Protein 6TC9 (pdb70)

Organism: NCBI:txid996307

Solvent-accessible surface area: 24911 Å² total; per-residue (Å²): 33,23,0,6,99,1,22,47,20,22,135,39,2,17,110,80,3,56,62,70,40,2,110,42,24,61,49,100,63,72,31,171,100,129,7,72,82,70,3,17,82,54,0,61,47,114,84,2,99,53,21,23,48,63,4,42,26,0,13,6,23,17,158,62,13,10,1,2,2,42,3,13,111,35,3,36,17,111,30,8,63,75,105,24,59,115,51,61,176,51,60,206,49,12,7,2,5,15,34,5,72,64,27,2,4,3,7,3,78,0,48,130,75,96,0,3,5,34,40,42,121,42,114,68,130,110,15,108,55,12,98,185,36,8,28,36,0,56,38,169,63,0,44,22,87,52,4,73,73,97,3,152,100,32,170,87,15,1,0,55,0,6,41,39,59,37,1,2,0,0,4,9,18,39,34,0,2,7,0,2,3,24,7,30,1,15,1,78,48,41,1,55,164,3,116,82,178,47,0,41,43,0,8,89,0,0,46,23,11,1,74,136,18,8,136,117,65,107,55,35,132,56,137,48,10,0,58,48,17,84,91,84,17,0,4,134,49,20,31,121,1,52,96,66,104,22,43,165,92,19,0,13,20,2,67,95,15,4,143,32,23,0,7,96,1,18,34,20,21,131,39,3,16,110,80,1,60,62,65,40,1,112,41,23,60,50,96,63,63,54,0,183,96,123,5,90,110,57,2,18,87,53,0,52,36,108,84,2,92,32,19,9,47,67,5,42,25,0,3,7,75,18,155,70,11,10,1,2,1,40,3,14,110,33,4,36,19,113,37,8,66,76,104,20,53,114,52,61,172,51,50,195,57,13,8,2,6,14,34,5,74,66,28,3,4,4,6,3,75,0,44,132,75,96,0,1,4,34,65,36,144,65,132,135,16,110,56,5,96,193,36,10,28,38,0,57,40,170,61,0,49,21,89,52,3,72,66,99,2,134,96,32,159,86,15,1,0,53,1,3,41,38,64,42,0,1,0,0,3,9,17,39,35,0,3,6,0,2,3,25,8,30,2,15,2,76,43,38,1,48,154,4,130,92,182,39,0,38,50,0,3,95,0,0,44,31,12,0,67,138,18,6,130,117,73,166,58,78,40,74,57,138,49,10,0,60,50,18,83,93,83,15,0,4,141,53,19,31,119,1,53,97,67,105,22,48,164,93,18,0,13,21,2,64,100,14,4,136

B-factor: mean 72.63, std 23.27, range [31.43, 154.19]

Structure (mmCIF, N/CA/C/O backbone):
data_6TC9
#
_entry.id   6TC9
#
_cell.length_a   130.770
_cell.length_b   80.380
_cell.length_c   83.620
_cell.angle_alpha   90.000
_cell.angle_beta   89.950
_cell.angle_gamma   90.000
#
_symmetry.space_group_name_H-M   'C 1 2 1'
#
loop_
_entity.id
_entity.type
_entity.pdbx_description
1 polymer 'DNA containing abasic site analogue'
2 polymer 'Formamidopyrimidine-DNA glycosylase'
3 polymer DNA
4 non-polymer 'ZINC ION'
5 non-polymer 'MAGNESIUM ION'
6 water water
#
loop_
_atom_site.group_PDB
_atom_site.id
_atom_site.type_symbol
_atom_site.label_atom_id
_atom_site.label_alt_id
_atom_site.label_comp_id
_atom_site.label_asym_id
_atom_site.label_entity_id
_atom_site.label_seq_id
_atom_site.pdbx_PDB_ins_code
_atom_site.Cartn_x
_atom_site.Cartn_y
_atom_site.Cartn_z
_atom_site.occupancy
_atom_site.B_iso_or_equiv
_atom_site.auth_seq_id
_atom_site.auth_comp_id
_atom_site.auth_asym_id
_atom_site.auth_atom_id
_atom_site.pdbx_PDB_model_num
ATOM 461 N N . PRO C 2 2 ? 41.947 -18.283 25.075 1.00 47.27 2 PRO A N 1
ATOM 462 C CA . PRO C 2 2 ? 41.585 -16.872 25.180 1.00 46.10 2 PRO A CA 1
ATOM 463 C C . PRO C 2 2 ? 41.746 -16.377 26.617 1.00 52.88 2 PRO A C 1
ATOM 464 O O . PRO C 2 2 ? 41.678 -17.175 27.546 1.00 54.90 2 PRO A O 1
ATOM 468 N N . GLU C 2 3 ? 41.952 -15.084 26.797 1.00 48.48 3 GLU A N 1
ATOM 469 C CA . GLU C 2 3 ? 41.944 -14.501 28.120 1.00 58.10 3 GLU A CA 1
ATOM 470 C C . GLU C 2 3 ? 40.632 -13.765 28.316 1.00 59.76 3 GLU A C 1
ATOM 471 O O . GLU C 2 3 ? 39.747 -13.783 27.444 1.00 56.41 3 GLU A O 1
ATOM 477 N N . LEU C 2 4 ? 40.527 -13.097 29.463 1.00 53.29 4 LEU A N 1
ATOM 478 C CA . LEU C 2 4 ? 39.280 -12.459 29.875 1.00 52.74 4 LEU A CA 1
ATOM 479 C C . LEU C 2 4 ? 38.734 -11.441 28.875 1.00 43.32 4 LEU A C 1
ATOM 480 O O . LEU C 2 4 ? 37.503 -11.382 28.720 1.00 41.19 4 LEU A O 1
ATOM 485 N N . PRO C 2 5 ? 39.529 -10.593 28.227 1.00 44.36 5 PRO A N 1
ATOM 486 C CA . PRO C 2 5 ? 38.921 -9.723 27.203 1.00 42.89 5 PRO A CA 1
ATOM 487 C C . PRO C 2 5 ? 38.222 -10.507 26.119 1.00 43.30 5 PRO A C 1
ATOM 488 O O . PRO C 2 5 ? 37.069 -10.197 25.779 1.00 43.23 5 PRO A O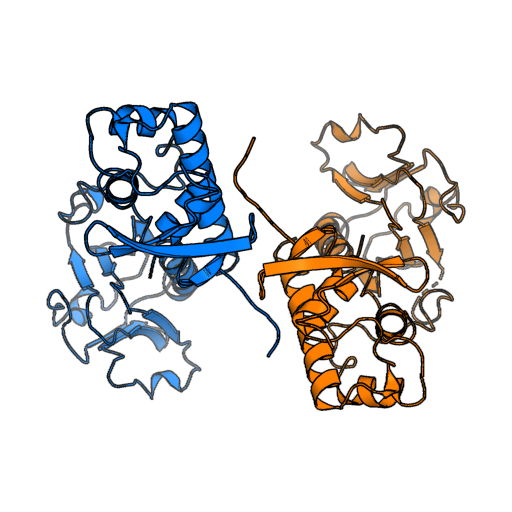 1
ATOM 492 N N . GLU C 2 6 ? 38.857 -11.561 25.600 1.00 48.75 6 GLU A N 1
ATOM 493 C CA . GLU C 2 6 ? 38.242 -12.322 24.513 1.00 48.00 6 GLU A CA 1
ATOM 494 C C . GLU C 2 6 ? 37.000 -13.060 24.992 1.00 49.86 6 GLU A C 1
ATOM 495 O O . GLU C 2 6 ? 36.027 -13.220 24.235 1.00 44.52 6 GLU A O 1
ATOM 501 N N . VAL C 2 7 ? 37.013 -13.531 26.242 1.00 51.41 7 VAL A N 1
ATOM 502 C CA . VAL C 2 7 ? 35.840 -14.223 26.765 1.00 48.92 7 VAL A CA 1
ATOM 503 C C . VAL C 2 7 ? 34.706 -13.230 26.984 1.00 49.15 7 VAL A C 1
ATOM 504 O O . VAL C 2 7 ? 33.541 -13.516 26.689 1.00 52.45 7 VAL A O 1
ATOM 508 N N . GLU C 2 8 ? 35.030 -12.037 27.484 1.00 48.93 8 GLU A N 1
ATOM 509 C CA . GLU C 2 8 ? 34.004 -11.008 27.640 1.00 53.49 8 GLU A CA 1
ATOM 510 C C . GLU C 2 8 ? 33.471 -10.563 26.280 1.00 53.53 8 GLU A C 1
ATOM 511 O O . GLU C 2 8 ? 32.262 -10.359 26.117 1.00 59.62 8 GLU A O 1
ATOM 517 N N . THR C 2 9 ? 34.354 -10.422 25.285 1.00 51.68 9 THR A N 1
ATOM 518 C CA . THR C 2 9 ? 33.883 -10.066 23.948 1.00 51.60 9 THR A CA 1
ATOM 519 C C . THR C 2 9 ? 33.076 -11.198 23.329 1.00 53.13 9 THR A C 1
ATOM 520 O O . THR C 2 9 ? 32.074 -10.953 22.642 1.00 55.71 9 THR A O 1
ATOM 524 N N . THR C 2 10 ? 33.475 -12.450 23.574 1.00 45.35 10 THR A N 1
ATOM 525 C CA . THR C 2 10 ? 32.643 -13.567 23.127 1.00 47.08 10 THR A CA 1
ATOM 526 C C . THR C 2 10 ? 31.268 -13.525 23.774 1.00 51.10 10 THR A C 1
ATOM 527 O O . THR C 2 10 ? 30.257 -13.820 23.124 1.00 51.74 10 THR A O 1
ATOM 531 N N . LEU C 2 11 ? 31.220 -13.210 25.072 1.00 49.72 11 LEU A N 1
ATOM 532 C CA . LEU C 2 11 ? 29.951 -13.157 25.791 1.00 52.56 11 LEU A CA 1
ATOM 533 C C . LEU C 2 11 ? 29.035 -12.110 25.189 1.00 51.29 11 LEU A C 1
ATOM 534 O O . LEU C 2 11 ? 27.847 -12.360 24.943 1.00 57.20 11 LEU A O 1
ATOM 539 N N . ARG C 2 12 ? 29.578 -10.920 24.952 1.00 52.48 12 ARG A N 1
ATOM 540 C CA . ARG C 2 12 ? 28.789 -9.833 24.396 1.00 58.05 12 ARG A CA 1
ATOM 541 C C . ARG C 2 12 ? 28.365 -10.112 22.957 1.00 60.72 12 ARG A C 1
ATOM 542 O O . ARG C 2 12 ? 27.406 -9.503 22.472 1.00 67.28 12 ARG A O 1
ATOM 550 N N . GLY C 2 13 ? 29.034 -11.038 22.277 1.00 59.13 13 GLY A N 1
ATOM 551 C CA . GLY C 2 13 ? 28.652 -11.395 20.929 1.00 57.83 13 GLY A CA 1
ATOM 552 C C . GLY C 2 13 ? 27.537 -12.415 20.870 1.00 58.80 13 GLY A C 1
ATOM 553 O O . GLY C 2 13 ? 26.677 -12.355 19.985 1.00 55.26 13 GLY A O 1
ATOM 554 N N . ILE C 2 14 ? 27.531 -13.373 21.796 1.00 56.69 14 ILE A N 1
ATOM 555 C CA . ILE C 2 14 ? 26.491 -14.395 21.725 1.00 54.12 14 ILE A CA 1
ATOM 556 C C . ILE C 2 14 ? 25.188 -13.929 22.369 1.00 63.77 14 ILE A C 1
ATOM 557 O O . ILE C 2 14 ? 24.106 -14.314 21.914 1.00 68.12 14 ILE A O 1
ATOM 562 N N . ALA C 2 15 ? 25.247 -13.109 23.421 1.00 66.51 15 ALA A N 1
ATOM 563 C CA . ALA C 2 15 ? 24.051 -12.878 24.237 1.00 64.83 15 ALA A CA 1
ATOM 564 C C . ALA C 2 15 ? 22.883 -12.309 23.447 1.00 70.31 15 ALA A C 1
ATOM 565 O O . ALA C 2 15 ? 21.779 -12.882 23.535 1.00 71.84 15 ALA A O 1
ATOM 567 N N . PRO C 2 16 ? 23.023 -11.245 22.647 1.00 70.19 16 PRO A N 1
ATOM 568 C CA . PRO C 2 16 ? 21.858 -10.735 21.910 1.00 72.33 16 PRO A CA 1
ATOM 569 C C . PRO C 2 16 ? 21.318 -11.717 20.892 1.00 77.65 16 PRO A C 1
ATOM 570 O O . PRO C 2 16 ? 20.262 -11.462 20.306 1.00 82.38 16 PRO A O 1
ATOM 574 N N . HIS C 2 17 ? 21.998 -12.839 20.693 1.00 75.26 17 HIS A N 1
ATOM 575 C CA . HIS C 2 17 ? 21.657 -13.790 19.656 1.00 76.84 17 HIS A CA 1
ATOM 576 C C . HIS C 2 17 ? 21.034 -15.064 20.195 1.00 76.79 17 HIS A C 1
ATOM 577 O O . HIS C 2 17 ? 20.494 -15.845 19.405 1.00 75.07 17 HIS A O 1
ATOM 584 N N . ILE C 2 18 ? 21.105 -15.315 21.503 1.00 73.45 18 ILE A N 1
ATOM 585 C CA . ILE C 2 18 ? 20.622 -16.597 22.006 1.00 75.59 18 ILE A CA 1
ATOM 586 C C . ILE C 2 18 ? 19.727 -16.453 23.230 1.00 76.65 18 ILE A C 1
ATOM 587 O O . ILE C 2 18 ? 19.030 -17.402 23.605 1.00 77.29 18 ILE A O 1
ATOM 592 N N . GLU C 2 19 ? 19.689 -15.268 23.836 1.00 78.72 19 GLU A N 1
ATOM 593 C CA . GLU C 2 19 ? 19.029 -15.169 25.135 1.00 82.69 19 GLU A CA 1
ATOM 594 C C . GLU C 2 19 ? 17.528 -15.374 25.007 1.00 89.85 19 GLU A C 1
ATOM 595 O O . GLU C 2 19 ? 16.989 -16.368 25.497 1.00 94.17 19 GLU A O 1
ATOM 601 N N . GLY C 2 20 ? 16.835 -14.481 24.302 1.00 93.66 20 GLY A N 1
ATOM 602 C CA . GLY C 2 20 ? 15.389 -14.626 24.211 1.00 104.55 20 GLY A CA 1
ATOM 603 C C . GLY C 2 20 ? 14.931 -15.936 23.593 1.00 109.96 20 GLY A C 1
ATOM 604 O O . GLY C 2 20 ? 13.779 -16.338 23.790 1.00 114.80 20 GLY A O 1
ATOM 605 N N . LYS C 2 21 ? 15.821 -16.626 22.880 1.00 99.65 21 LYS A N 1
ATOM 606 C CA . LYS C 2 21 ? 15.488 -17.740 22.003 1.00 92.92 21 LYS A CA 1
ATOM 607 C C . LYS C 2 21 ? 15.353 -19.055 22.790 1.00 91.58 21 LYS A C 1
ATOM 608 O O . LYS C 2 21 ? 15.605 -19.122 23.999 1.00 85.23 21 LYS A O 1
ATOM 614 N N . THR C 2 22 ? 14.950 -20.118 22.076 1.00 93.65 22 THR A N 1
ATOM 615 C CA . THR C 2 22 ? 14.663 -21.446 22.624 1.00 91.64 22 THR A CA 1
ATOM 616 C C . THR C 2 22 ? 15.427 -22.526 21.858 1.00 92.93 22 THR A C 1
ATOM 617 O O . THR C 2 22 ? 15.414 -22.536 20.622 1.00 91.47 22 THR A O 1
ATOM 621 N N . VAL C 2 23 ? 16.067 -23.457 22.589 1.00 91.82 23 VAL A N 1
ATOM 622 C CA . VAL C 2 23 ? 16.874 -24.515 21.979 1.00 91.85 23 VAL A CA 1
ATOM 623 C C . VAL C 2 23 ? 15.982 -25.586 21.371 1.00 96.54 23 VAL A C 1
ATOM 624 O O . VAL C 2 23 ? 14.998 -26.014 21.991 1.00 100.00 23 VAL A O 1
ATOM 628 N N . GLU C 2 24 ? 16.345 -26.049 20.151 1.00 96.33 24 GLU A N 1
ATOM 629 C CA . GLU C 2 24 ? 15.637 -27.134 19.459 1.00 102.79 24 GLU A CA 1
ATOM 630 C C . GLU C 2 24 ? 16.485 -28.366 19.170 1.00 101.26 24 GLU A C 1
ATOM 631 O O . GLU C 2 24 ? 15.949 -29.473 19.146 1.00 105.37 24 GLU A O 1
ATOM 637 N N . ALA C 2 25 ? 17.790 -28.227 18.970 1.00 97.64 25 ALA A N 1
ATOM 638 C CA . ALA C 2 25 ? 18.630 -29.401 18.786 1.00 98.48 25 ALA A CA 1
ATOM 639 C C . ALA C 2 25 ? 20.059 -29.040 19.149 1.00 94.28 25 ALA A C 1
ATOM 640 O O . ALA C 2 25 ? 20.418 -27.863 19.234 1.00 90.62 25 ALA A O 1
ATOM 642 N N . VAL C 2 26 ? 20.873 -30.070 19.368 1.00 95.07 26 VAL A N 1
ATOM 643 C CA . VAL C 2 26 ? 22.265 -29.893 19.768 1.00 91.67 26 VAL A CA 1
ATOM 644 C C . VAL C 2 26 ? 23.090 -30.954 19.063 1.00 92.66 26 VAL A C 1
ATOM 645 O O . VAL C 2 26 ? 22.853 -32.150 19.256 1.00 96.36 26 VAL A O 1
ATOM 649 N N . VAL C 2 27 ? 24.068 -30.531 18.272 1.00 89.55 27 VAL A N 1
ATOM 650 C CA . VAL C 2 27 ? 24.869 -31.459 17.487 1.00 94.85 27 VAL A CA 1
ATOM 651 C C . VAL C 2 27 ? 26.213 -31.607 18.164 1.00 88.41 27 VAL A C 1
ATOM 652 O O . VAL C 2 27 ? 26.814 -30.619 18.589 1.00 90.58 27 VAL A O 1
ATOM 656 N N . LEU C 2 28 ? 26.693 -32.843 18.253 1.00 90.96 28 LEU A N 1
ATOM 657 C CA . LEU C 2 28 ? 27.921 -33.170 18.966 1.00 90.57 28 LEU A CA 1
ATOM 658 C C . LEU C 2 28 ? 28.800 -33.953 18.006 1.00 90.63 28 LEU A C 1
ATOM 659 O O . LEU C 2 28 ? 28.629 -35.164 17.867 1.00 94.43 28 LEU A O 1
ATOM 664 N N . ARG C 2 29 ? 29.760 -33.292 17.374 1.00 87.25 29 ARG A N 1
ATOM 665 C CA . ARG C 2 29 ? 30.607 -34.007 16.427 1.00 93.63 29 ARG A CA 1
ATOM 666 C C . ARG C 2 29 ? 31.778 -34.691 17.112 1.00 92.27 29 ARG A C 1
ATOM 667 O O . ARG C 2 29 ? 32.471 -35.501 16.488 1.00 89.94 29 ARG A O 1
ATOM 675 N N . GLN C 2 30 ? 31.954 -34.443 18.397 1.00 93.32 30 GLN A N 1
ATOM 676 C CA . GLN C 2 30 ? 33.010 -35.042 19.195 1.00 97.46 30 GLN A CA 1
ATOM 677 C C . GLN C 2 30 ? 32.566 -34.881 20.651 1.00 98.87 30 GLN A C 1
ATOM 678 O O . GLN C 2 30 ? 31.517 -34.286 20.918 1.00 97.48 30 GLN A O 1
ATOM 684 N N . LEU C 2 31 ? 33.335 -35.443 21.590 1.00 103.00 31 LEU A N 1
ATOM 685 C CA . LEU C 2 31 ? 33.048 -35.227 23.026 1.00 101.66 31 LEU A CA 1
ATOM 686 C C . LEU C 2 31 ? 34.219 -35.534 23.966 1.00 89.03 31 LEU A C 1
ATOM 687 O O . LEU C 2 31 ? 35.242 -34.848 23.958 1.00 85.86 31 LEU A O 1
ATOM 692 N N . LEU C 2 33 ? 37.365 -33.335 24.385 1.00 84.42 33 LEU A N 1
ATOM 693 C CA . LEU C 2 33 ? 37.793 -32.159 25.158 1.00 80.78 33 LEU A CA 1
ATOM 694 C C . LEU C 2 33 ? 38.564 -32.550 26.411 1.00 82.38 33 LEU A C 1
ATOM 695 O O . LEU C 2 33 ? 38.939 -33.707 26.594 1.00 84.91 33 LEU A O 1
ATOM 700 N N . ARG C 2 34 ? 38.826 -31.567 27.270 1.00 80.49 34 ARG A N 1
ATOM 701 C CA . ARG C 2 34 ? 39.517 -31.869 28.514 1.00 84.52 34 ARG A CA 1
ATOM 702 C C . ARG C 2 34 ? 38.695 -32.834 29.350 1.00 87.53 34 ARG A C 1
ATOM 703 O O . ARG C 2 34 ? 39.197 -33.865 29.804 1.00 92.63 34 ARG A O 1
ATOM 711 N N . TRP C 2 35 ? 37.409 -32.534 29.511 1.00 84.88 35 TRP A N 1
ATOM 712 C CA . TRP C 2 35 ? 36.422 -33.431 30.086 1.00 88.46 35 TRP A CA 1
ATOM 713 C C . TRP C 2 35 ? 35.380 -33.766 29.033 1.00 89.71 35 TRP A C 1
ATOM 714 O O . TRP C 2 35 ? 35.105 -32.971 28.127 1.00 81.77 35 TRP A O 1
ATOM 725 N N . GLN C 2 36 ? 34.782 -34.940 29.191 1.00 92.46 36 GLN A N 1
ATOM 726 C CA . GLN C 2 36 ? 33.788 -35.423 28.251 1.00 95.60 36 GLN A CA 1
ATOM 727 C C . GLN C 2 36 ? 32.536 -34.555 28.285 1.00 95.40 36 GLN A C 1
ATOM 728 O O . GLN C 2 36 ? 32.176 -33.974 29.314 1.00 93.05 36 GLN A O 1
ATOM 734 N N . ILE C 2 37 ? 31.884 -34.460 27.131 1.00 94.89 37 ILE A N 1
ATOM 735 C CA . ILE C 2 37 ? 30.619 -33.750 26.992 1.00 95.42 37 ILE A CA 1
ATOM 736 C C . ILE C 2 37 ? 29.517 -34.727 27.358 1.00 100.30 37 ILE A C 1
ATOM 737 O O . ILE C 2 37 ? 29.770 -35.929 27.493 1.00 104.97 37 ILE A O 1
ATOM 742 N N . ASN C 2 38 ? 28.292 -34.232 27.525 1.00 102.34 38 ASN A N 1
ATOM 743 C CA . ASN C 2 38 ? 27.192 -35.097 27.907 1.00 98.71 38 ASN A CA 1
ATOM 744 C C . ASN C 2 38 ? 26.332 -35.429 26.698 1.00 103.71 38 ASN A C 1
ATOM 745 O O . ASN C 2 38 ? 25.766 -34.518 26.070 1.00 98.86 38 ASN A O 1
ATOM 750 N N . PRO C 2 39 ? 26.215 -36.698 26.327 1.00 108.56 39 PRO A N 1
ATOM 751 C CA . PRO C 2 39 ? 25.278 -37.066 25.271 1.00 107.33 39 PRO A CA 1
ATOM 752 C C . PRO C 2 39 ? 23.865 -36.830 25.770 1.00 130.63 39 PRO A C 1
ATOM 753 O O . PRO C 2 39 ? 23.614 -36.766 26.968 1.00 110.09 39 PRO A O 1
ATOM 757 N N . ASP C 2 40 ? 22.931 -36.698 24.838 1.00 128.06 40 ASP A N 1
ATOM 758 C CA . ASP C 2 40 ? 21.562 -36.315 25.179 1.00 134.60 40 ASP A CA 1
ATOM 759 C C . ASP C 2 40 ? 21.515 -34.937 25.833 1.00 125.55 40 ASP A C 1
ATOM 760 O O . ASP C 2 40 ? 20.558 -34.613 26.544 1.00 129.45 40 ASP A O 1
ATOM 762 N N . LEU C 2 41 ? 22.561 -34.130 25.620 1.00 115.22 41 LEU A N 1
ATOM 763 C CA . LEU C 2 41 ? 22.488 -32.722 25.976 1.00 107.98 41 LEU A CA 1
ATOM 764 C C . LEU C 2 41 ? 21.345 -32.053 25.233 1.00 100.35 41 LEU A C 1
ATOM 765 O O . LEU C 2 41 ? 20.737 -31.104 25.744 1.00 99.24 41 LEU A O 1
ATOM 770 N N . GLY C 2 42 ? 21.033 -32.554 24.032 1.00 102.11 42 GLY A N 1
ATOM 771 C CA . GLY C 2 42 ? 19.921 -32.015 23.270 1.00 102.94 42 GLY A CA 1
ATOM 772 C C . GLY C 2 42 ? 18.596 -32.249 23.959 1.00 107.70 42 GLY A C 1
ATOM 773 O O . GLY C 2 42 ? 17.796 -31.323 24.123 1.00 106.28 42 GLY A O 1
ATOM 774 N N . GLU C 2 43 ? 18.358 -33.489 24.395 1.00 112.21 43 GLU A N 1
ATOM 775 C CA . GLU C 2 43 ? 17.183 -33.780 25.211 1.00 114.93 43 GLU A CA 1
ATOM 776 C C . GLU C 2 43 ? 17.126 -32.876 26.433 1.00 114.29 43 GLU A C 1
ATOM 777 O O . GLU C 2 43 ? 16.056 -32.369 26.783 1.00 115.76 43 GLU A O 1
ATOM 779 N N . ILE C 2 44 ? 18.274 -32.633 27.075 1.00 111.26 44 ILE A N 1
ATOM 780 C CA . ILE C 2 44 ? 18.306 -31.754 28.244 1.00 107.40 44 ILE A CA 1
ATOM 781 C C . ILE C 2 44 ? 17.841 -30.351 27.868 1.00 104.64 44 ILE A C 1
ATOM 782 O O . ILE C 2 44 ? 17.007 -29.751 28.553 1.00 105.38 44 ILE A O 1
ATOM 787 N N . LEU C 2 45 ? 18.349 -29.816 26.755 1.00 104.09 45 LEU A N 1
ATOM 788 C CA . LEU C 2 45 ? 18.125 -28.414 26.432 1.00 100.43 45 LEU A CA 1
ATOM 789 C C . LEU C 2 45 ? 16.947 -28.164 25.496 1.00 100.64 45 LEU A C 1
ATOM 790 O O . LEU C 2 45 ? 16.554 -27.006 25.336 1.00 98.84 45 LEU A O 1
ATOM 795 N N . SER C 2 46 ? 16.346 -29.195 24.913 1.00 104.58 46 SER A N 1
ATOM 796 C CA . SER C 2 46 ? 15.301 -28.964 23.921 1.00 106.51 46 SER A CA 1
ATOM 797 C C . SER C 2 46 ? 14.052 -28.369 24.563 1.00 108.57 46 SER A C 1
ATOM 798 O O . SER C 2 46 ? 13.572 -28.863 25.589 1.00 112.94 46 SER A O 1
ATOM 801 N N . GLY C 2 47 ? 13.516 -27.311 23.941 1.00 107.38 47 GLY A N 1
ATOM 802 C CA . GLY C 2 47 ? 12.385 -26.572 24.473 1.00 109.01 47 GLY A CA 1
ATOM 803 C C . GLY C 2 47 ? 12.690 -25.588 25.587 1.00 106.16 47 GLY A C 1
ATOM 804 O O . GLY C 2 47 ? 11.815 -24.779 25.930 1.00 107.02 47 GLY A O 1
ATOM 805 N N . ARG C 2 48 ? 13.894 -25.620 26.154 1.00 106.05 48 ARG A N 1
ATOM 806 C CA . ARG C 2 48 ? 14.250 -24.753 27.270 1.00 100.40 48 ARG A CA 1
ATOM 807 C C . ARG C 2 48 ? 14.724 -23.394 26.766 1.00 96.11 48 ARG A C 1
ATOM 808 O O . ARG C 2 48 ? 15.681 -23.305 25.988 1.00 93.19 48 ARG A O 1
ATOM 816 N N . GLN C 2 49 ? 14.056 -22.336 27.211 1.00 95.95 49 GLN A N 1
ATOM 817 C CA . GLN C 2 49 ? 14.463 -20.980 26.867 1.00 96.18 49 GLN A CA 1
ATOM 818 C C . GLN C 2 49 ? 15.757 -20.605 27.582 1.00 89.96 49 GLN A C 1
ATOM 819 O O . GLN C 2 49 ? 15.986 -20.998 28.729 1.00 90.34 49 GLN A O 1
ATOM 825 N N . VAL C 2 50 ? 16.605 -19.829 26.908 1.00 89.13 50 VAL A N 1
ATOM 826 C CA . VAL C 2 50 ? 17.723 -19.182 27.582 1.00 86.78 50 VAL A CA 1
ATOM 827 C C . VAL C 2 50 ? 17.160 -17.960 28.290 1.00 86.86 50 VAL A C 1
ATOM 828 O O . VAL C 2 50 ? 16.370 -17.204 27.713 1.00 88.71 50 VAL A O 1
ATOM 832 N N . LEU C 2 51 ? 17.504 -17.773 29.557 1.00 86.14 51 LEU A N 1
ATOM 833 C CA . LEU C 2 51 ? 17.055 -16.539 30.173 1.00 85.74 51 LEU A CA 1
ATOM 834 C C . LEU C 2 51 ? 18.190 -15.587 30.462 1.00 82.20 51 LEU A C 1
ATOM 835 O O . LEU C 2 51 ? 17.939 -14.402 30.677 1.00 84.80 51 LEU A O 1
ATOM 840 N N . SER C 2 52 ? 19.427 -16.056 30.399 1.00 78.30 52 SER A N 1
ATOM 841 C CA . SER C 2 52 ? 20.573 -15.199 30.645 1.00 73.29 52 SER A CA 1
ATOM 842 C C . SER C 2 52 ? 21.837 -15.914 30.193 1.00 70.47 52 SER A C 1
ATOM 843 O O . SER C 2 52 ? 21.924 -17.147 30.243 1.00 68.58 52 SER A O 1
ATOM 846 N N . CYS C 2 53 ? 22.805 -15.113 29.743 1.00 67.12 53 CYS A N 1
ATOM 847 C CA . CYS C 2 53 ? 24.206 -15.489 29.629 1.00 66.96 53 CYS A CA 1
ATOM 848 C C . CYS C 2 53 ? 25.036 -14.588 30.525 1.00 62.58 53 CYS A C 1
ATOM 849 O O . CYS C 2 53 ? 24.629 -13.472 30.866 1.00 63.57 53 CYS A O 1
ATOM 852 N N . GLY C 2 54 ? 26.229 -15.069 30.861 1.00 63.38 54 GLY A N 1
ATOM 853 C CA . GLY C 2 54 ? 27.053 -14.416 31.861 1.00 59.32 54 GLY A CA 1
ATOM 854 C C . GLY C 2 54 ? 28.469 -14.929 31.729 1.00 58.98 54 GLY A C 1
ATOM 855 O O . GLY C 2 54 ? 28.745 -15.847 30.956 1.00 59.94 54 GLY A O 1
ATOM 856 N N . ARG C 2 55 ? 29.365 -14.346 32.515 1.00 59.79 55 ARG A N 1
ATOM 857 C CA . ARG C 2 55 ? 30.753 -14.781 32.547 1.00 53.85 55 ARG A CA 1
ATOM 858 C C . ARG C 2 55 ? 31.240 -14.760 33.986 1.00 57.05 55 ARG A C 1
ATOM 859 O O . ARG C 2 55 ? 30.912 -13.839 34.734 1.00 61.41 55 ARG A O 1
ATOM 867 N N . ARG C 2 56 ? 32.032 -15.764 34.360 1.00 53.76 56 ARG A N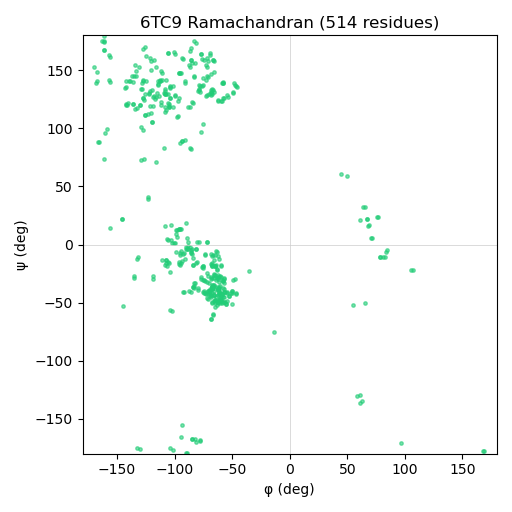 1
ATOM 868 C CA . ARG C 2 56 ? 32.788 -15.744 35.608 1.00 57.68 56 ARG A CA 1
ATOM 869 C C . ARG C 2 56 ? 34.195 -16.246 35.337 1.00 49.40 56 ARG A C 1
ATOM 870 O O . ARG C 2 56 ? 34.370 -17.375 34.865 1.00 55.94 56 ARG A O 1
ATOM 878 N N . ALA C 2 57 ? 35.187 -15.416 35.624 1.00 47.25 57 ALA A N 1
ATOM 879 C CA . ALA C 2 57 ? 36.579 -15.711 35.289 1.00 58.20 57 ALA A CA 1
ATOM 880 C C . ALA C 2 57 ? 36.614 -15.908 33.779 1.00 59.10 57 ALA A C 1
ATOM 881 O O . ALA C 2 57 ? 36.015 -15.099 33.038 1.00 58.62 57 ALA A O 1
ATOM 883 N N . LYS C 2 58 ? 37.213 -16.980 33.266 1.00 57.45 58 LYS A N 1
ATOM 884 C CA . LYS C 2 58 ? 37.244 -17.238 31.840 1.00 55.46 58 LYS A CA 1
ATOM 885 C C . LYS C 2 58 ? 36.168 -18.228 31.416 1.00 60.32 58 LYS A C 1
ATOM 886 O O . LYS C 2 58 ? 36.180 -18.684 30.272 1.00 59.27 58 LYS A O 1
ATOM 892 N N . TYR C 2 59 ? 35.209 -18.529 32.298 1.00 55.09 59 TYR A N 1
ATOM 893 C CA . TYR C 2 59 ? 34.079 -19.373 31.957 1.00 53.13 59 TYR A CA 1
ATOM 894 C C . TYR C 2 59 ? 32.914 -18.535 31.447 1.00 64.26 59 TYR A C 1
ATOM 895 O O . TYR C 2 59 ? 32.630 -17.459 31.980 1.00 60.92 59 TYR A O 1
ATOM 904 N N . LEU C 2 60 ? 32.252 -19.038 30.400 1.00 62.58 60 LEU A N 1
ATOM 905 C CA . LEU C 2 60 ? 30.959 -18.552 29.938 1.00 60.19 60 LEU A CA 1
ATOM 906 C C . LEU C 2 60 ? 29.854 -19.391 30.573 1.00 64.45 60 LEU A C 1
ATOM 907 O O . LEU C 2 60 ? 30.035 -20.581 30.841 1.00 60.09 60 LEU A O 1
ATOM 912 N N . LEU C 2 61 ? 28.708 -18.758 30.822 1.00 64.14 61 LEU A N 1
ATOM 913 C CA . LEU C 2 61 ? 27.592 -19.400 31.518 1.00 67.72 61 LEU A CA 1
ATOM 914 C C . LEU C 2 61 ? 26.315 -19.186 30.722 1.00 68.45 61 LEU A C 1
ATOM 915 O O . LEU C 2 61 ? 25.913 -18.042 30.490 1.00 70.45 61 LEU A O 1
ATOM 920 N N . ILE C 2 62 ? 25.684 -20.272 30.296 1.00 71.73 62 ILE A N 1
ATOM 921 C CA . ILE C 2 62 ? 24.418 -20.197 29.577 1.00 74.05 62 ILE A CA 1
ATOM 922 C C . ILE C 2 62 ? 23.345 -20.779 30.482 1.00 71.89 62 ILE A C 1
ATOM 923 O O . ILE C 2 62 ? 23.410 -21.960 30.844 1.00 78.70 62 ILE A O 1
ATOM 928 N N . ARG C 2 63 ? 22.340 -19.969 30.813 1.00 72.59 63 ARG A N 1
ATOM 929 C CA . ARG C 2 63 ? 21.404 -20.277 31.889 1.00 82.10 63 ARG A CA 1
ATOM 930 C C . ARG C 2 63 ? 19.997 -20.583 31.376 1.00 85.66 63 ARG A C 1
ATOM 931 O O . ARG C 2 63 ? 19.501 -19.951 30.437 1.00 78.68 63 ARG A O 1
ATOM 933 N N . PHE C 2 64 ? 19.355 -21.554 32.018 1.00 90.90 64 PHE A N 1
ATOM 934 C CA . PHE C 2 64 ? 17.963 -21.909 31.782 1.00 93.98 64 PHE A CA 1
ATOM 935 C C . PHE C 2 64 ? 17.277 -21.969 33.142 1.00 101.62 64 PHE A C 1
ATOM 936 O O . PHE C 2 64 ? 17.890 -21.686 34.169 1.00 99.06 64 PHE A O 1
ATOM 944 N N . GLN C 2 65 ? 16.008 -22.354 33.175 1.00 108.74 65 GLN A N 1
ATOM 945 C CA . GLN C 2 65 ? 15.339 -22.524 34.459 1.00 117.79 65 GLN A CA 1
ATOM 946 C C . GLN C 2 65 ? 15.587 -23.903 35.052 1.00 118.76 65 GLN A C 1
ATOM 947 O O . GLN C 2 65 ? 15.133 -24.180 36.165 1.00 122.75 65 GLN A O 1
ATOM 953 N N . THR C 2 66 ? 16.287 -24.770 34.324 1.00 114.93 66 THR A N 1
ATOM 954 C CA . THR C 2 66 ? 16.567 -26.132 34.746 1.00 114.98 66 THR A CA 1
ATOM 955 C C . THR C 2 66 ? 18.010 -26.381 35.173 1.00 97.47 66 THR A C 1
ATOM 956 O O . THR C 2 66 ? 18.273 -27.414 35.789 1.00 99.61 66 THR A O 1
ATOM 960 N N . GLY C 2 67 ? 18.949 -25.519 34.794 1.00 93.05 67 GLY A N 1
ATOM 961 C CA . GLY C 2 67 ? 20.352 -25.736 35.097 1.00 90.46 67 GLY A CA 1
ATOM 962 C C . GLY C 2 67 ? 21.217 -24.782 34.301 1.00 86.83 67 GLY A C 1
ATOM 963 O O . GLY C 2 67 ? 20.723 -23.933 33.555 1.00 88.63 67 GLY A O 1
ATOM 964 N N . VAL C 2 68 ? 22.531 -24.932 34.474 1.00 84.50 68 VAL A N 1
ATOM 965 C CA . VAL C 2 68 ? 23.515 -24.026 33.879 1.00 82.75 68 VAL A CA 1
ATOM 966 C C . VAL C 2 68 ? 24.481 -24.792 32.984 1.00 82.16 68 VAL A C 1
ATOM 967 O O . VAL C 2 68 ? 25.015 -25.838 33.376 1.00 80.27 68 VAL A O 1
ATOM 971 N N . LEU C 2 69 ? 24.699 -24.274 31.780 1.00 81.06 69 LEU A N 1
ATOM 972 C CA . LEU C 2 69 ? 25.733 -24.759 30.874 1.00 76.37 69 LEU A CA 1
ATOM 973 C C . LEU C 2 69 ? 26.971 -23.879 31.006 1.00 71.48 69 LEU A C 1
ATOM 974 O O . LEU C 2 69 ? 26.896 -22.659 30.804 1.00 69.03 69 LEU A O 1
ATOM 979 N N . LEU C 2 70 ? 28.106 -24.497 31.324 1.00 71.05 70 LEU A N 1
ATOM 980 C CA . LEU C 2 70 ? 29.377 -23.800 31.460 1.00 67.63 70 LEU A CA 1
ATOM 981 C C . LEU C 2 70 ? 30.258 -24.168 30.285 1.00 73.53 70 LEU A C 1
ATOM 982 O O . LEU C 2 70 ? 30.382 -25.352 29.946 1.00 75.60 70 LEU A O 1
ATOM 987 N N . ILE C 2 71 ? 30.849 -23.159 29.652 1.00 70.45 71 ILE A N 1
ATOM 988 C CA . ILE C 2 71 ? 31.724 -23.362 28.509 1.00 62.35 71 ILE A CA 1
ATOM 989 C C . ILE C 2 71 ? 33.037 -22.661 28.781 1.00 59.36 71 ILE A C 1
ATOM 990 O O . ILE C 2 71 ? 33.055 -21.451 29.023 1.00 57.06 71 ILE A O 1
ATOM 995 N N . HIS C 2 72 ? 34.131 -23.406 28.699 1.00 59.57 72 HIS A N 1
ATOM 996 C CA . HIS C 2 72 ? 35.484 -22.865 28.802 1.00 60.38 72 HIS A CA 1
ATOM 997 C C . HIS C 2 72 ? 36.202 -23.036 27.467 1.00 58.90 72 HIS A C 1
ATOM 998 O O . HIS C 2 72 ? 36.095 -24.086 26.830 1.00 60.82 72 HIS A O 1
ATOM 1005 N N . LEU C 2 73 ? 36.926 -22.011 27.037 1.00 54.29 73 LEU A N 1
ATOM 1006 C CA . LEU C 2 73 ? 37.561 -22.037 25.723 1.00 59.37 73 LEU A CA 1
ATOM 1007 C C . LEU C 2 73 ? 38.971 -22.600 25.772 1.00 61.92 73 LEU A C 1
ATOM 1008 O O . LEU C 2 73 ? 39.540 -22.910 24.714 1.00 59.82 73 LEU A O 1
ATOM 1013 N N . GLY C 2 74 ? 39.530 -22.749 26.966 1.00 60.06 74 GLY A N 1
ATOM 1014 C CA . GLY C 2 74 ? 40.876 -23.272 27.090 1.00 53.11 74 GLY A CA 1
ATOM 1015 C C . GLY C 2 74 ? 41.870 -22.366 26.419 1.00 57.39 74 GLY A C 1
ATOM 1016 O O . GLY C 2 74 ? 41.830 -21.137 26.565 1.00 59.78 74 GLY A O 1
ATOM 1017 N N . MET C 2 75 ? 42.776 -22.976 25.654 1.00 57.74 75 MET A N 1
ATOM 1018 C CA . MET C 2 75 ? 43.817 -22.230 24.959 1.00 55.98 75 MET A CA 1
ATOM 1019 C C . MET C 2 75 ? 43.483 -21.883 23.505 1.00 58.22 75 MET A C 1
ATOM 1020 O O . MET C 2 75 ? 44.119 -20.984 22.946 1.00 60.83 75 MET A O 1
ATOM 1025 N N . SER C 2 76 ? 42.504 -22.546 22.877 1.00 56.34 76 SER A N 1
ATOM 1026 C CA . SER C 2 76 ? 42.244 -22.273 21.465 1.00 58.62 76 SER A CA 1
ATOM 1027 C C . SER C 2 76 ? 40.773 -22.377 21.075 1.00 58.48 76 SER A C 1
ATOM 1028 O O . SER C 2 76 ? 40.482 -22.536 19.881 1.00 53.18 76 SER A O 1
ATOM 1031 N N . GLY C 2 77 ? 39.841 -22.252 22.026 1.00 53.84 77 GLY A N 1
ATOM 1032 C CA . GLY C 2 77 ? 38.435 -22.430 21.728 1.00 57.55 77 GLY A CA 1
ATOM 1033 C C . GLY C 2 77 ? 37.752 -21.153 21.258 1.00 58.69 77 GLY A C 1
ATOM 1034 O O . GLY C 2 77 ? 38.165 -20.053 21.623 1.00 57.44 77 GLY A O 1
ATOM 1035 N N . SER C 2 78 ? 36.671 -21.330 20.494 1.00 51.29 78 SER A N 1
ATOM 1036 C CA . SER C 2 78 ? 35.948 -20.223 19.889 1.00 60.76 78 SER A CA 1
ATOM 1037 C C . SER C 2 78 ? 34.464 -20.488 20.056 1.00 56.14 78 SER A C 1
ATOM 1038 O O . SER C 2 78 ? 34.041 -21.631 19.928 1.00 54.50 78 SER A O 1
ATOM 1041 N N . LEU C 2 79 ? 33.652 -19.460 20.256 1.00 51.10 79 LEU A N 1
ATOM 1042 C CA . LEU C 2 79 ? 32.203 -19.631 20.139 1.00 53.15 79 LEU A CA 1
ATOM 1043 C C . LEU C 2 79 ? 31.671 -18.572 19.190 1.00 6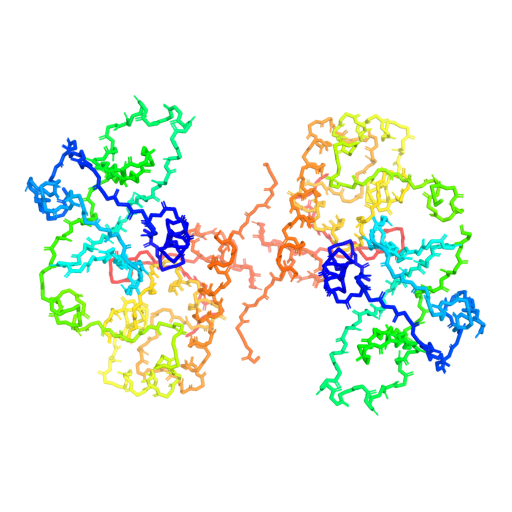2.14 79 LEU A C 1
ATOM 1044 O O . LEU C 2 79 ? 31.887 -17.376 19.414 1.00 63.23 79 LEU A O 1
ATOM 1049 N N . ARG C 2 80 ? 30.940 -19.001 18.160 1.00 68.12 80 ARG A N 1
ATOM 1050 C CA . ARG C 2 80 ? 30.450 -18.116 17.113 1.00 66.58 80 ARG A CA 1
ATOM 1051 C C . ARG C 2 80 ? 28.981 -18.375 16.817 1.00 60.90 80 ARG A C 1
ATOM 1052 O O . ARG C 2 80 ? 28.505 -19.508 16.893 1.00 66.08 80 ARG A O 1
ATOM 1060 N N . ILE C 2 81 ? 28.293 -17.317 16.411 1.00 59.05 81 ILE A N 1
ATOM 1061 C CA . ILE C 2 81 ? 26.890 -17.366 16.030 1.00 57.50 81 ILE A CA 1
ATOM 1062 C C . ILE C 2 81 ? 26.808 -17.377 14.513 1.00 63.73 81 ILE A C 1
ATOM 1063 O O . ILE C 2 81 ? 27.526 -16.634 13.830 1.00 55.57 81 ILE A O 1
ATOM 1068 N N . PHE C 2 82 ? 25.944 -18.228 13.985 1.00 67.82 82 PHE A N 1
ATOM 1069 C CA . PHE C 2 82 ? 25.553 -18.169 12.589 1.00 61.46 82 PHE A CA 1
ATOM 1070 C C . PHE C 2 82 ? 24.058 -17.927 12.543 1.00 63.92 82 PHE A C 1
ATOM 1071 O O . PHE C 2 82 ? 23.275 -18.730 13.062 1.00 66.63 82 PHE A O 1
ATOM 1079 N N . THR C 2 83 ? 23.676 -16.810 11.939 1.00 63.12 83 THR A N 1
ATOM 1080 C CA . THR C 2 83 ? 22.290 -16.490 11.689 1.00 71.58 83 THR A CA 1
ATOM 1081 C C . THR C 2 83 ? 21.699 -17.477 10.663 1.00 78.08 83 THR A C 1
ATOM 1082 O O . THR C 2 83 ? 22.438 -18.134 9.919 1.00 68.00 83 THR A O 1
ATOM 1086 N N . PRO C 2 84 ? 20.364 -17.627 10.636 1.00 76.40 84 PRO A N 1
ATOM 1087 C CA . PRO C 2 84 ? 19.761 -18.660 9.781 1.00 77.64 84 PRO A CA 1
ATOM 1088 C C . PRO C 2 84 ? 20.109 -18.544 8.318 1.00 78.99 84 PRO A C 1
ATOM 1089 O O . PRO C 2 84 ? 20.088 -19.562 7.619 1.00 79.46 84 PRO A O 1
ATOM 1093 N N . SER C 2 85 ? 20.372 -17.334 7.828 1.00 78.78 85 SER A N 1
ATOM 1094 C CA . SER C 2 85 ? 20.717 -17.085 6.436 1.00 78.78 85 SER A CA 1
ATOM 1095 C C . SER C 2 85 ? 22.176 -17.380 6.111 1.00 68.52 85 SER A C 1
ATOM 1096 O O . SER C 2 85 ? 22.607 -17.106 4.992 1.00 67.64 85 SER A O 1
ATOM 1099 N N . ASP C 2 86 ? 22.967 -17.864 7.058 1.00 67.29 86 ASP A N 1
ATOM 1100 C CA . ASP C 2 86 ? 24.412 -17.981 6.876 1.00 64.66 86 ASP A CA 1
ATOM 1101 C C . ASP C 2 86 ? 24.746 -19.410 6.459 1.00 66.85 86 ASP A C 1
ATOM 1102 O O . ASP C 2 86 ? 24.663 -20.339 7.268 1.00 69.79 86 ASP A O 1
ATOM 1107 N N . GLY C 2 87 ? 25.168 -19.576 5.204 1.00 66.29 87 GLY A N 1
ATOM 1108 C CA . GLY C 2 87 ? 25.469 -20.892 4.668 1.00 68.14 87 GLY A CA 1
ATOM 1109 C C . GLY C 2 87 ? 26.663 -21.574 5.291 1.00 66.99 87 GLY A C 1
ATOM 1110 O O . GLY C 2 87 ? 26.891 -22.756 5.012 1.00 68.86 87 GLY A O 1
ATOM 1111 N N . ARG C 2 88 ? 27.434 -20.868 6.127 1.00 66.08 88 ARG A N 1
ATOM 1112 C CA . ARG C 2 88 ? 28.518 -21.551 6.824 1.00 68.70 88 ARG A CA 1
ATOM 1113 C C . ARG C 2 88 ? 27.992 -22.553 7.837 1.00 65.78 88 ARG A C 1
ATOM 1114 O O . ARG C 2 88 ? 28.733 -23.458 8.221 1.00 66.24 88 ARG A O 1
ATOM 1122 N N . ILE C 2 89 ? 26.707 -22.456 8.188 1.00 67.65 89 ILE A N 1
ATOM 1123 C CA . ILE C 2 89 ? 26.032 -23.489 8.971 1.00 70.63 89 ILE A CA 1
ATOM 1124 C C . ILE C 2 89 ? 26.263 -24.864 8.367 1.00 75.24 89 ILE A C 1
ATOM 1125 O O . ILE C 2 89 ? 26.482 -25.846 9.085 1.00 74.68 89 ILE A O 1
ATOM 1130 N N . GLY C 2 90 ? 26.235 -24.958 7.022 1.00 73.74 90 GLY A N 1
ATOM 1131 C CA . GLY C 2 90 ? 26.392 -26.222 6.344 1.00 76.35 90 GLY A CA 1
ATOM 1132 C C . GLY C 2 90 ? 27.812 -26.700 6.170 1.00 75.04 90 GLY A C 1
ATOM 1133 O O . GLY C 2 90 ? 28.024 -27.802 5.653 1.00 77.35 90 GLY A O 1
ATOM 1134 N N . ARG C 2 91 ? 28.800 -25.912 6.577 1.00 71.62 91 ARG A N 1
ATOM 1135 C CA . ARG C 2 91 ? 30.207 -26.221 6.332 1.00 70.25 91 ARG A CA 1
ATOM 1136 C C . ARG C 2 91 ? 31.025 -26.139 7.618 1.00 68.57 91 ARG A C 1
ATOM 1137 O O . ARG C 2 91 ? 31.816 -25.208 7.802 1.00 65.47 91 ARG A O 1
ATOM 1145 N N . PRO C 2 92 ? 30.866 -27.102 8.527 1.00 71.90 92 PRO A N 1
ATOM 1146 C CA . PRO C 2 92 ? 31.742 -27.151 9.700 1.00 69.39 92 PRO A CA 1
ATOM 1147 C C . PRO C 2 92 ? 33.051 -27.847 9.359 1.00 69.41 92 PRO A C 1
ATOM 1148 O O . PRO C 2 92 ? 33.092 -28.787 8.561 1.00 72.31 92 PRO A O 1
ATOM 1152 N N . ASP C 2 93 ? 34.131 -27.370 9.975 1.00 66.93 93 ASP A N 1
ATOM 1153 C CA . ASP C 2 93 ? 35.440 -27.987 9.819 1.00 78.72 93 ASP A CA 1
ATOM 1154 C C . ASP C 2 93 ? 35.649 -29.080 10.877 1.00 76.01 93 ASP A C 1
ATOM 1155 O O . ASP C 2 93 ? 34.802 -29.321 11.741 1.00 75.88 93 ASP A O 1
ATOM 1160 N N . ARG C 2 94 ? 36.824 -29.717 10.838 1.00 73.48 94 ARG A N 1
ATOM 1161 C CA . ARG C 2 94 ? 37.129 -30.848 11.711 1.00 72.17 94 ARG A CA 1
ATOM 1162 C C . ARG C 2 94 ? 37.242 -30.458 13.187 1.00 74.32 94 ARG A C 1
ATOM 1163 O O . ARG C 2 94 ? 37.192 -31.341 14.051 1.00 74.96 94 ARG A O 1
ATOM 1171 N N . HIS C 2 95 ? 37.432 -29.176 13.490 1.00 67.51 95 HIS A N 1
ATOM 1172 C CA . HIS C 2 95 ? 37.539 -28.695 14.856 1.00 70.96 95 HIS A CA 1
ATOM 1173 C C . HIS C 2 95 ? 36.248 -28.073 15.359 1.00 68.92 95 HIS A C 1
ATOM 1174 O O . HIS C 2 95 ? 36.216 -27.582 16.487 1.00 65.17 95 HIS A O 1
ATOM 1181 N N . ASP C 2 96 ? 35.193 -28.060 14.542 1.00 69.87 96 ASP A N 1
ATOM 1182 C CA . ASP C 2 96 ? 33.910 -27.488 14.945 1.00 71.04 96 ASP A CA 1
ATOM 1183 C C . ASP C 2 96 ? 33.142 -28.596 15.650 1.00 75.96 96 ASP A C 1
ATOM 1184 O O . ASP C 2 96 ? 32.296 -29.277 15.070 1.00 73.11 96 ASP A O 1
ATOM 1189 N N . HIS C 2 97 ? 33.450 -28.766 16.946 1.00 72.03 97 HIS A N 1
ATOM 1190 C CA . HIS C 2 97 ? 33.059 -29.985 17.645 1.00 73.96 97 HIS A CA 1
ATOM 1191 C C . HIS C 2 97 ? 31.590 -30.005 18.035 1.00 75.89 97 HIS A C 1
ATOM 1192 O O . HIS C 2 97 ? 31.004 -31.084 18.153 1.00 79.49 97 HIS A O 1
ATOM 1199 N N . VAL C 2 98 ? 30.976 -28.854 18.260 1.00 73.85 98 VAL A N 1
ATOM 1200 C CA . VAL C 2 98 ? 29.632 -28.818 18.814 1.00 77.12 98 VAL A CA 1
ATOM 1201 C C . VAL C 2 98 ? 28.849 -27.694 18.170 1.00 74.17 98 VAL A C 1
ATOM 1202 O O . VAL C 2 98 ? 29.325 -26.562 18.096 1.00 70.82 98 VAL A O 1
ATOM 1206 N N . ASP C 2 99 ? 27.618 -27.987 17.793 1.00 76.82 99 ASP A N 1
ATOM 1207 C CA . ASP C 2 99 ? 26.637 -26.987 17.414 1.00 76.13 99 ASP A CA 1
ATOM 1208 C C . ASP C 2 99 ? 25.527 -26.978 18.458 1.00 78.12 99 ASP A C 1
ATOM 1209 O O . ASP C 2 99 ? 25.124 -28.030 18.955 1.00 81.36 99 ASP A O 1
ATOM 1214 N N . ILE C 2 100 ? 25.025 -25.798 18.780 1.00 76.41 100 ILE A N 1
ATOM 1215 C CA . ILE C 2 100 ? 23.841 -25.655 19.614 1.00 78.41 100 ILE A CA 1
ATOM 1216 C C . ILE C 2 100 ? 22.815 -24.915 18.773 1.00 78.81 100 ILE A C 1
ATOM 1217 O O . ILE C 2 100 ? 22.952 -23.711 18.529 1.00 80.54 100 ILE A O 1
ATOM 1222 N N . VAL C 2 101 ? 21.808 -25.641 18.291 1.00 82.46 101 VAL A N 1
ATOM 1223 C CA . VAL C 2 101 ? 20.881 -25.150 17.283 1.00 83.38 101 VAL A CA 1
ATOM 1224 C C . VAL C 2 101 ? 19.591 -24.681 17.933 1.00 85.30 101 VAL A C 1
ATOM 1225 O O . VAL C 2 101 ? 18.951 -25.433 18.675 1.00 88.44 101 VAL A O 1
ATOM 1229 N N . PHE C 2 102 ? 19.179 -23.466 17.603 1.00 83.76 102 PHE A N 1
ATOM 1230 C CA . PHE C 2 102 ? 18.008 -22.849 18.199 1.00 85.35 102 PHE A CA 1
ATOM 1231 C C . PHE C 2 102 ? 16.742 -23.098 17.389 1.00 88.98 102 PHE A C 1
ATOM 1232 O O . PHE C 2 102 ? 16.777 -23.391 16.192 1.00 90.16 102 PHE A O 1
ATOM 1240 N N . SER C 2 103 ? 15.607 -22.936 18.076 1.00 95.68 103 SER A N 1
ATOM 1241 C CA . SER C 2 103 ? 14.276 -23.089 17.491 1.00 98.73 103 SER A CA 1
ATOM 1242 C C . SER C 2 103 ? 14.108 -22.322 16.181 1.00 95.58 103 SER A C 1
ATOM 1243 O O . SER C 2 103 ? 13.314 -22.727 15.329 1.00 97.51 103 SER A O 1
ATOM 1246 N N . ASP C 2 104 ? 14.811 -21.198 16.018 1.00 91.83 104 ASP A N 1
ATOM 1247 C CA . ASP C 2 104 ? 14.668 -20.321 14.863 1.00 90.21 104 ASP A CA 1
ATOM 1248 C C . ASP C 2 104 ? 15.648 -20.621 13.740 1.00 87.45 104 ASP A C 1
ATOM 1249 O O . ASP C 2 104 ? 15.537 -20.007 12.683 1.00 87.92 104 ASP A O 1
ATOM 1254 N N . GLY C 2 105 ? 16.621 -21.502 13.953 1.00 86.43 105 GLY A N 1
ATOM 1255 C CA . GLY C 2 105 ? 17.657 -21.788 12.987 1.00 84.47 105 GLY A CA 1
ATOM 1256 C C . GLY C 2 105 ? 19.020 -21.228 13.336 1.00 80.12 105 GLY A C 1
ATOM 1257 O O . GLY C 2 105 ? 20.031 -21.729 12.815 1.00 78.76 105 GLY A O 1
ATOM 1258 N N . THR C 2 106 ? 19.083 -20.198 14.191 1.00 84.55 106 THR A N 1
ATOM 1259 C CA . THR C 2 106 ? 20.365 -19.714 14.706 1.00 74.25 106 THR A CA 1
ATOM 1260 C C . THR C 2 106 ? 21.210 -20.874 15.211 1.00 74.34 106 THR A C 1
ATOM 1261 O O . THR C 2 106 ? 20.702 -21.810 15.826 1.00 77.12 106 THR A O 1
ATOM 1265 N N . VAL C 2 107 ? 22.499 -20.822 14.920 1.00 71.53 107 VAL A N 1
ATOM 1266 C CA . VAL C 2 107 ? 23.456 -21.831 15.347 1.00 71.39 107 VAL A CA 1
ATOM 1267 C C . VAL C 2 107 ? 24.547 -21.150 16.170 1.00 74.60 107 VAL A C 1
ATOM 1268 O O . VAL C 2 107 ? 25.090 -20.116 15.760 1.00 65.15 107 VAL A O 1
ATOM 1272 N N . MET C 2 108 ? 24.836 -21.709 17.352 1.00 68.42 108 MET A N 1
ATOM 1273 C CA . MET C 2 108 ? 26.036 -21.364 18.107 1.00 65.59 108 MET A CA 1
ATOM 1274 C C . MET C 2 108 ? 27.043 -22.498 17.974 1.00 65.96 108 MET A C 1
ATOM 1275 O O . MET C 2 108 ? 26.750 -23.638 18.339 1.00 71.80 108 MET A O 1
ATOM 1280 N N . ARG C 2 109 ? 28.222 -22.189 17.452 1.00 66.01 109 ARG A N 1
ATOM 1281 C CA . ARG C 2 109 ? 29.204 -23.200 17.083 1.00 67.97 109 ARG A CA 1
ATOM 1282 C C . ARG C 2 109 ? 30.426 -23.075 17.974 1.00 69.21 109 ARG A C 1
ATOM 1283 O O . ARG C 2 109 ? 31.020 -21.995 18.071 1.00 63.50 109 ARG A O 1
ATOM 1291 N N . TYR C 2 110 ? 30.820 -24.188 18.588 1.00 66.55 110 TYR A N 1
ATOM 1292 C CA . TYR C 2 110 ? 31.998 -24.221 19.444 1.00 64.92 110 TYR A CA 1
ATOM 1293 C C . TYR C 2 110 ? 33.140 -24.890 18.695 1.00 61.99 110 TYR A C 1
ATOM 1294 O O . TYR C 2 110 ? 33.003 -26.030 18.257 1.00 64.62 110 TYR A O 1
ATOM 1303 N N . ARG C 2 111 ? 34.278 -24.216 18.607 1.00 59.25 111 ARG A N 1
ATOM 1304 C CA . ARG C 2 111 ? 35.417 -24.721 17.854 1.00 59.08 111 ARG A CA 1
ATOM 1305 C C . ARG C 2 111 ? 36.654 -24.722 18.736 1.00 57.91 111 ARG A C 1
ATOM 1306 O O . ARG C 2 111 ? 36.864 -23.783 19.505 1.00 57.19 111 ARG A O 1
ATOM 1314 N N . ASP C 2 112 ? 37.489 -25.759 18.614 1.00 59.41 112 ASP A N 1
ATOM 1315 C CA . ASP C 2 112 ? 38.593 -25.902 19.561 1.00 65.94 112 ASP A CA 1
ATOM 1316 C C . ASP C 2 112 ? 39.626 -26.920 19.088 1.00 68.54 112 ASP A C 1
ATOM 1317 O O . ASP C 2 112 ? 39.576 -28.084 19.504 1.00 75.22 112 ASP A O 1
ATOM 1322 N N . PRO C 2 113 ? 40.624 -26.504 18.304 1.00 62.39 113 PRO A N 1
ATOM 1323 C CA . PRO C 2 113 ? 41.569 -27.489 17.739 1.00 64.51 113 PRO A CA 1
ATOM 1324 C C . PRO C 2 113 ? 42.262 -28.388 18.756 1.00 70.20 113 PRO A C 1
ATOM 1325 O O . PRO C 2 113 ? 42.222 -29.610 18.595 1.00 73.14 113 PRO A O 1
ATOM 1329 N N . ARG C 2 114 ? 42.875 -27.850 19.808 1.00 77.45 114 ARG A N 1
ATOM 1330 C CA . ARG C 2 114 ? 43.551 -28.751 20.739 1.00 77.77 114 ARG A CA 1
ATOM 1331 C C . ARG C 2 114 ? 42.636 -29.318 21.818 1.00 77.71 114 ARG A C 1
ATOM 1332 O O . ARG C 2 114 ? 43.077 -30.191 22.570 1.00 78.09 114 ARG A O 1
ATOM 1340 N N . LYS C 2 115 ? 41.379 -28.895 21.878 1.00 73.37 115 LYS A N 1
ATOM 1341 C CA . LYS C 2 115 ? 40.405 -29.394 22.844 1.00 72.17 115 LYS A CA 1
ATOM 1342 C C . LYS C 2 115 ? 40.946 -29.368 24.273 1.00 71.27 115 LYS A C 1
ATOM 1343 O O . LYS C 2 115 ? 40.988 -30.383 24.980 1.00 69.05 115 LYS A O 1
ATOM 1349 N N . PHE C 2 116 ? 41.312 -28.159 24.703 1.00 66.23 116 PHE A N 1
ATOM 1350 C CA . PHE C 2 116 ? 41.573 -27.877 26.109 1.00 70.26 116 PHE A CA 1
ATOM 1351 C C . PHE C 2 116 ? 40.389 -27.227 26.800 1.00 71.19 116 PHE A C 1
ATOM 1352 O O . PHE C 2 116 ? 40.441 -26.997 28.015 1.00 76.85 116 PHE A O 1
ATOM 1360 N N . GLY C 2 117 ? 39.348 -26.889 26.051 1.00 68.27 117 GLY A N 1
ATOM 1361 C CA . GLY C 2 117 ? 38.176 -26.270 26.616 1.00 62.45 117 GLY A CA 1
ATOM 1362 C C . GLY C 2 117 ? 37.299 -27.290 27.304 1.00 64.60 117 GLY A C 1
ATOM 1363 O O . GLY C 2 117 ? 37.675 -28.439 27.528 1.00 67.13 117 GLY A O 1
ATOM 1364 N N . ALA C 2 118 ? 36.093 -26.856 27.637 1.00 64.77 118 ALA A N 1
ATOM 1365 C CA . ALA C 2 118 ? 35.181 -27.736 28.337 1.00 71.40 118 ALA A CA 1
ATOM 1366 C C . ALA C 2 118 ? 33.766 -27.267 28.074 1.00 68.33 118 ALA A C 1
ATOM 1367 O O . ALA C 2 118 ? 33.502 -26.063 28.032 1.00 65.83 118 ALA A O 1
ATOM 1369 N N . ILE C 2 119 ? 32.871 -28.220 27.881 1.00 71.63 119 ILE A N 1
ATOM 1370 C CA . ILE C 2 119 ? 31.445 -27.963 27.910 1.00 76.06 119 ILE A CA 1
ATOM 1371 C C . ILE C 2 119 ? 30.878 -28.884 28.982 1.00 79.84 119 ILE A C 1
ATOM 1372 O O . ILE C 2 119 ? 30.894 -30.113 28.831 1.00 82.16 119 ILE A O 1
ATOM 1377 N N . LEU C 2 120 ? 30.394 -28.287 30.070 1.00 75.85 120 LEU A N 1
ATOM 1378 C CA . LEU C 2 120 ? 29.879 -29.012 31.218 1.00 78.86 120 LEU A CA 1
ATOM 1379 C C . LEU C 2 120 ? 28.469 -28.537 31.509 1.00 79.94 120 LEU A C 1
ATOM 1380 O O . LEU C 2 120 ? 28.173 -27.342 31.401 1.00 79.17 120 LEU A O 1
ATOM 1385 N N . TRP C 2 121 ? 27.612 -29.487 31.866 1.00 83.89 121 TRP A N 1
ATOM 1386 C CA . TRP C 2 121 ? 26.233 -29.231 32.253 1.00 85.75 121 TRP A CA 1
ATOM 1387 C C . TRP C 2 121 ? 26.098 -29.460 33.763 1.00 87.29 121 TRP A C 1
ATOM 1388 O O . TRP C 2 121 ? 26.496 -30.513 34.274 1.00 89.61 121 TRP A O 1
ATOM 1399 N N . TYR C 2 122 ? 25.520 -28.487 34.471 1.00 86.21 122 TYR A N 1
ATOM 1400 C CA . TYR C 2 122 ? 25.530 -28.476 35.933 1.00 86.93 122 TYR A CA 1
ATOM 1401 C C . TYR C 2 122 ? 24.151 -28.108 36.458 1.00 115.53 122 TYR A C 1
ATOM 1402 O O . TYR C 2 122 ? 23.474 -27.226 35.922 1.00 87.77 122 TYR A O 1
ATOM 1411 N N . GLU C 2 123 ? 23.747 -28.789 37.526 1.00 112.55 123 GLU A N 1
ATOM 1412 C CA . GLU C 2 123 ? 22.369 -28.747 37.982 1.00 117.13 123 GLU A CA 1
ATOM 1413 C C . GLU C 2 123 ? 22.124 -27.888 39.220 1.00 114.16 123 GLU A C 1
ATOM 1414 O O . GLU C 2 123 ? 21.005 -27.381 39.382 1.00 116.32 123 GLU A O 1
ATOM 1420 N N . GLY C 2 124 ? 23.137 -27.644 40.042 1.00 110.15 124 GLY A N 1
ATOM 1421 C CA . GLY C 2 124 ? 22.963 -26.980 41.321 1.00 107.81 124 GLY A CA 1
ATOM 1422 C C . GLY C 2 124 ? 23.177 -25.480 41.302 1.00 101.45 124 GLY A C 1
ATOM 1423 O O . GLY C 2 124 ? 23.047 -24.818 40.267 1.00 95.89 124 GLY A O 1
ATOM 1424 N N . ILE C 2 125 ? 23.527 -24.937 42.475 1.00 99.98 125 ILE A N 1
ATOM 1425 C CA . ILE C 2 125 ? 23.735 -23.499 42.641 1.00 97.10 125 ILE A CA 1
ATOM 1426 C C . ILE C 2 125 ? 25.041 -23.101 41.966 1.00 98.08 125 ILE A C 1
ATOM 1427 O O . ILE C 2 125 ? 26.088 -23.720 42.200 1.00 96.43 125 ILE A O 1
ATOM 1432 N N . GLU C 2 126 ? 24.967 -22.081 41.103 1.00 104.91 126 GLU A N 1
ATOM 1433 C CA . GLU C 2 126 ? 26.120 -21.615 40.337 1.00 99.08 126 GLU A CA 1
ATOM 1434 C C . GLU C 2 126 ? 27.324 -21.374 41.243 1.00 97.45 126 GLU A C 1
ATOM 1435 O O . GLU C 2 126 ? 28.427 -21.867 40.982 1.00 96.56 126 GLU A O 1
ATOM 1441 N N . GLU C 2 127 ? 27.115 -20.616 42.322 1.00 97.33 127 GLU A N 1
ATOM 1442 C CA . GLU C 2 127 ? 28.187 -20.207 43.226 1.00 92.17 127 GLU A CA 1
ATOM 1443 C C . GLU C 2 127 ? 28.895 -21.375 43.915 1.00 89.62 127 GLU A C 1
ATOM 1444 O O . GLU C 2 127 ? 29.918 -21.160 44.580 1.00 85.57 127 GLU A O 1
ATOM 1450 N N . HIS C 2 128 ? 28.352 -22.587 43.848 1.00 89.88 128 HIS A N 1
ATOM 1451 C CA . HIS C 2 128 ? 28.970 -23.724 44.517 1.00 89.09 128 HIS A CA 1
ATOM 1452 C C . HIS C 2 128 ? 29.658 -24.698 43.570 1.00 86.07 128 HIS A C 1
ATOM 1453 O O . HIS C 2 128 ? 30.147 -25.735 44.029 1.00 82.78 128 HIS A O 1
ATOM 1460 N N . HIS C 2 129 ? 29.721 -24.397 42.272 1.00 86.60 129 HIS A N 1
ATOM 1461 C CA . HIS C 2 129 ? 30.378 -25.306 41.346 1.00 74.80 129 HIS A CA 1
ATOM 1462 C C . HIS C 2 129 ? 31.833 -25.529 41.753 1.00 73.60 129 HIS A C 1
ATOM 1463 O O . HIS C 2 129 ? 32.530 -24.574 42.117 1.00 70.81 129 HIS A O 1
ATOM 1470 N N . PRO C 2 130 ? 32.3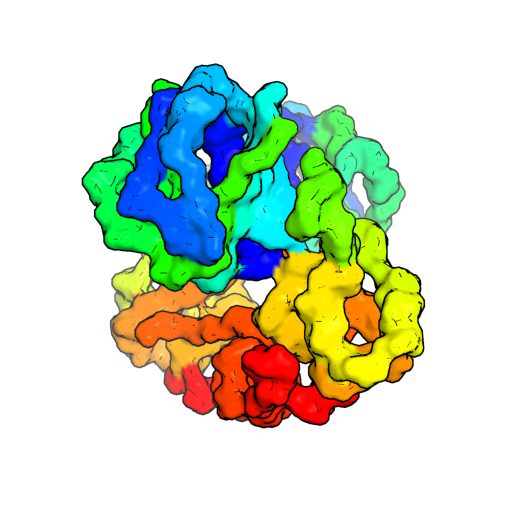32 -26.765 41.670 1.00 75.80 130 PRO A N 1
ATOM 1471 C CA . PRO C 2 130 ? 33.710 -27.029 42.121 1.00 75.09 130 PRO A CA 1
ATOM 1472 C C . PRO C 2 130 ? 34.757 -26.188 41.418 1.00 82.50 130 PRO A C 1
ATOM 1473 O O . PRO C 2 130 ? 35.762 -25.830 42.044 1.00 69.99 130 PRO A O 1
ATOM 1477 N N . LEU C 2 131 ? 34.553 -25.841 40.134 1.00 69.98 131 LEU A N 1
ATOM 1478 C CA . LEU C 2 131 ? 35.527 -25.036 39.408 1.00 68.95 131 LEU A CA 1
ATOM 1479 C C . LEU C 2 131 ? 35.375 -23.539 39.648 1.00 63.69 131 LEU A C 1
ATOM 1480 O O . LEU C 2 131 ? 36.321 -22.798 39.387 1.00 65.94 131 LEU A O 1
ATOM 1485 N N . LEU C 2 132 ? 34.232 -23.069 40.154 1.00 68.51 132 LEU A N 1
ATOM 1486 C CA . LEU C 2 132 ? 34.014 -21.641 40.374 1.00 61.74 132 LEU A CA 1
ATOM 1487 C C . LEU C 2 132 ? 34.073 -21.212 41.841 1.00 64.96 132 LEU A C 1
ATOM 1488 O O . LEU C 2 132 ? 34.184 -20.006 42.115 1.00 59.58 132 LEU A O 1
ATOM 1493 N N . GLU C 2 133 ? 33.996 -22.165 42.780 1.00 68.42 133 GLU A N 1
ATOM 1494 C CA . GLU C 2 133 ? 33.760 -21.832 44.187 1.00 68.34 133 GLU A CA 1
ATOM 1495 C C . GLU C 2 133 ? 34.952 -21.113 44.804 1.00 62.77 133 GLU A C 1
ATOM 1496 O O . GLU C 2 133 ? 34.778 -20.078 45.442 1.00 61.47 133 GLU A O 1
ATOM 1502 N N . LYS C 2 134 ? 36.165 -21.598 44.558 1.00 67.85 134 LYS A N 1
ATOM 1503 C CA . LYS C 2 134 ? 37.385 -21.107 45.172 1.00 64.97 134 LYS A CA 1
ATOM 1504 C C . LYS C 2 134 ? 38.136 -20.083 44.334 1.00 67.39 134 LYS A C 1
ATOM 1505 O O . LYS C 2 134 ? 39.301 -19.790 44.629 1.00 69.48 134 LYS A O 1
ATOM 1511 N N . LEU C 2 135 ? 37.513 -19.541 43.293 1.00 67.22 135 LEU A N 1
ATOM 1512 C CA . LEU C 2 135 ? 38.167 -18.533 42.467 1.00 61.31 135 LEU A CA 1
ATOM 1513 C C . LEU C 2 135 ? 38.268 -17.218 43.258 1.00 62.31 135 LEU A C 1
ATOM 1514 O O . LEU C 2 135 ? 37.461 -16.951 44.173 1.00 62.52 135 LEU A O 1
ATOM 1519 N N . GLY C 2 136 ? 39.284 -16.392 42.933 1.00 57.18 136 GLY A N 1
ATOM 1520 C CA . GLY C 2 136 ? 39.418 -15.105 43.591 1.00 51.61 136 GLY A CA 1
ATOM 1521 C C . GLY C 2 136 ? 38.502 -14.079 42.939 1.00 50.76 136 GLY A C 1
ATOM 1522 O O . GLY C 2 136 ? 37.603 -14.419 42.168 1.00 52.76 136 GLY A O 1
ATOM 1523 N N . PRO C 2 137 ? 38.696 -12.807 43.260 1.00 47.17 137 PRO A N 1
ATOM 1524 C CA . PRO C 2 137 ? 37.790 -11.751 42.778 1.00 48.60 137 PRO A CA 1
ATOM 1525 C C . PRO C 2 137 ? 37.996 -11.383 41.317 1.00 55.43 137 PRO A C 1
ATOM 1526 O O . PRO C 2 137 ? 39.054 -11.616 40.734 1.00 55.96 137 PRO A O 1
ATOM 1530 N N . GLU C 2 138 ? 36.953 -10.768 40.738 1.00 52.31 138 GLU A N 1
ATOM 1531 C CA . GLU C 2 138 ? 37.018 -10.252 39.363 1.00 52.60 138 GLU A CA 1
ATOM 1532 C C . GLU C 2 138 ? 37.961 -9.052 39.243 1.00 51.80 138 GLU A C 1
ATOM 1533 O O . GLU C 2 138 ? 37.799 -8.062 39.962 1.00 56.87 138 GLU A O 1
ATOM 1539 N N . PRO C 2 139 ? 38.901 -9.070 38.293 1.00 52.43 139 PRO A N 1
ATOM 1540 C CA . PRO C 2 139 ? 39.854 -7.948 38.166 1.00 48.20 139 PRO A CA 1
ATOM 1541 C C . PRO C 2 139 ? 39.201 -6.606 37.887 1.00 47.19 139 PRO A C 1
ATOM 1542 O O . PRO C 2 139 ? 39.785 -5.563 38.212 1.00 47.67 139 PRO A O 1
ATOM 1546 N N . LEU C 2 140 ? 38.030 -6.592 37.263 1.00 49.47 140 LEU A N 1
ATOM 1547 C CA . LEU C 2 140 ? 37.308 -5.362 36.980 1.00 51.21 140 LEU A CA 1
ATOM 1548 C C . LEU C 2 140 ? 36.241 -5.038 38.017 1.00 57.24 140 LEU A C 1
ATOM 1549 O O . LEU C 2 140 ? 35.378 -4.195 37.748 1.00 58.46 140 LEU A O 1
ATOM 1554 N N . SER C 2 141 ? 36.248 -5.707 39.173 1.00 57.25 141 SER A N 1
ATOM 1555 C CA . SER C 2 141 ? 35.310 -5.406 40.241 1.00 56.87 141 SER A CA 1
ATOM 1556 C C . SER C 2 141 ? 35.992 -4.541 41.281 1.00 58.94 141 SER A C 1
ATOM 1557 O O . SER C 2 141 ? 37.218 -4.430 41.329 1.00 57.82 141 SER A O 1
ATOM 1560 N N . GLU C 2 142 ? 35.175 -3.929 42.133 1.00 64.10 142 GLU A N 1
ATOM 1561 C CA . GLU C 2 142 ? 35.754 -3.149 43.214 1.00 67.60 142 GLU A CA 1
ATOM 1562 C C . GLU C 2 142 ? 36.562 -4.035 44.141 1.00 62.37 142 GLU A C 1
ATOM 1563 O O . GLU C 2 142 ? 37.575 -3.591 44.694 1.00 61.78 142 GLU A O 1
ATOM 1569 N N . ALA C 2 143 ? 36.188 -5.314 44.247 1.00 59.34 143 ALA A N 1
ATOM 1570 C CA . ALA C 2 143 ? 36.837 -6.204 45.207 1.00 55.90 143 ALA A CA 1
ATOM 1571 C C . ALA C 2 143 ? 38.311 -6.410 44.908 1.00 54.69 143 ALA A C 1
ATOM 1572 O O . ALA C 2 143 ? 39.061 -6.769 45.813 1.00 53.26 143 ALA A O 1
ATOM 1574 N N . PHE C 2 144 ? 38.754 -6.184 43.671 1.00 55.99 144 PHE A N 1
ATOM 1575 C CA . PHE C 2 144 ? 40.177 -6.301 43.338 1.00 52.38 144 PHE A CA 1
ATOM 1576 C C . PHE C 2 144 ? 40.784 -4.922 43.547 1.00 53.33 144 PHE A C 1
ATOM 1577 O O . PHE C 2 144 ? 40.757 -4.076 42.659 1.00 52.38 144 PHE A O 1
ATOM 1585 N N . CYS C 2 145 ? 41.261 -4.651 44.763 1.00 52.59 145 CYS A N 1
ATOM 1586 C CA . CYS C 2 145 ? 41.768 -3.327 45.103 1.00 51.51 145 CYS A CA 1
ATOM 1587 C C . CYS C 2 145 ? 43.211 -3.427 45.557 1.00 48.21 145 CYS A C 1
ATOM 1588 O O . CYS C 2 145 ? 43.686 -4.499 45.938 1.00 52.58 145 CYS A O 1
ATOM 1591 N N . ALA C 2 146 ? 43.909 -2.287 45.505 1.00 47.08 146 ALA A N 1
ATOM 1592 C CA . ALA C 2 146 ? 45.221 -2.149 46.149 1.00 49.71 146 ALA A CA 1
ATOM 1593 C C . ALA C 2 146 ? 45.254 -2.674 47.580 1.00 54.63 146 ALA A C 1
ATOM 1594 O O . ALA C 2 146 ? 46.251 -3.285 48.003 1.00 53.08 146 ALA A O 1
ATOM 1596 N N . ASP C 2 147 ? 44.215 -2.381 48.371 1.00 57.41 147 ASP A N 1
ATOM 1597 C CA . ASP C 2 147 ? 44.252 -2.781 49.782 1.00 58.75 147 ASP A CA 1
ATOM 1598 C C . ASP C 2 147 ? 44.184 -4.293 49.924 1.00 57.48 147 ASP A C 1
ATOM 1599 O O . ASP C 2 147 ? 44.937 -4.892 50.703 1.00 53.92 147 ASP A O 1
ATOM 1604 N N . TYR C 2 148 ? 43.303 -4.926 49.156 1.00 56.04 148 TYR A N 1
ATOM 1605 C CA . TYR C 2 148 ? 43.242 -6.379 49.138 1.00 49.95 148 TYR A CA 1
ATOM 1606 C C . TYR C 2 148 ? 44.569 -6.977 48.677 1.00 51.33 148 TYR A C 1
ATOM 1607 O O . TYR C 2 148 ? 45.101 -7.900 49.306 1.00 56.11 148 TYR A O 1
ATOM 1616 N N . LEU C 2 149 ? 45.116 -6.462 47.567 1.00 53.95 149 LEU A N 1
ATOM 1617 C CA . LEU C 2 149 ? 46.286 -7.076 46.949 1.00 48.60 149 LEU A CA 1
ATOM 1618 C C . LEU C 2 149 ? 47.488 -7.000 47.862 1.00 46.17 149 LEU A C 1
ATOM 1619 O O . LEU C 2 149 ? 48.130 -8.020 48.140 1.00 43.48 149 LEU A O 1
ATOM 1624 N N . TYR C 2 150 ? 47.821 -5.790 48.330 1.00 47.68 150 TYR A N 1
ATOM 1625 C CA . TYR C 2 150 ? 48.886 -5.666 49.318 1.00 54.82 150 TYR A CA 1
ATOM 1626 C C . TYR C 2 150 ? 48.673 -6.634 50.472 1.00 52.61 150 TYR A C 1
ATOM 1627 O O . TYR C 2 150 ? 49.625 -7.270 50.933 1.00 53.57 150 TYR A O 1
ATOM 1636 N N . ALA C 2 151 ? 47.429 -6.786 50.938 1.00 52.23 151 ALA A N 1
ATOM 1637 C CA . ALA C 2 151 ? 47.194 -7.694 52.065 1.00 55.39 151 ALA A CA 1
ATOM 1638 C C . ALA C 2 151 ? 47.273 -9.156 51.634 1.00 56.93 151 ALA A C 1
ATOM 1639 O O . ALA C 2 151 ? 47.863 -9.981 52.344 1.00 57.64 151 ALA A O 1
ATOM 1641 N N . ARG C 2 152 ? 46.706 -9.508 50.462 1.00 45.11 152 ARG A N 1
ATOM 1642 C CA . ARG C 2 152 ? 46.777 -10.907 50.060 1.00 44.57 152 ARG A CA 1
ATOM 1643 C C . ARG C 2 152 ? 48.214 -11.336 49.816 1.00 44.80 152 ARG A C 1
ATOM 1644 O O . ARG C 2 152 ? 48.546 -12.510 49.971 1.00 54.82 152 ARG A O 1
ATOM 1652 N N . LEU C 2 153 ? 49.082 -10.414 49.460 1.00 52.58 153 LEU A N 1
ATOM 1653 C CA . LEU C 2 153 ? 50.431 -10.776 49.050 1.00 53.87 153 LEU A CA 1
ATOM 1654 C C . LEU C 2 153 ? 51.442 -10.872 50.198 1.00 60.00 153 LEU A C 1
ATOM 1655 O O . LEU C 2 153 ? 52.606 -11.211 49.945 1.00 63.26 153 LEU A O 1
ATOM 1660 N N . LYS C 2 154 ? 51.073 -10.561 51.445 1.00 65.87 154 LYS A N 1
ATOM 1661 C CA . LYS C 2 154 ? 52.138 -10.479 52.449 1.00 57.63 154 LYS A CA 1
ATOM 1662 C C . LYS C 2 154 ? 52.784 -11.808 52.769 1.00 57.19 154 LYS A C 1
ATOM 1663 O O . LYS C 2 154 ? 53.975 -11.846 53.068 1.00 58.61 154 LYS A O 1
ATOM 1669 N N . ALA C 2 155 ? 52.090 -12.910 52.644 1.00 57.28 155 ALA A N 1
ATOM 1670 C CA . ALA C 2 155 ? 52.744 -14.138 53.052 1.00 63.06 155 ALA A CA 1
ATOM 1671 C C . ALA C 2 155 ? 53.225 -14.937 51.844 1.00 65.38 155 ALA A C 1
ATOM 1672 O O . ALA C 2 155 ? 53.594 -16.107 51.981 1.00 69.58 155 ALA A O 1
ATOM 1674 N N . GLN C 2 156 ? 53.308 -14.304 50.674 1.00 66.05 156 GLN A N 1
ATOM 1675 C CA . GLN C 2 156 ? 53.753 -14.968 49.454 1.00 67.01 156 GLN A CA 1
ATOM 1676 C C . GLN C 2 156 ? 55.145 -14.468 49.081 1.00 65.32 156 GLN A C 1
ATOM 1677 O O . GLN C 2 156 ? 55.319 -13.295 48.731 1.00 64.24 156 GLN A O 1
ATOM 1683 N N . LYS C 2 157 ? 56.125 -15.366 49.148 1.00 66.55 157 LYS A N 1
ATOM 1684 C CA . LYS C 2 157 ? 57.493 -15.081 48.751 1.00 67.58 157 LYS A CA 1
ATOM 1685 C C . LYS C 2 157 ? 57.685 -15.180 47.251 1.00 60.60 157 LYS A C 1
ATOM 1686 O O . LYS C 2 157 ? 58.692 -14.692 46.737 1.00 59.65 157 LYS A O 1
ATOM 1692 N N . ARG C 2 158 ? 56.743 -15.795 46.550 1.00 59.91 158 ARG A N 1
ATOM 1693 C CA . ARG C 2 158 ? 56.936 -16.162 45.160 1.00 61.28 158 ARG A CA 1
ATOM 1694 C C . ARG C 2 158 ? 56.925 -14.937 44.250 1.00 54.71 158 ARG A C 1
ATOM 1695 O O . ARG C 2 158 ? 56.441 -13.854 44.603 1.00 54.64 158 ARG A O 1
ATOM 1703 N N . ALA C 2 159 ? 57.492 -15.124 43.064 1.00 55.79 159 ALA A N 1
ATOM 1704 C CA . ALA C 2 159 ? 57.453 -14.100 42.031 1.00 53.15 159 ALA A CA 1
ATOM 1705 C C . ALA C 2 159 ? 56.047 -13.533 41.892 1.00 49.03 159 ALA A C 1
ATOM 1706 O O . ALA C 2 159 ? 55.058 -14.268 41.912 1.00 52.82 159 ALA A O 1
ATOM 1708 N N . VAL C 2 160 ? 55.952 -12.210 41.778 1.00 46.64 160 VAL A N 1
ATOM 1709 C CA . VAL C 2 160 ? 54.628 -11.604 41.666 1.00 48.70 160 VAL A CA 1
ATOM 1710 C C . VAL C 2 160 ? 53.893 -12.083 40.402 1.00 52.56 160 VAL A C 1
ATOM 1711 O O . VAL C 2 160 ? 52.655 -12.204 40.399 1.00 50.42 160 VAL A O 1
ATOM 1715 N N . LYS C 2 161 ? 54.629 -12.412 39.329 1.00 50.70 161 LYS A N 1
ATOM 1716 C CA . LYS C 2 161 ? 53.960 -12.902 38.120 1.00 53.33 161 LYS A CA 1
ATOM 1717 C C . LYS C 2 161 ? 53.204 -14.193 38.399 1.00 51.95 161 LYS A C 1
ATOM 1718 O O . LYS C 2 161 ? 52.124 -14.420 37.841 1.00 46.14 161 LYS A O 1
ATOM 1724 N N . LEU C 2 162 ? 53.765 -15.057 39.248 1.00 57.76 162 LEU A N 1
ATOM 1725 C CA . LEU C 2 162 ? 53.052 -16.260 39.662 1.00 56.26 162 LEU A CA 1
ATOM 1726 C C . LEU C 2 162 ? 51.779 -15.898 40.407 1.00 55.72 162 LEU A C 1
ATOM 1727 O O . LEU C 2 162 ? 50.697 -16.401 40.095 1.00 58.41 162 LEU A O 1
ATOM 1732 N N . ALA C 2 163 ? 51.896 -15.015 41.400 1.00 59.61 163 ALA A N 1
ATOM 1733 C CA . ALA C 2 163 ? 50.738 -14.597 42.179 1.00 55.29 163 ALA A CA 1
ATOM 1734 C C . ALA C 2 163 ? 49.699 -13.915 41.305 1.00 54.13 163 ALA A C 1
ATOM 1735 O O . ALA C 2 163 ? 48.499 -14.164 41.457 1.00 54.21 163 ALA A O 1
ATOM 1737 N N . LEU C 2 164 ? 50.137 -13.047 40.384 1.00 49.15 164 LEU A N 1
ATOM 1738 C CA . LEU C 2 164 ? 49.170 -12.312 39.571 1.00 46.72 164 LEU A CA 1
ATOM 1739 C C . LEU C 2 164 ? 48.415 -13.227 38.604 1.00 48.16 164 LEU A C 1
ATOM 1740 O O . LEU C 2 164 ? 47.288 -12.907 38.204 1.00 44.82 164 LEU A O 1
ATOM 1745 N N . MET C 2 165 ? 49.027 -14.331 38.179 1.00 45.83 165 MET A N 1
ATOM 1746 C CA . MET C 2 165 ? 48.394 -15.331 37.325 1.00 50.03 165 MET A CA 1
ATOM 1747 C C . MET C 2 165 ? 47.668 -16.414 38.126 1.00 55.90 165 MET A C 1
ATOM 1748 O O . MET C 2 165 ? 47.202 -17.402 37.546 1.00 63.70 165 MET A O 1
ATOM 1753 N N . ASP C 2 166 ? 47.595 -16.262 39.441 1.00 54.49 166 ASP A N 1
ATOM 1754 C CA . ASP C 2 166 ? 46.962 -17.233 40.331 1.00 56.91 166 ASP A CA 1
ATOM 1755 C C . ASP C 2 166 ? 45.488 -16.897 40.458 1.00 52.62 166 ASP A C 1
ATOM 1756 O O . ASP C 2 166 ? 45.137 -15.828 40.969 1.00 54.17 166 ASP A O 1
ATOM 1761 N N . ASN C 2 167 ? 44.630 -17.816 40.031 1.00 56.42 167 ASN A N 1
ATOM 1762 C CA . ASN C 2 167 ? 43.204 -17.543 40.069 1.00 57.90 167 ASN A CA 1
ATOM 1763 C C . ASN C 2 167 ? 42.668 -17.379 41.486 1.00 56.76 167 ASN A C 1
ATOM 1764 O O . ASN C 2 167 ? 41.573 -16.831 41.656 1.00 55.96 167 ASN A O 1
ATOM 1769 N N . ALA C 2 168 ? 43.392 -17.854 42.504 1.00 59.08 168 ALA A N 1
ATOM 1770 C CA . ALA C 2 168 ? 42.957 -17.604 43.874 1.00 61.91 168 ALA A CA 1
ATOM 1771 C C . ALA C 2 168 ? 43.234 -16.174 44.305 1.00 60.82 168 ALA A C 1
ATOM 1772 O O . ALA C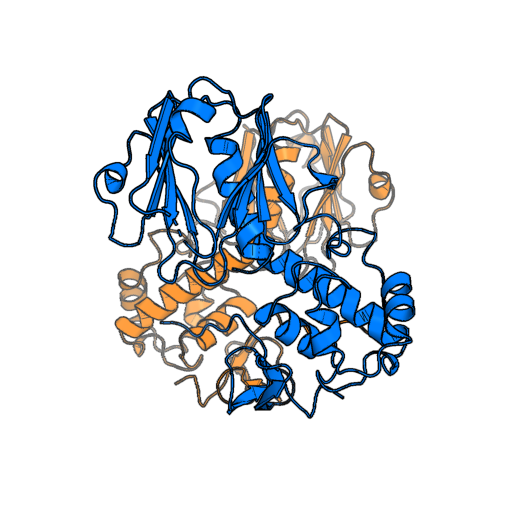 2 168 ? 42.675 -15.724 45.310 1.00 71.01 168 ALA A O 1
ATOM 1774 N N . VAL C 2 169 ? 44.116 -15.465 43.607 1.00 58.00 169 VAL A N 1
ATOM 1775 C CA . VAL C 2 169 ? 44.385 -14.074 43.960 1.00 54.06 169 VAL A CA 1
ATOM 1776 C C . VAL C 2 169 ? 43.492 -13.121 43.178 1.00 49.65 169 VAL A C 1
ATOM 1777 O O . VAL C 2 169 ? 42.966 -12.154 43.741 1.00 47.88 169 VAL A O 1
ATOM 1781 N N . VAL C 2 170 ? 43.297 -13.405 41.884 1.00 48.84 170 VAL A N 1
ATOM 1782 C CA . VAL C 2 170 ? 42.455 -12.626 40.984 1.00 49.80 170 VAL A CA 1
ATOM 1783 C C . VAL C 2 170 ? 42.263 -13.468 39.724 1.00 51.42 170 VAL A C 1
ATOM 1784 O O . VAL C 2 170 ? 43.180 -14.183 39.315 1.00 47.07 170 VAL A O 1
ATOM 1788 N N . VAL C 2 171 ? 41.059 -13.458 39.150 1.00 41.75 171 VAL A N 1
ATOM 1789 C CA . VAL C 2 171 ? 40.761 -14.285 37.995 1.00 51.10 171 VAL A CA 1
ATOM 1790 C C . VAL C 2 171 ? 41.177 -13.547 36.723 1.00 49.98 171 VAL A C 1
ATOM 1791 O O . VAL C 2 171 ? 41.353 -12.325 36.712 1.00 45.23 171 VAL A O 1
ATOM 1795 N N . GLY C 2 172 ? 41.379 -14.311 35.647 1.00 52.83 172 GLY A N 1
ATOM 1796 C CA . GLY C 2 172 ? 41.361 -13.770 34.306 1.00 49.53 172 GLY A CA 1
ATOM 1797 C C . GLY C 2 172 ? 42.637 -13.136 33.788 1.00 52.05 172 GLY A C 1
ATOM 1798 O O . GLY C 2 172 ? 42.686 -12.792 32.595 1.00 56.92 172 GLY A O 1
ATOM 1799 N N . VAL C 2 173 ? 43.677 -12.989 34.611 1.00 44.74 173 VAL A N 1
ATOM 1800 C CA . VAL C 2 173 ? 44.919 -12.324 34.199 1.00 44.16 173 VAL A CA 1
ATOM 1801 C C . VAL C 2 173 ? 45.871 -13.406 33.699 1.00 50.09 173 VAL A C 1
ATOM 1802 O O . VAL C 2 173 ? 46.694 -13.926 34.441 1.00 47.99 173 VAL A O 1
ATOM 1806 N N . GLY C 2 174 ? 45.784 -13.715 32.401 1.00 48.90 174 GLY A N 1
ATOM 1807 C CA . GLY C 2 174 ? 46.614 -14.737 31.793 1.00 45.29 174 GLY A CA 1
ATOM 1808 C C . GLY C 2 174 ? 47.976 -14.226 31.350 1.00 44.41 174 GLY A C 1
ATOM 1809 O O . GLY C 2 174 ? 48.421 -13.129 31.697 1.00 46.33 174 GLY A O 1
ATOM 1810 N N . ASN C 2 175 ? 48.650 -15.071 30.556 1.00 44.66 175 ASN A N 1
ATOM 1811 C CA . ASN C 2 175 ? 50.070 -14.854 30.272 1.00 49.96 175 ASN A CA 1
ATOM 1812 C C . ASN C 2 175 ? 50.301 -13.549 29.540 1.00 47.59 175 ASN A C 1
ATOM 1813 O O . ASN C 2 175 ? 51.284 -12.838 29.799 1.00 50.00 175 ASN A O 1
ATOM 1818 N N . ILE C 2 176 ? 49.420 -13.223 28.609 1.00 43.93 176 ILE A N 1
ATOM 1819 C CA . ILE C 2 176 ? 49.594 -11.996 27.856 1.00 44.53 176 ILE A CA 1
ATOM 1820 C C . ILE C 2 176 ? 49.428 -10.790 28.774 1.00 40.85 176 ILE A C 1
ATOM 1821 O O . ILE C 2 176 ? 50.363 -10.005 28.974 1.00 43.27 176 ILE A O 1
ATOM 1826 N N . TYR C 2 177 ? 48.255 -10.651 29.390 1.00 42.89 177 TYR A N 1
ATOM 1827 C CA . TYR C 2 177 ? 47.961 -9.432 30.132 1.00 42.26 177 TYR A CA 1
ATOM 1828 C C . TYR C 2 177 ? 48.685 -9.364 31.472 1.00 42.71 177 TYR A C 1
ATOM 1829 O O . TYR C 2 177 ? 48.853 -8.264 32.016 1.00 40.70 177 TYR A O 1
ATOM 1838 N N . ALA C 2 178 ? 49.171 -10.485 32.002 1.00 42.47 178 ALA A N 1
ATOM 1839 C CA . ALA C 2 178 ? 50.091 -10.344 33.125 1.00 46.59 178 ALA A CA 1
ATOM 1840 C C . ALA C 2 178 ? 51.442 -9.816 32.651 1.00 42.39 178 ALA A C 1
ATOM 1841 O O . ALA C 2 178 ? 52.035 -8.939 33.289 1.00 45.14 178 ALA A O 1
ATOM 1843 N N . ASN C 2 179 ? 51.947 -10.322 31.531 1.00 45.10 179 ASN A N 1
ATOM 1844 C CA . ASN C 2 179 ? 53.192 -9.765 30.995 1.00 43.69 179 ASN A CA 1
ATOM 1845 C C . ASN C 2 179 ? 53.054 -8.285 30.687 1.00 36.09 179 ASN A C 1
ATOM 1846 O O . ASN C 2 179 ? 53.946 -7.494 31.008 1.00 42.44 179 ASN A O 1
ATOM 1851 N N . GLU C 2 180 ? 51.950 -7.889 30.058 1.00 39.46 180 GLU A N 1
ATOM 1852 C CA . GLU C 2 180 ? 51.788 -6.483 29.684 1.00 38.68 180 GLU A CA 1
ATOM 1853 C C . GLU C 2 180 ? 51.563 -5.588 30.899 1.00 38.32 180 GLU A C 1
ATOM 1854 O O . GLU C 2 180 ? 52.128 -4.491 30.972 1.00 34.99 180 GLU A O 1
ATOM 1860 N N . SER C 2 181 ? 50.773 -6.039 31.885 1.00 42.79 181 SER A N 1
ATOM 1861 C CA . SER C 2 181 ? 50.572 -5.195 33.061 1.00 41.73 181 SER A CA 1
ATOM 1862 C C . SER C 2 181 ? 51.862 -5.014 33.835 1.00 42.00 181 SER A C 1
ATOM 1863 O O . SER C 2 181 ? 52.215 -3.884 34.195 1.00 43.23 181 SER A O 1
ATOM 1866 N N . LEU C 2 182 ? 52.628 -6.088 34.026 1.00 47.13 182 LEU A N 1
ATOM 1867 C CA . LEU C 2 182 ? 53.860 -5.938 34.797 1.00 43.26 182 LEU A CA 1
ATOM 1868 C C . LEU C 2 182 ? 54.816 -4.975 34.117 1.00 45.16 182 LEU A C 1
ATOM 1869 O O . LEU C 2 182 ? 55.465 -4.162 34.784 1.00 46.53 182 LEU A O 1
ATOM 1874 N N . PHE C 2 183 ? 54.901 -5.021 32.788 1.00 43.34 183 PHE A N 1
ATOM 1875 C CA . PHE C 2 183 ? 55.719 -4.022 32.103 1.00 39.41 183 PHE A CA 1
ATOM 1876 C C . PHE C 2 183 ? 55.139 -2.618 32.284 1.00 35.16 183 PHE A C 1
ATOM 1877 O O . PHE C 2 183 ? 55.859 -1.663 32.586 1.00 37.03 183 PHE A O 1
ATOM 1885 N N . ARG C 2 184 ? 53.844 -2.457 32.063 1.00 34.06 184 ARG A N 1
ATOM 1886 C CA . ARG C 2 184 ? 53.293 -1.105 32.118 1.00 36.84 184 ARG A CA 1
ATOM 1887 C C . ARG C 2 184 ? 53.359 -0.509 33.525 1.00 44.03 184 ARG A C 1
ATOM 1888 O O . ARG C 2 184 ? 53.376 0.720 33.671 1.00 43.57 184 ARG A O 1
ATOM 1896 N N . ALA C 2 185 ? 53.381 -1.349 34.567 1.00 43.40 185 ALA A N 1
ATOM 1897 C CA . ALA C 2 185 ? 53.498 -0.880 35.949 1.00 44.51 185 ALA A CA 1
ATOM 1898 C C . ALA C 2 185 ? 54.941 -0.745 36.406 1.00 47.28 185 ALA A C 1
ATOM 1899 O O . ALA C 2 185 ? 55.181 -0.288 37.528 1.00 53.47 185 ALA A O 1
ATOM 1901 N N . GLY C 2 186 ? 55.900 -1.121 35.568 1.00 46.86 186 GLY A N 1
ATOM 1902 C CA . GLY C 2 186 ? 57.296 -0.963 35.916 1.00 46.03 186 GLY A CA 1
ATOM 1903 C C . GLY C 2 186 ? 57.857 -1.966 36.899 1.00 45.34 186 GLY A C 1
ATOM 1904 O O . GLY C 2 186 ? 58.891 -1.683 37.505 1.00 48.96 186 GLY A O 1
ATOM 1905 N N . ILE C 2 187 ? 57.263 -3.156 37.026 1.00 47.68 187 ILE A N 1
ATOM 1906 C CA . ILE C 2 187 ? 57.634 -4.134 38.054 1.00 49.14 187 ILE A CA 1
ATOM 1907 C C . ILE C 2 187 ? 58.189 -5.395 37.3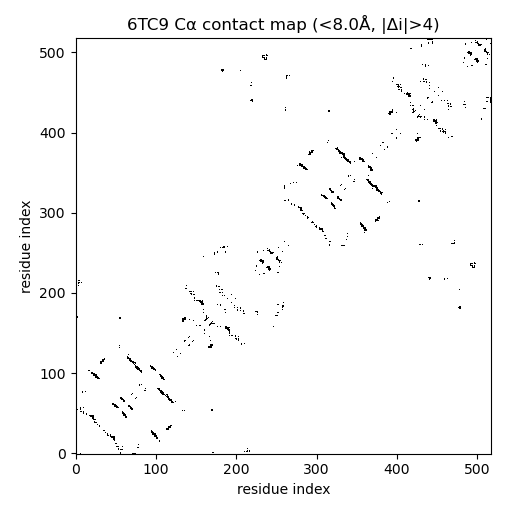96 1.00 46.74 187 ILE A C 1
ATOM 1908 O O . ILE C 2 187 ? 57.541 -5.979 36.519 1.00 45.81 187 ILE A O 1
ATOM 1913 N N . SER C 2 188 ? 59.372 -5.814 37.820 1.00 47.35 188 SER A N 1
ATOM 1914 C CA . SER C 2 188 ? 59.920 -7.080 37.353 1.00 49.58 188 SER A CA 1
ATOM 1915 C C . SER C 2 188 ? 58.964 -8.219 37.676 1.00 52.43 188 SER A C 1
ATOM 1916 O O . SER C 2 188 ? 58.350 -8.229 38.751 1.00 55.94 188 SER A O 1
ATOM 1919 N N . PRO C 2 189 ? 58.789 -9.175 36.767 1.00 49.79 189 PRO A N 1
ATOM 1920 C CA . PRO C 2 189 ? 57.976 -10.353 37.086 1.00 46.28 189 PRO A CA 1
ATOM 1921 C C . PRO C 2 189 ? 58.572 -11.223 38.179 1.00 45.78 189 PRO A C 1
ATOM 1922 O O . PRO C 2 189 ? 57.848 -12.052 38.743 1.00 46.35 189 PRO A O 1
ATOM 1926 N N . HIS C 2 190 ? 59.868 -11.078 38.465 1.00 46.33 190 HIS A N 1
ATOM 1927 C CA . HIS C 2 190 ? 60.593 -11.843 39.463 1.00 50.94 190 HIS A CA 1
ATOM 1928 C C . HIS C 2 190 ? 60.577 -11.194 40.843 1.00 49.04 190 HIS A C 1
ATOM 1929 O O . HIS C 2 190 ? 61.205 -11.718 41.753 1.00 53.59 190 HIS A O 1
ATOM 1936 N N . ARG C 2 191 ? 59.970 -10.028 40.994 1.00 48.62 191 ARG A N 1
ATOM 1937 C CA . ARG C 2 191 ? 59.873 -9.394 42.301 1.00 52.07 191 ARG A CA 1
ATOM 1938 C C . ARG C 2 191 ? 59.071 -10.293 43.234 1.00 52.20 191 ARG A C 1
ATOM 1939 O O . ARG C 2 191 ? 57.942 -10.674 42.885 1.00 51.67 191 ARG A O 1
ATOM 1947 N N . PRO C 2 192 ? 59.610 -10.700 44.382 1.00 55.25 192 PRO A N 1
ATOM 1948 C CA . PRO C 2 192 ? 58.777 -11.410 45.360 1.00 50.93 192 PRO A CA 1
ATOM 1949 C C . PRO C 2 192 ? 57.483 -10.646 45.592 1.00 51.49 192 PRO A C 1
ATOM 1950 O O . PRO C 2 192 ? 57.479 -9.422 45.754 1.00 49.06 192 PRO A O 1
ATOM 1954 N N . ALA C 2 193 ? 56.362 -11.359 45.527 1.00 51.79 193 ALA A N 1
ATOM 1955 C CA . ALA C 2 193 ? 55.081 -10.676 45.665 1.00 53.51 193 ALA A CA 1
ATOM 1956 C C . ALA C 2 193 ? 55.039 -9.820 46.936 1.00 54.54 193 ALA A C 1
ATOM 1957 O O . ALA C 2 193 ? 54.599 -8.666 46.897 1.00 52.61 193 ALA A O 1
ATOM 1959 N N . ASN C 2 194 ? 55.525 -10.358 48.071 1.00 53.17 194 ASN A N 1
ATOM 1960 C CA . ASN C 2 194 ? 55.541 -9.593 49.320 1.00 58.59 194 ASN A CA 1
ATOM 1961 C C . ASN C 2 194 ? 56.575 -8.474 49.339 1.00 58.24 194 ASN A C 1
ATOM 1962 O O . ASN C 2 194 ? 56.729 -7.839 50.390 1.00 55.53 194 ASN A O 1
ATOM 1967 N N . ARG C 2 195 ? 57.317 -8.246 48.256 1.00 57.80 195 ARG A N 1
ATOM 1968 C CA . ARG C 2 195 ? 58.222 -7.109 48.172 1.00 55.97 195 ARG A CA 1
ATOM 1969 C C . ARG C 2 195 ? 57.671 -5.966 47.327 1.00 58.36 195 ARG A C 1
ATOM 1970 O O . ARG C 2 195 ? 58.351 -4.955 47.168 1.00 59.32 195 ARG A O 1
ATOM 1978 N N . LEU C 2 196 ? 56.464 -6.087 46.792 1.00 58.25 196 LEU A N 1
ATOM 1979 C CA . LEU C 2 196 ? 55.829 -4.934 46.170 1.00 55.84 196 LEU A CA 1
ATOM 1980 C C . LEU C 2 196 ? 55.450 -3.936 47.253 1.00 60.32 196 LEU A C 1
ATOM 1981 O O . LEU C 2 196 ? 54.808 -4.300 48.240 1.00 63.17 196 LEU A O 1
ATOM 1986 N N . LYS C 2 197 ? 55.826 -2.677 47.086 1.00 59.39 197 LYS A N 1
ATOM 1987 C CA . LYS C 2 197 ? 55.339 -1.763 48.100 1.00 61.04 197 LYS A CA 1
ATOM 1988 C C . LYS C 2 197 ? 53.875 -1.448 47.839 1.00 60.83 197 LYS A C 1
ATOM 1989 O O . LYS C 2 197 ? 53.353 -1.669 46.746 1.00 60.35 197 LYS A O 1
ATOM 1995 N N . LYS C 2 198 ? 53.217 -0.906 48.866 1.00 60.79 198 LYS A N 1
ATOM 1996 C CA . LYS C 2 198 ? 51.789 -0.611 48.772 1.00 61.78 198 LYS A CA 1
ATOM 1997 C C . LYS C 2 198 ? 51.484 0.279 47.565 1.00 59.26 198 LYS A C 1
ATOM 1998 O O . LYS C 2 198 ? 50.490 0.074 46.862 1.00 60.23 198 LYS A O 1
ATOM 2004 N N . LYS C 2 199 ? 52.324 1.282 47.325 1.00 62.55 199 LYS A N 1
ATOM 2005 C CA . LYS C 2 199 ? 52.192 2.115 46.137 1.00 63.01 199 LYS A CA 1
ATOM 2006 C C . LYS C 2 199 ? 52.326 1.280 44.864 1.00 59.73 199 LYS A C 1
ATOM 2007 O O . LYS C 2 199 ? 51.649 1.538 43.859 1.00 57.86 199 LYS A O 1
ATOM 2013 N N . GLU C 2 200 ? 53.189 0.261 44.894 1.00 56.85 200 GLU A N 1
ATOM 2014 C CA . GLU C 2 200 ? 53.387 -0.568 43.711 1.00 51.29 200 GLU A CA 1
ATOM 2015 C C . GLU C 2 200 ? 52.205 -1.493 43.471 1.00 54.79 200 GLU A C 1
ATOM 2016 O O . GLU C 2 200 ? 51.864 -1.774 42.307 1.00 52.42 200 GLU A O 1
ATOM 2022 N N . CYS C 2 201 ? 51.530 -1.932 44.544 1.00 53.21 201 CYS A N 1
ATOM 2023 C CA . CYS C 2 201 ? 50.370 -2.796 44.351 1.00 53.50 201 CYS A CA 1
ATOM 2024 C C . CYS C 2 201 ? 49.189 -2.008 43.855 1.00 53.60 201 CYS A C 1
ATOM 2025 O O . CYS C 2 201 ? 48.396 -2.502 43.053 1.00 54.39 201 CYS A O 1
ATOM 2028 N N . ALA C 2 202 ? 49.114 -0.751 44.249 1.00 53.50 202 ALA A N 1
ATOM 2029 C CA . ALA C 2 202 ? 48.073 0.129 43.735 1.00 50.76 202 ALA A CA 1
ATOM 2030 C C . ALA C 2 202 ? 48.271 0.403 42.252 1.00 49.85 202 ALA A C 1
ATOM 2031 O O . ALA C 2 202 ? 47.290 0.477 41.495 1.00 48.90 202 ALA A O 1
ATOM 2033 N N . LEU C 2 203 ? 49.529 0.527 41.808 1.00 48.85 203 LEU A N 1
ATOM 2034 C CA . LEU C 2 203 ? 49.768 0.777 40.383 1.00 49.78 203 LEU A CA 1
ATOM 2035 C C . LEU C 2 203 ? 49.460 -0.469 39.560 1.00 52.77 203 LEU A C 1
ATOM 2036 O O . LEU C 2 203 ? 48.761 -0.399 38.535 1.00 51.71 203 LEU A O 1
ATOM 2041 N N . LEU C 2 204 ? 49.940 -1.624 40.029 1.00 52.62 204 LEU A N 1
ATOM 2042 C CA . LEU C 2 204 ? 49.670 -2.885 39.354 1.00 48.32 204 LEU A CA 1
ATOM 2043 C C . LEU C 2 204 ? 48.176 -3.143 39.242 1.00 50.99 204 LEU A C 1
ATOM 2044 O O . LEU C 2 204 ? 47.701 -3.667 38.227 1.00 48.19 204 LEU A O 1
ATOM 2049 N N . VAL C 2 205 ? 47.410 -2.777 40.268 1.00 45.56 205 VAL A N 1
ATOM 2050 C CA . VAL C 2 205 ? 45.968 -2.994 40.203 1.00 45.86 205 VAL A CA 1
ATOM 2051 C C . VAL C 2 205 ? 45.347 -2.130 39.121 1.00 47.98 205 VAL A C 1
ATOM 2052 O O . VAL C 2 205 ? 44.587 -2.615 38.273 1.00 46.69 205 VAL A O 1
ATOM 2056 N N . GLU C 2 206 ? 45.682 -0.846 39.108 1.00 49.36 206 GLU A N 1
ATOM 2057 C CA . GLU C 2 206 ? 45.068 0.035 38.127 1.00 55.06 206 GLU A CA 1
ATOM 2058 C C . GLU C 2 206 ? 45.589 -0.234 36.720 1.00 50.31 206 GLU A C 1
ATOM 2059 O O . GLU C 2 206 ? 44.896 0.056 35.751 1.00 45.87 206 GLU A O 1
ATOM 2065 N N . THR C 2 207 ? 46.782 -0.793 36.577 1.00 47.96 207 THR A N 1
ATOM 2066 C CA . THR C 2 207 ? 47.252 -1.114 35.234 1.00 43.25 207 THR A CA 1
ATOM 2067 C C . THR C 2 207 ? 46.511 -2.321 34.687 1.00 47.85 207 THR A C 1
ATOM 2068 O O . THR C 2 207 ? 46.130 -2.343 33.516 1.00 47.24 207 THR A O 1
ATOM 2072 N N . VAL C 2 208 ? 46.297 -3.333 35.534 1.00 43.46 208 VAL A N 1
ATOM 2073 C CA . VAL C 2 208 ? 45.482 -4.484 35.159 1.00 42.26 208 VAL A CA 1
ATOM 2074 C C . VAL C 2 208 ? 44.107 -4.023 34.694 1.00 44.69 208 VAL A C 1
ATOM 2075 O O . VAL C 2 208 ? 43.622 -4.408 33.620 1.00 44.83 208 VAL A O 1
ATOM 2079 N N . LYS C 2 209 ? 43.454 -3.186 35.501 1.00 41.43 209 LYS A N 1
ATOM 2080 C CA . LYS C 2 209 ? 42.107 -2.747 35.154 1.00 41.81 209 LYS A CA 1
ATOM 2081 C C . LYS C 2 209 ? 42.121 -1.985 33.835 1.00 41.75 209 LYS A C 1
ATOM 2082 O O . LYS C 2 209 ? 41.267 -2.206 32.977 1.00 46.94 209 LYS A O 1
ATOM 2088 N N . ALA C 2 210 ? 43.104 -1.111 33.643 1.00 42.18 210 ALA A N 1
ATOM 2089 C CA . ALA C 2 210 ? 43.161 -0.321 32.411 1.00 42.28 210 ALA A CA 1
ATOM 2090 C C . ALA C 2 210 ? 43.444 -1.210 31.204 1.00 42.05 210 ALA A C 1
ATOM 2091 O O . ALA C 2 210 ? 42.716 -1.175 30.203 1.00 40.00 210 ALA A O 1
ATOM 2093 N N . VAL C 2 211 ? 44.463 -2.065 31.311 1.00 44.30 211 VAL A N 1
ATOM 2094 C CA . VAL C 2 211 ? 44.820 -2.965 30.213 1.00 43.10 211 VAL A CA 1
ATOM 2095 C C . VAL C 2 211 ? 43.631 -3.838 29.826 1.00 46.24 211 VAL A C 1
ATOM 2096 O O . VAL C 2 211 ? 43.261 -3.939 28.653 1.00 46.12 211 VAL A O 1
ATOM 2100 N N . LEU C 2 212 ? 42.994 -4.462 30.811 1.00 44.93 212 LEU A N 1
ATOM 2101 C CA . LEU C 2 212 ? 41.907 -5.377 30.497 1.00 44.17 212 LEU A CA 1
ATOM 2102 C C . LEU C 2 212 ? 40.719 -4.644 29.896 1.00 44.27 212 LEU A C 1
ATOM 2103 O O . LEU C 2 212 ? 40.015 -5.186 29.027 1.00 43.67 212 LEU A O 1
ATOM 2108 N N . GLN C 2 213 ? 40.444 -3.435 30.386 1.00 43.58 213 GLN A N 1
ATOM 2109 C CA . GLN C 2 213 ? 39.286 -2.700 29.887 1.00 47.96 213 GLN A CA 1
ATOM 2110 C C . GLN C 2 213 ? 39.502 -2.239 28.454 1.00 50.47 213 GLN A C 1
ATOM 2111 O O . GLN C 2 213 ? 38.587 -2.301 27.623 1.00 49.97 213 GLN A O 1
ATOM 2117 N N . ARG C 2 214 ? 40.702 -1.751 28.150 1.00 50.11 214 ARG A N 1
ATOM 2118 C CA . ARG C 2 214 ? 40.949 -1.296 26.797 1.00 50.16 214 ARG A CA 1
ATOM 2119 C C . ARG C 2 214 ? 40.894 -2.459 25.826 1.00 51.35 214 ARG A C 1
ATOM 2120 O O . ARG C 2 214 ? 40.388 -2.306 24.705 1.00 46.84 214 ARG A O 1
ATOM 2128 N N . ALA C 2 215 ? 41.349 -3.641 26.258 1.00 47.09 215 ALA A N 1
ATOM 2129 C CA . ALA C 2 215 ? 41.281 -4.808 25.387 1.00 46.48 215 ALA A CA 1
ATOM 2130 C C . ALA C 2 215 ? 39.835 -5.230 25.137 1.00 49.71 215 ALA A C 1
ATOM 2131 O O . ALA C 2 215 ? 39.486 -5.632 24.016 1.00 44.52 215 ALA A O 1
ATOM 2133 N N . ILE C 2 216 ? 38.962 -5.110 26.149 1.00 50.93 216 ILE A N 1
ATOM 2134 C CA . ILE C 2 216 ? 37.557 -5.457 25.926 1.00 53.66 216 ILE A CA 1
ATOM 2135 C C . ILE C 2 216 ? 36.938 -4.539 24.866 1.00 62.64 216 ILE A C 1
ATOM 2136 O O . ILE C 2 216 ? 36.148 -4.985 24.028 1.00 63.89 216 ILE A O 1
ATOM 2141 N N . GLU C 2 217 ? 37.314 -3.257 24.853 1.00 70.65 217 GLU A N 1
ATOM 2142 C CA . GLU C 2 217 ? 36.724 -2.347 23.872 1.00 74.82 217 GLU A CA 1
ATOM 2143 C C . GLU C 2 217 ? 37.375 -2.479 22.503 1.00 74.61 217 GLU A C 1
ATOM 2144 O O . GLU C 2 217 ? 36.685 -2.415 21.484 1.00 73.69 217 GLU A O 1
ATOM 2150 N N . THR C 2 218 ? 38.691 -2.686 22.457 1.00 72.17 218 THR A N 1
ATOM 2151 C CA . THR C 2 218 ? 39.340 -2.973 21.187 1.00 69.11 218 THR A CA 1
ATOM 2152 C C . THR C 2 218 ? 38.785 -4.254 20.580 1.00 70.94 218 THR A C 1
ATOM 2153 O O . THR C 2 218 ? 38.555 -4.328 19.366 1.00 72.37 218 THR A O 1
ATOM 2157 N N . GLY C 2 219 ? 38.570 -5.272 21.405 1.00 70.70 219 GLY A N 1
ATOM 2158 C CA . GLY C 2 219 ? 37.993 -6.521 20.951 1.00 72.59 219 GLY A CA 1
ATOM 2159 C C . GLY C 2 219 ? 36.492 -6.394 20.763 1.00 74.87 219 GLY A C 1
ATOM 2160 O O . GLY C 2 219 ? 36.001 -6.176 19.653 1.00 77.14 219 GLY A O 1
ATOM 2161 N N . GLY C 2 234 ? 49.708 -4.430 5.627 1.00 65.79 234 GLY A N 1
ATOM 2162 C CA . GLY C 2 234 ? 51.098 -4.142 5.326 1.00 65.87 234 GLY A CA 1
ATOM 2163 C C . GLY C 2 234 ? 51.767 -3.123 6.240 1.00 63.54 234 GLY A C 1
ATOM 2164 O O . GLY C 2 234 ? 52.991 -3.132 6.378 1.00 66.08 234 GLY A O 1
ATOM 2165 N N . TYR C 2 235 ? 50.983 -2.262 6.888 1.00 59.37 235 TYR A N 1
ATOM 2166 C CA . TYR C 2 235 ? 51.553 -1.175 7.679 1.00 57.79 235 TYR A CA 1
ATOM 2167 C C . TYR C 2 235 ? 51.965 -1.661 9.081 1.00 51.56 235 TYR A C 1
ATOM 2168 O O . TYR C 2 235 ? 51.429 -2.644 9.605 1.00 48.02 235 TYR A O 1
ATOM 2177 N N . PHE C 2 236 ? 52.919 -0.938 9.692 1.00 51.14 236 PHE A N 1
ATOM 2178 C CA . PHE C 2 236 ? 53.450 -1.318 11.005 1.00 55.61 236 PHE A CA 1
ATOM 2179 C C . PHE C 2 236 ? 52.333 -1.396 12.046 1.00 53.41 236 PHE A C 1
ATOM 2180 O O . PHE C 2 236 ? 51.553 -0.456 12.212 1.00 53.28 236 PHE A O 1
ATOM 2188 N N . GLN C 2 237 ? 52.240 -2.532 12.729 1.00 56.03 237 GLN A N 1
ATOM 2189 C CA . GLN C 2 237 ? 51.316 -2.694 13.843 1.00 62.06 237 GLN A CA 1
ATOM 2190 C C . GLN C 2 237 ? 52.079 -3.291 15.018 1.00 62.34 237 GLN A C 1
ATOM 2191 O O . GLN C 2 237 ? 53.070 -4.005 14.834 1.00 66.99 237 GLN A O 1
ATOM 2197 N N . GLN C 2 238 ? 51.609 -2.997 16.233 1.00 58.18 238 GLN A N 1
ATOM 2198 C CA . GLN C 2 238 ? 52.246 -3.526 17.439 1.00 59.40 238 GLN A CA 1
ATOM 2199 C C . GLN C 2 238 ? 51.221 -3.421 18.572 1.00 56.27 238 GLN A C 1
ATOM 2200 O O . GLN C 2 238 ? 51.089 -2.357 19.187 1.00 54.85 238 GLN A O 1
ATOM 2206 N N . GLU C 2 239 ? 50.504 -4.519 18.830 1.00 52.39 239 GLU A N 1
ATOM 2207 C CA . GLU C 2 239 ? 49.544 -4.521 19.928 1.00 60.00 239 GLU A CA 1
ATOM 2208 C C . GLU C 2 239 ? 50.253 -4.468 21.284 1.00 57.72 239 GLU A C 1
ATOM 2209 O O . GLU C 2 239 ? 49.802 -3.762 22.197 1.00 59.78 239 GLU A O 1
ATOM 2215 N N . TYR C 2 240 ? 51.389 -5.165 21.420 1.00 52.22 240 TYR A N 1
ATOM 2216 C CA . TYR C 2 240 ? 51.988 -5.457 22.716 1.00 51.39 240 TYR A CA 1
ATOM 2217 C C . TYR C 2 240 ? 53.296 -4.709 22.949 1.00 50.12 240 TYR A C 1
ATOM 2218 O O . TYR C 2 240 ? 54.083 -4.484 22.025 1.00 45.57 240 TYR A O 1
ATOM 2227 N N . THR C 2 241 ? 53.538 -4.371 24.222 1.00 44.91 241 THR A N 1
ATOM 2228 C CA . THR C 2 241 ? 54.762 -3.705 24.651 1.00 40.91 241 THR A CA 1
ATOM 2229 C C . THR C 2 241 ? 55.891 -4.697 24.890 1.00 43.75 241 THR A C 1
ATOM 2230 O O . THR C 2 241 ? 57.058 -4.371 24.642 1.00 42.51 241 THR A O 1
ATOM 2234 N N . VAL C 2 242 ? 55.586 -5.889 25.413 1.00 42.60 242 VAL A N 1
ATOM 2235 C CA . VAL C 2 242 ? 56.646 -6.864 25.636 1.00 38.44 242 VAL A CA 1
ATOM 2236 C C . VAL C 2 242 ? 56.232 -8.242 25.162 1.00 34.01 242 VAL A C 1
ATOM 2237 O O . VAL C 2 242 ? 57.090 -9.071 24.843 1.00 33.53 242 VAL A O 1
ATOM 2241 N N . TYR C 2 243 ? 54.939 -8.547 25.176 1.00 36.39 243 TYR A N 1
ATOM 2242 C CA . TYR C 2 243 ? 54.570 -9.943 24.970 1.00 42.60 243 TYR A CA 1
ATOM 2243 C C . TYR C 2 243 ? 54.880 -10.358 23.542 1.00 49.86 243 TYR A C 1
ATOM 2244 O O . TYR C 2 243 ? 54.467 -9.688 22.598 1.00 42.67 243 TYR A O 1
ATOM 2253 N N . GLY C 2 244 ? 55.562 -11.488 23.383 1.00 54.22 244 GLY A N 1
ATOM 2254 C CA . GLY C 2 244 ? 55.884 -11.969 22.056 1.00 55.84 244 GLY A CA 1
ATOM 2255 C C . GLY C 2 244 ? 56.865 -11.100 21.311 1.00 57.37 244 GLY A C 1
ATOM 2256 O O . GLY C 2 244 ? 56.894 -11.115 20.074 1.00 54.53 244 GLY A O 1
ATOM 2257 N N . ARG C 2 245 ? 57.650 -10.314 22.030 1.00 54.07 245 ARG A N 1
ATOM 2258 C CA . ARG C 2 245 ? 58.603 -9.399 21.429 1.00 53.86 245 ARG A CA 1
ATOM 2259 C C . ARG C 2 245 ? 60.004 -9.688 21.941 1.00 55.69 245 ARG A C 1
ATOM 2260 O O . ARG C 2 245 ? 60.808 -8.787 22.180 1.00 55.50 245 ARG A O 1
ATOM 2268 N N . HIS C 2 246 ? 60.305 -10.969 22.096 1.00 51.29 246 HIS A N 1
ATOM 2269 C CA . HIS C 2 246 ? 61.643 -11.381 22.471 1.00 54.65 246 HIS A CA 1
ATOM 2270 C C . HIS C 2 246 ? 62.670 -10.794 21.506 1.00 59.33 246 HIS A C 1
ATOM 2271 O O . HIS C 2 246 ? 62.557 -10.959 20.292 1.00 53.44 246 HIS A O 1
ATOM 2278 N N . ASN C 2 247 ? 63.675 -10.106 22.062 1.00 61.07 247 ASN A N 1
ATOM 2279 C CA . ASN C 2 247 ? 64.828 -9.589 21.332 1.00 64.20 247 ASN A CA 1
ATOM 2280 C C . ASN C 2 247 ? 64.496 -8.448 20.376 1.00 63.67 247 ASN A C 1
ATOM 2281 O O . ASN C 2 247 ? 65.303 -8.124 19.505 1.00 65.80 247 ASN A O 1
ATOM 2286 N N . GLN C 2 248 ? 63.342 -7.818 20.526 1.00 63.76 248 GLN A N 1
ATOM 2287 C CA . GLN C 2 248 ? 62.970 -6.600 19.826 1.00 61.36 248 GLN A CA 1
ATOM 2288 C C . GLN C 2 248 ? 63.034 -5.417 20.794 1.00 62.12 248 GLN A C 1
ATOM 2289 O O . GLN C 2 248 ? 63.119 -5.616 22.011 1.00 61.26 248 GLN A O 1
ATOM 2295 N N . PRO C 2 249 ? 63.025 -4.176 20.305 1.00 61.43 249 PRO A N 1
ATOM 2296 C CA . PRO C 2 249 ? 63.290 -3.047 21.210 1.00 62.59 249 PRO A CA 1
ATOM 2297 C C . PRO C 2 249 ? 62.132 -2.763 22.155 1.00 61.17 249 PRO A C 1
ATOM 2298 O O . PRO C 2 249 ? 60.958 -2.840 21.788 1.00 61.55 249 PRO A O 1
ATOM 2302 N N . CYS C 2 250 ? 62.495 -2.422 23.385 1.00 57.76 250 CYS A N 1
ATOM 2303 C CA . CYS C 2 250 ? 61.509 -1.982 24.372 1.00 54.16 250 CYS A CA 1
ATOM 2304 C C . CYS C 2 250 ? 60.933 -0.632 23.927 1.00 47.67 250 CYS A C 1
ATOM 2305 O O . CYS C 2 250 ? 61.680 0.232 23.476 1.00 47.75 250 CYS A O 1
ATOM 2308 N N . PRO C 2 251 ? 59.604 -0.467 23.976 1.00 42.53 251 PRO A N 1
ATOM 2309 C CA . PRO C 2 251 ? 59.026 0.805 23.500 1.00 46.23 251 PRO A CA 1
ATOM 2310 C C . PRO C 2 251 ? 59.353 2.007 24.370 1.00 50.15 251 PRO A C 1
ATOM 2311 O O . PRO C 2 251 ? 59.076 3.145 23.951 1.00 52.88 251 PRO A O 1
ATOM 2315 N N . ARG C 2 252 ? 59.958 1.807 25.541 1.00 53.23 252 ARG A N 1
ATOM 2316 C CA . ARG C 2 252 ? 60.229 2.890 26.479 1.00 52.88 252 ARG A CA 1
ATOM 2317 C C . ARG C 2 252 ? 61.694 3.305 26.464 1.00 51.44 252 ARG A C 1
ATOM 2318 O O . ARG C 2 252 ? 61.997 4.493 26.335 1.00 52.30 252 ARG A O 1
ATOM 2326 N N . CYS C 2 253 ? 62.609 2.358 26.704 1.00 54.69 253 CYS A N 1
ATOM 2327 C CA . CYS C 2 253 ? 64.048 2.622 26.698 1.00 52.31 253 CYS A CA 1
ATOM 2328 C C . CYS C 2 253 ? 64.743 2.286 25.381 1.00 53.36 253 CYS A C 1
ATOM 2329 O O . CYS C 2 253 ? 65.909 2.658 25.206 1.00 54.49 253 CYS A O 1
ATOM 2332 N N . GLY C 2 254 ? 64.119 1.493 24.511 1.00 53.71 254 GLY A N 1
ATOM 2333 C CA . GLY C 2 254 ? 64.785 0.984 23.327 1.00 52.53 254 GLY A CA 1
ATOM 2334 C C . GLY C 2 254 ? 65.638 -0.254 23.529 1.00 56.31 254 GLY A C 1
ATOM 2335 O O . GLY C 2 254 ? 66.075 -0.851 22.527 1.00 55.93 254 GLY A O 1
ATOM 2336 N N . GLY C 2 255 ? 65.892 -0.652 24.780 1.00 53.46 255 GLY A N 1
ATOM 2337 C CA . GLY C 2 255 ? 66.670 -1.851 25.046 1.00 55.70 255 GLY A CA 1
ATOM 2338 C C . GLY C 2 255 ? 65.932 -3.122 24.671 1.00 52.72 255 GLY A C 1
ATOM 2339 O O . GLY C 2 255 ? 64.717 -3.135 24.447 1.00 53.33 255 GLY A O 1
ATOM 2340 N N . LEU C 2 256 ? 66.684 -4.217 24.586 1.00 54.27 256 LEU A N 1
ATOM 2341 C CA . LEU C 2 256 ? 66.121 -5.458 24.073 1.00 57.53 256 LEU A CA 1
ATOM 2342 C C . LEU C 2 256 ? 65.265 -6.146 25.132 1.00 59.72 256 LEU A C 1
ATOM 2343 O O . LEU C 2 256 ? 65.656 -6.278 26.300 1.00 59.71 256 LEU A O 1
ATOM 2348 N N . VAL C 2 257 ? 64.111 -6.626 24.699 1.00 57.89 257 VAL A N 1
ATOM 2349 C CA . VAL C 2 257 ? 63.200 -7.337 25.573 1.00 57.46 257 VAL A CA 1
ATOM 2350 C C . VAL C 2 257 ? 63.725 -8.751 25.749 1.00 60.73 257 VAL A C 1
ATOM 2351 O O . VAL C 2 257 ? 64.086 -9.419 24.771 1.00 62.56 257 VAL A O 1
ATOM 2355 N N . VAL C 2 258 ? 63.798 -9.195 26.995 1.00 61.07 258 VAL A N 1
ATOM 2356 C CA . VAL C 2 258 ? 64.244 -10.533 27.347 1.00 61.32 258 VAL A CA 1
ATOM 2357 C C . VAL C 2 258 ? 63.019 -11.404 27.526 1.00 59.19 258 VAL A C 1
ATOM 2358 O O . VAL C 2 258 ? 61.956 -10.938 27.958 1.00 55.02 258 VAL A O 1
ATOM 2362 N N . LYS C 2 259 ? 63.165 -12.680 27.192 1.00 59.98 259 LYS A N 1
ATOM 2363 C CA . LYS C 2 259 ? 62.167 -13.691 27.504 1.00 58.40 259 LYS A CA 1
ATOM 2364 C C . LYS C 2 259 ? 62.807 -14.723 28.409 1.00 61.66 259 LYS A C 1
ATOM 2365 O O . LYS C 2 259 ? 63.874 -15.255 28.091 1.00 64.52 259 LYS A O 1
ATOM 2371 N N . GLU C 2 260 ? 62.172 -14.982 29.546 1.00 61.87 260 GLU A N 1
ATOM 2372 C CA . GLU C 2 260 ? 62.611 -16.030 30.456 1.00 63.99 260 GLU A CA 1
ATOM 2373 C C . GLU C 2 260 ? 61.437 -16.959 30.720 1.00 63.20 260 GLU A C 1
ATOM 2374 O O . GLU C 2 260 ? 60.293 -16.670 30.354 1.00 60.58 260 GLU A O 1
ATOM 2380 N N . THR C 2 261 ? 61.728 -18.081 31.368 1.00 67.01 261 THR A N 1
ATOM 2381 C CA . THR C 2 261 ? 60.708 -19.042 31.752 1.00 67.85 261 THR A CA 1
ATOM 2382 C C . THR C 2 261 ? 60.478 -18.909 33.240 1.00 68.72 261 THR A C 1
ATOM 2383 O O . THR C 2 261 ? 61.407 -19.106 34.034 1.00 71.90 261 THR A O 1
ATOM 2387 N N . LEU C 2 262 ? 59.251 -18.559 33.614 1.00 68.09 262 LEU A N 1
ATOM 2388 C CA . LEU C 2 262 ? 58.881 -18.370 35.008 1.00 67.10 262 LEU A CA 1
ATOM 2389 C C . LEU C 2 262 ? 57.554 -19.075 35.240 1.00 67.40 262 LEU A C 1
ATOM 2390 O O . LEU C 2 262 ? 56.548 -18.711 34.626 1.00 68.42 262 LEU A O 1
ATOM 2395 N N . GLY C 2 263 ? 57.564 -20.092 36.097 1.00 71.77 263 GLY A N 1
ATOM 2396 C CA . GLY C 2 263 ? 56.365 -20.872 36.367 1.00 72.28 263 GLY A CA 1
ATOM 2397 C C . GLY C 2 263 ? 55.846 -21.658 35.186 1.00 70.32 263 GLY A C 1
ATOM 2398 O O . GLY C 2 263 ? 54.630 -21.849 35.065 1.00 66.76 263 GLY A O 1
ATOM 2399 N N . GLN C 2 264 ? 56.742 -22.127 34.314 1.00 71.26 264 GLN A N 1
ATOM 2400 C CA . GLN C 2 264 ? 56.466 -22.832 33.067 1.00 75.03 264 GLN A CA 1
ATOM 2401 C C . GLN C 2 264 ? 55.894 -21.923 31.983 1.00 68.75 264 GLN A C 1
ATOM 2402 O O . GLN C 2 264 ? 55.546 -22.417 30.907 1.00 70.34 264 GLN A O 1
ATOM 2408 N N . ARG C 2 265 ? 55.809 -20.615 32.209 1.00 63.10 265 ARG A N 1
ATOM 2409 C CA . ARG C 2 265 ? 55.165 -19.706 31.276 1.00 57.72 265 ARG A CA 1
ATOM 2410 C C . ARG C 2 265 ? 56.184 -18.738 30.677 1.00 56.45 265 ARG A C 1
ATOM 2411 O O . ARG C 2 265 ? 57.085 -18.255 31.374 1.00 55.96 265 ARG A O 1
ATOM 2419 N N . GLY C 2 266 ? 56.031 -18.451 29.383 1.00 56.53 266 GLY A N 1
ATOM 2420 C CA . GLY C 2 266 ? 56.861 -17.469 28.706 1.00 52.43 266 GLY A CA 1
ATOM 2421 C C . GLY C 2 266 ? 56.735 -16.112 29.353 1.00 51.55 266 GLY A C 1
ATOM 2422 O O . GLY C 2 266 ? 55.627 -15.581 29.481 1.00 53.35 266 GLY A O 1
ATOM 2423 N N . THR C 2 267 ? 57.863 -15.542 29.779 1.00 49.77 267 THR A N 1
ATOM 2424 C CA . THR C 2 267 ? 57.868 -14.312 30.569 1.00 49.73 267 THR A CA 1
ATOM 2425 C C . THR C 2 267 ? 58.765 -13.287 29.887 1.00 47.07 267 THR A C 1
ATOM 2426 O O . THR C 2 267 ? 59.988 -13.455 29.846 1.00 50.82 267 THR A O 1
ATOM 2430 N N . PHE C 2 268 ? 58.144 -12.229 29.365 1.00 48.32 268 PHE A N 1
ATOM 2431 C CA . PHE C 2 268 ? 58.790 -11.181 28.583 1.00 48.55 268 PHE A CA 1
ATOM 2432 C C . PHE C 2 268 ? 58.866 -9.910 29.407 1.00 44.12 268 PHE A C 1
ATOM 2433 O O . PHE C 2 268 ? 57.843 -9.455 29.919 1.00 42.66 268 PHE A O 1
ATOM 2441 N N . TYR C 2 269 ? 60.046 -9.304 29.498 1.00 43.66 269 TYR A N 1
ATOM 2442 C CA . TYR C 2 269 ? 60.115 -8.022 30.189 1.00 44.42 269 TYR A CA 1
ATOM 2443 C C . TYR C 2 269 ? 61.390 -7.282 29.814 1.00 44.26 269 TYR A C 1
ATOM 2444 O O . TYR C 2 269 ? 62.362 -7.873 29.326 1.00 43.36 269 TYR A O 1
ATOM 2453 N N . CYS C 2 270 ? 61.422 -6.001 30.187 1.00 42.60 270 CYS A N 1
ATOM 2454 C CA . CYS C 2 270 ? 62.629 -5.202 30.053 1.00 45.72 270 CYS A CA 1
ATOM 2455 C C . CYS C 2 270 ? 63.266 -5.009 31.421 1.00 48.60 270 CYS A C 1
ATOM 2456 O O . CYS C 2 270 ? 62.654 -4.392 32.308 1.00 46.41 270 CYS A O 1
ATOM 2459 N N . PRO C 2 271 ? 64.498 -5.477 31.634 1.00 52.05 271 PRO A N 1
ATOM 2460 C CA . PRO C 2 271 ? 65.096 -5.370 32.968 1.00 54.36 271 PRO A CA 1
ATOM 2461 C C . PRO C 2 271 ? 65.507 -3.957 33.307 1.00 60.18 271 PRO A C 1
ATOM 2462 O O . PRO C 2 271 ? 65.880 -3.692 34.461 1.00 60.40 271 PRO A O 1
ATOM 2466 N N . ASN C 2 272 ? 65.443 -3.046 32.337 1.00 60.30 272 ASN A N 1
ATOM 2467 C CA . ASN C 2 272 ? 65.770 -1.648 32.562 1.00 61.72 272 ASN A CA 1
ATOM 2468 C C . ASN C 2 272 ? 64.573 -0.860 33.075 1.00 57.46 272 ASN A C 1
ATOM 2469 O O . ASN C 2 272 ? 64.718 -0.060 34.001 1.00 52.71 272 ASN A O 1
ATOM 2474 N N . CYS C 2 273 ? 63.382 -1.106 32.537 1.00 51.21 273 CYS A N 1
ATOM 2475 C CA . CYS C 2 273 ? 62.198 -0.370 32.942 1.00 48.90 273 CYS A CA 1
ATOM 2476 C C . CYS C 2 273 ? 61.355 -1.140 33.962 1.00 50.33 273 CYS A C 1
ATOM 2477 O O . CYS C 2 273 ? 60.258 -0.692 34.305 1.00 48.21 273 CYS A O 1
ATOM 2480 N N . GLN C 2 274 ? 61.858 -2.257 34.488 1.00 50.08 274 GLN A N 1
ATOM 2481 C CA . GLN C 2 274 ? 61.105 -3.101 35.416 1.00 52.61 274 GLN A CA 1
ATOM 2482 C C . GLN C 2 274 ? 62.045 -3.620 36.485 1.00 52.61 274 GLN A C 1
ATOM 2483 O O . GLN C 2 274 ? 62.999 -4.324 36.153 1.00 55.98 274 GLN A O 1
ATOM 2489 N N . LYS C 2 275 ? 61.774 -3.297 37.755 1.00 54.16 275 LYS A N 1
ATOM 2490 C CA . LYS C 2 275 ? 62.665 -3.668 38.858 1.00 56.02 275 LYS A CA 1
ATOM 2491 C C . LYS C 2 275 ? 61.928 -4.478 39.925 1.00 54.99 275 LYS A C 1
ATOM 2492 O O . LYS C 2 275 ? 60.693 -4.530 39.912 1.00 55.90 275 LYS A O 1
ATOM 2786 N N . PRO E 2 2 ? 41.813 20.402 16.581 1.00 46.49 2 PRO C N 1
ATOM 2787 C CA . PRO E 2 2 ? 41.568 18.965 16.526 1.00 41.31 2 PRO C CA 1
ATOM 2788 C C . PRO E 2 2 ? 41.724 18.434 15.105 1.00 52.63 2 PRO C C 1
ATOM 2789 O O . PRO E 2 2 ? 41.644 19.191 14.138 1.00 57.75 2 PRO C O 1
ATOM 2793 N N . GLU E 2 3 ? 41.952 17.142 14.972 1.00 49.58 3 GLU C N 1
ATOM 2794 C CA . GLU E 2 3 ? 41.949 16.536 13.658 1.00 57.42 3 GLU C CA 1
ATOM 2795 C C . GLU E 2 3 ? 40.624 15.817 13.464 1.00 58.99 3 GLU C C 1
ATOM 2796 O O . GLU E 2 3 ? 39.742 15.843 14.331 1.00 58.01 3 GLU C O 1
ATOM 2802 N N . LEU E 2 4 ? 40.503 15.152 12.318 1.00 54.50 4 LEU C N 1
ATOM 2803 C CA . LEU E 2 4 ? 39.230 14.554 11.929 1.00 53.91 4 LEU C CA 1
ATOM 2804 C C . LEU E 2 4 ? 38.648 13.562 12.943 1.00 42.70 4 LEU C C 1
ATOM 2805 O O . LEU E 2 4 ? 37.419 13.563 13.113 1.00 43.76 4 LEU C O 1
ATOM 2810 N N . PRO E 2 5 ? 39.408 12.686 13.593 1.00 42.41 5 PRO C N 1
ATOM 2811 C CA . PRO E 2 5 ? 38.769 11.822 14.601 1.00 43.82 5 PRO C CA 1
ATOM 2812 C C . PRO E 2 5 ? 38.099 12.609 15.701 1.00 44.60 5 PRO C C 1
ATOM 2813 O O . PRO E 2 5 ? 36.963 12.296 16.088 1.00 43.25 5 PRO C O 1
ATOM 2817 N N . GLU E 2 6 ? 38.763 13.647 16.210 1.00 46.11 6 GLU C N 1
ATOM 2818 C CA . GLU E 2 6 ? 38.167 14.411 17.298 1.00 45.91 6 GLU C CA 1
ATOM 2819 C C . GLU E 2 6 ? 36.916 15.149 16.837 1.00 50.06 6 GLU C C 1
ATOM 2820 O O . GLU E 2 6 ? 35.945 15.283 17.608 1.00 40.33 6 GLU C O 1
ATOM 2826 N N . VAL E 2 7 ? 36.909 15.626 15.584 1.00 47.64 7 VAL C N 1
ATOM 2827 C CA . VAL E 2 7 ? 35.726 16.310 15.066 1.00 46.85 7 VAL C CA 1
ATOM 2828 C C . VAL E 2 7 ? 34.595 15.314 14.854 1.00 47.31 7 VAL C C 1
ATOM 2829 O O . VAL E 2 7 ? 33.431 15.604 15.136 1.00 47.39 7 VAL C O 1
ATOM 2833 N N . GLU E 2 8 ? 34.918 14.122 14.355 1.00 49.77 8 GLU C N 1
ATOM 2834 C CA . GLU E 2 8 ? 33.888 13.102 14.167 1.00 54.55 8 GLU C CA 1
ATOM 2835 C C . GLU E 2 8 ? 33.311 12.634 15.501 1.00 55.32 8 GLU C C 1
ATOM 2836 O O . GLU E 2 8 ? 32.090 12.484 15.642 1.00 59.44 8 GLU C O 1
ATOM 2842 N N . THR E 2 9 ? 34.163 12.409 16.504 1.00 52.03 9 THR C N 1
ATOM 2843 C CA . THR E 2 9 ? 33.627 12.018 17.801 1.00 53.86 9 THR C CA 1
ATOM 2844 C C . THR E 2 9 ? 32.903 13.183 18.468 1.00 54.54 9 THR C C 1
ATOM 2845 O O . THR E 2 9 ? 31.909 12.972 19.179 1.00 57.11 9 THR C O 1
ATOM 2849 N N . THR E 2 10 ? 33.367 14.419 18.253 1.00 47.95 10 THR C N 1
ATOM 2850 C CA . THR E 2 10 ? 32.572 15.564 18.701 1.00 49.12 10 THR C CA 1
ATOM 2851 C C . THR E 2 10 ? 31.196 15.552 18.057 1.00 52.23 10 THR C C 1
ATOM 2852 O O . THR E 2 10 ? 30.190 15.862 18.710 1.00 51.99 10 THR C O 1
ATOM 2856 N N . LEU E 2 11 ? 31.147 15.248 16.752 1.00 46.11 11 LEU C N 1
ATOM 2857 C CA . LEU E 2 11 ? 29.885 15.230 16.018 1.00 55.32 11 LEU C CA 1
ATOM 2858 C C . LEU E 2 11 ? 28.939 14.195 16.599 1.00 52.90 11 LEU C C 1
ATOM 2859 O O . LEU E 2 11 ? 27.745 14.452 16.788 1.00 59.69 11 LEU C O 1
ATOM 2864 N N . ARG E 2 12 ? 29.454 12.994 16.836 1.00 53.14 12 ARG C N 1
ATOM 2865 C CA . ARG E 2 12 ? 28.656 11.926 17.422 1.00 56.92 12 ARG C CA 1
ATOM 2866 C C . ARG E 2 12 ? 28.269 12.225 18.873 1.00 59.68 12 ARG C C 1
ATOM 2867 O O . ARG E 2 12 ? 27.333 11.612 19.398 1.00 62.43 12 ARG C O 1
ATOM 2875 N N . GLY E 2 13 ? 28.951 13.159 19.527 1.00 56.74 13 GLY C N 1
ATOM 2876 C CA . GLY E 2 13 ? 28.609 13.510 20.897 1.00 58.11 13 GLY C CA 1
ATOM 2877 C C . GLY E 2 13 ? 27.478 14.514 21.022 1.00 62.00 13 GLY C C 1
ATOM 2878 O O . GLY E 2 13 ? 26.638 14.423 21.929 1.00 58.78 13 GLY C O 1
ATOM 2879 N N . ILE E 2 14 ? 27.436 15.488 20.117 1.00 59.00 14 ILE C N 1
ATOM 2880 C CA . ILE E 2 14 ? 26.390 16.501 20.215 1.00 54.60 14 ILE C CA 1
ATOM 2881 C C . ILE E 2 14 ? 25.081 16.016 19.590 1.00 62.43 14 ILE C C 1
ATOM 2882 O O . ILE E 2 14 ? 23.996 16.369 20.069 1.00 67.50 14 ILE C O 1
ATOM 2887 N N . ALA E 2 15 ? 25.154 15.203 18.528 1.00 62.61 15 ALA C N 1
ATOM 2888 C CA . ALA E 2 15 ? 23.981 14.965 17.684 1.00 66.78 15 ALA C CA 1
ATOM 2889 C C . ALA E 2 15 ? 22.795 14.355 18.426 1.00 71.57 15 ALA C C 1
ATOM 2890 O O . ALA E 2 15 ? 21.678 14.873 18.261 1.00 75.23 15 ALA C O 1
ATOM 2892 N N . PRO E 2 16 ? 22.941 13.290 19.216 1.00 69.69 16 PRO C N 1
ATOM 2893 C CA . PRO E 2 16 ? 21.753 12.760 19.910 1.00 72.37 16 PRO C CA 1
ATOM 2894 C C . PRO E 2 16 ? 21.172 13.754 20.885 1.00 78.14 16 PRO C C 1
ATOM 2895 O O . PRO E 2 16 ? 20.072 13.522 21.396 1.00 80.68 16 PRO C O 1
ATOM 2899 N N . HIS E 2 17 ? 21.844 14.881 21.098 1.00 76.27 17 HIS C N 1
ATOM 2900 C CA . HIS E 2 17 ? 21.462 15.850 22.104 1.00 77.89 17 HIS C CA 1
ATOM 2901 C C . HIS E 2 17 ? 20.856 17.115 21.516 1.00 78.33 17 HIS C C 1
ATOM 2902 O O . HIS E 2 17 ? 20.289 17.911 22.267 1.00 78.87 17 HIS C O 1
ATOM 2909 N N . ILE E 2 18 ? 20.965 17.349 20.214 1.00 74.78 18 ILE C N 1
ATOM 2910 C CA . ILE E 2 18 ? 20.493 18.636 19.712 1.00 76.51 18 ILE C CA 1
ATOM 2911 C C . ILE E 2 18 ? 19.593 18.502 18.492 1.00 82.52 18 ILE C C 1
ATOM 2912 O O . ILE E 2 18 ? 18.964 19.480 18.074 1.00 85.84 18 ILE C O 1
ATOM 2917 N N . GLU E 2 19 ? 19.507 17.313 17.901 1.00 85.37 19 GLU C N 1
ATOM 2918 C CA . GLU E 2 19 ? 18.824 17.228 16.612 1.00 87.57 19 GLU C CA 1
ATOM 2919 C C . GLU E 2 19 ? 17.333 17.489 16.766 1.00 95.40 19 GLU C C 1
ATOM 2920 O O . GLU E 2 19 ? 16.820 18.497 16.276 1.00 99.31 19 GLU C O 1
ATOM 2926 N N . GLY E 2 20 ? 16.624 16.629 17.494 1.00 97.81 20 GLY C N 1
ATOM 2927 C CA . GLY E 2 20 ? 15.189 16.838 17.626 1.00 106.57 20 GLY C CA 1
ATOM 2928 C C . GLY E 2 20 ? 14.807 18.172 18.248 1.00 107.51 20 GLY C C 1
ATOM 2929 O O . GLY E 2 20 ? 13.662 18.614 18.093 1.00 109.62 20 GLY C O 1
ATOM 2930 N N . LYS E 2 21 ? 15.751 18.837 18.918 1.00 98.45 21 LYS C N 1
ATOM 2931 C CA . LYS E 2 21 ? 15.476 19.964 19.796 1.00 96.55 21 LYS C CA 1
ATOM 2932 C C . LYS E 2 21 ? 15.313 21.268 19.005 1.00 96.63 21 LYS C C 1
ATOM 2933 O O . LYS E 2 21 ? 15.531 21.331 17.792 1.00 86.20 21 LYS C O 1
ATOM 2939 N N . THR E 2 22 ? 14.928 22.321 19.737 1.00 94.50 22 THR C N 1
ATOM 2940 C CA . THR E 2 22 ? 14.630 23.650 19.209 1.00 95.52 22 THR C CA 1
ATOM 2941 C C . THR E 2 22 ? 15.405 24.706 19.997 1.00 95.05 22 THR C C 1
ATOM 2942 O O . THR E 2 22 ? 15.419 24.678 21.233 1.00 92.08 22 THR C O 1
ATOM 2946 N N . VAL E 2 23 ? 16.041 25.639 19.282 1.00 92.67 23 VAL C N 1
ATOM 2947 C CA . VAL E 2 23 ? 16.855 26.687 19.900 1.00 92.66 23 VAL C CA 1
ATOM 2948 C C . VAL E 2 23 ? 15.965 27.762 20.505 1.00 97.21 23 VAL C C 1
ATOM 2949 O O . VAL E 2 23 ? 14.976 28.187 19.891 1.00 100.90 23 VAL C O 1
ATOM 2953 N N . GLU E 2 24 ? 16.308 28.212 21.728 1.00 97.15 24 GLU C N 1
ATOM 2954 C CA . GLU E 2 24 ? 15.599 29.329 22.360 1.00 106.23 24 GLU C CA 1
ATOM 2955 C C . GLU E 2 24 ? 16.460 30.544 22.666 1.00 102.13 24 GLU C C 1
ATOM 2956 O O . GLU E 2 24 ? 15.944 31.655 22.692 1.00 106.24 24 GLU C O 1
ATOM 2962 N N . ALA E 2 25 ? 17.750 30.381 22.869 1.00 98.45 25 ALA C N 1
ATOM 2963 C CA . ALA E 2 25 ? 18.598 31.543 23.059 1.00 99.24 25 ALA C CA 1
ATOM 2964 C C . ALA E 2 25 ? 20.018 31.168 22.687 1.00 95.01 25 ALA C C 1
ATOM 2965 O O . ALA E 2 25 ? 20.370 29.989 22.615 1.00 91.33 25 ALA C O 1
ATOM 2967 N N . VAL E 2 26 ? 20.834 32.188 22.443 1.00 95.79 26 VAL C N 1
ATOM 2968 C CA . VAL E 2 26 ? 22.217 31.977 22.039 1.00 92.31 26 VAL C CA 1
ATOM 2969 C C . VAL E 2 26 ? 23.063 33.020 22.741 1.00 93.18 26 VAL C C 1
ATOM 2970 O O . VAL E 2 26 ? 22.837 34.220 22.565 1.00 96.91 26 VAL C O 1
ATOM 2974 N N . VAL E 2 27 ? 24.036 32.576 23.527 1.00 89.98 27 VAL C N 1
ATOM 2975 C CA . VAL E 2 27 ? 24.842 33.481 24.335 1.00 93.80 27 VAL C CA 1
ATOM 2976 C C . VAL E 2 27 ? 26.198 33.633 23.680 1.00 88.72 27 VAL C C 1
ATOM 2977 O O . VAL E 2 27 ? 26.808 32.643 23.269 1.00 96.42 27 VAL C O 1
ATOM 2981 N N . LEU E 2 28 ? 26.680 34.867 23.600 1.00 91.27 28 LEU C N 1
ATOM 2982 C CA . LEU E 2 28 ? 27.922 35.195 22.910 1.00 95.20 28 LEU C CA 1
ATOM 2983 C C . LEU E 2 28 ? 28.782 36.015 23.859 1.00 91.02 28 LEU C C 1
ATOM 2984 O O . LEU E 2 28 ? 28.560 37.218 24.002 1.00 94.89 28 LEU C O 1
ATOM 2989 N N . ARG E 2 29 ? 29.772 35.384 24.485 1.00 87.64 29 ARG C N 1
ATOM 2990 C CA . ARG E 2 29 ? 30.620 36.109 25.428 1.00 92.70 29 ARG C CA 1
ATOM 2991 C C . ARG E 2 29 ? 31.772 36.814 24.735 1.00 92.32 29 ARG C C 1
ATOM 2992 O O . ARG E 2 29 ? 32.461 37.625 25.359 1.00 90.41 29 ARG C O 1
ATOM 3000 N N . GLN E 2 30 ? 31.942 36.570 23.448 1.00 93.07 30 GLN C N 1
ATOM 3001 C CA . GLN E 2 30 ? 32.966 37.197 22.628 1.00 96.62 30 GLN C CA 1
ATOM 3002 C C . GLN E 2 30 ? 32.514 37.005 21.183 1.00 98.44 30 GLN C C 1
ATOM 3003 O O . GLN E 2 30 ? 31.457 36.417 20.933 1.00 98.64 30 GLN C O 1
ATOM 3009 N N . LEU E 2 31 ? 33.304 37.509 20.229 1.00 99.81 31 LEU C N 1
ATOM 3010 C CA . LEU E 2 31 ? 32.979 37.313 18.814 1.00 103.88 31 LEU C CA 1
ATOM 3011 C C . LEU E 2 31 ? 34.165 37.399 17.852 1.00 105.04 31 LEU C C 1
ATOM 3012 O O . LEU E 2 31 ? 33.968 37.478 16.638 1.00 107.10 31 LEU C O 1
ATOM 3017 N N . LYS E 2 32 ? 35.393 37.343 18.359 1.00 106.63 32 LYS C N 1
ATOM 3018 C CA . LYS E 2 32 ? 36.593 37.462 17.533 1.00 106.11 32 LYS C CA 1
ATOM 3019 C C . LYS E 2 32 ? 37.271 36.093 17.471 1.00 100.44 32 LYS C C 1
ATOM 3020 O O . LYS E 2 32 ? 38.217 35.812 18.210 1.00 99.56 32 LYS C O 1
ATOM 3022 N N . LEU E 2 33 ? 36.782 35.239 16.559 1.00 98.45 33 LEU C N 1
ATOM 3023 C CA . LEU E 2 33 ? 37.353 33.918 16.317 1.00 91.50 33 LEU C CA 1
ATOM 3024 C C . LEU E 2 33 ? 37.897 33.840 14.904 1.00 93.47 33 LEU C C 1
ATOM 3025 O O . LEU E 2 33 ? 37.302 33.147 14.068 1.00 93.01 33 LEU C O 1
ATOM 3030 N N . ARG E 2 34 ? 38.998 34.537 14.612 1.00 93.22 34 ARG C N 1
ATOM 3031 C CA . ARG E 2 34 ? 39.564 34.540 13.258 1.00 93.07 34 ARG C CA 1
ATOM 3032 C C .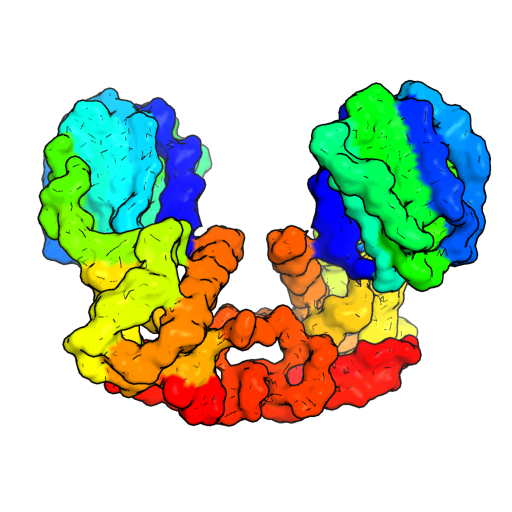 ARG E 2 34 ? 38.592 35.214 12.289 1.00 93.04 34 ARG C C 1
ATOM 3033 O O . ARG E 2 34 ? 38.993 36.103 11.534 1.00 99.28 34 ARG C O 1
ATOM 3041 N N . TRP E 2 35 ? 37.323 34.800 12.294 1.00 90.34 35 TRP C N 1
ATOM 3042 C CA . TRP E 2 35 ? 36.232 35.545 11.682 1.00 90.72 35 TRP C CA 1
ATOM 3043 C C . TRP E 2 35 ? 35.193 35.875 12.744 1.00 89.01 35 TRP C C 1
ATOM 3044 O O . TRP E 2 35 ? 34.963 35.098 13.677 1.00 82.72 35 TRP C O 1
ATOM 3055 N N . GLN E 2 36 ? 34.518 36.999 12.537 1.00 91.96 36 GLN C N 1
ATOM 3056 C CA . GLN E 2 36 ? 33.496 37.463 13.455 1.00 96.52 36 GLN C CA 1
ATOM 3057 C C . GLN E 2 36 ? 32.273 36.553 13.440 1.00 96.71 36 GLN C C 1
ATOM 3058 O O . GLN E 2 36 ? 31.900 35.982 12.411 1.00 95.84 36 GLN C O 1
ATOM 3064 N N . ILE E 2 37 ? 31.644 36.436 14.601 1.00 96.24 37 ILE C N 1
ATOM 3065 C CA . ILE E 2 37 ? 30.364 35.760 14.749 1.00 94.95 37 ILE C CA 1
ATOM 3066 C C . ILE E 2 37 ? 29.331 36.830 14.444 1.00 101.37 37 ILE C C 1
ATOM 3067 O O . ILE E 2 37 ? 29.671 38.016 14.378 1.00 109.21 37 ILE C O 1
ATOM 3072 N N . ASN E 2 38 ? 28.079 36.446 14.234 1.00 102.36 38 ASN C N 1
ATOM 3073 C CA . ASN E 2 38 ? 27.094 37.482 13.979 1.00 107.63 38 ASN C CA 1
ATOM 3074 C C . ASN E 2 38 ? 26.203 37.700 15.192 1.00 106.55 38 ASN C C 1
ATOM 3075 O O . ASN E 2 38 ? 25.634 36.743 15.734 1.00 100.31 38 ASN C O 1
ATOM 3080 N N . PRO E 2 39 ? 26.049 38.951 15.625 1.00 109.55 39 PRO C N 1
ATOM 3081 C CA . PRO E 2 39 ? 25.342 39.209 16.884 1.00 112.63 39 PRO C CA 1
ATOM 3082 C C . PRO E 2 39 ? 23.905 38.743 16.886 1.00 116.79 39 PRO C C 1
ATOM 3083 O O . PRO E 2 39 ? 23.372 38.406 17.958 1.00 117.24 39 PRO C O 1
ATOM 3087 N N . ASP E 2 40 ? 23.260 38.705 15.725 1.00 112.12 40 ASP C N 1
ATOM 3088 C CA . ASP E 2 40 ? 21.849 38.371 15.662 1.00 112.83 40 ASP C CA 1
ATOM 3089 C C . ASP E 2 40 ? 21.620 36.883 15.498 1.00 108.82 40 ASP C C 1
ATOM 3090 O O . ASP E 2 40 ? 20.503 36.477 15.166 1.00 110.18 40 ASP C O 1
ATOM 3092 N N . LEU E 2 41 ? 22.628 36.059 15.802 1.00 106.05 41 LEU C N 1
ATOM 3093 C CA . LEU E 2 41 ? 22.460 34.616 15.681 1.00 101.95 41 LEU C CA 1
ATOM 3094 C C . LEU E 2 41 ? 21.307 34.105 16.525 1.00 101.15 41 LEU C C 1
ATOM 3095 O O . LEU E 2 41 ? 20.627 33.150 16.127 1.00 100.16 41 LEU C O 1
ATOM 3100 N N . GLY E 2 42 ? 21.041 34.753 17.662 1.00 103.21 42 GLY C N 1
ATOM 3101 C CA . GLY E 2 42 ? 19.932 34.326 18.495 1.00 104.30 42 GLY C CA 1
ATOM 3102 C C . GLY E 2 42 ? 18.597 34.514 17.810 1.00 108.14 42 GLY C C 1
ATOM 3103 O O . GLY E 2 42 ? 17.790 33.584 17.730 1.00 107.56 42 GLY C O 1
ATOM 3104 N N . GLU E 2 43 ? 18.359 35.717 17.283 1.00 115.90 43 GLU C N 1
ATOM 3105 C CA . GLU E 2 43 ? 17.165 35.953 16.480 1.00 116.17 43 GLU C CA 1
ATOM 3106 C C . GLU E 2 43 ? 17.094 34.990 15.303 1.00 113.95 43 GLU C C 1
ATOM 3107 O O . GLU E 2 43 ? 16.028 34.440 15.011 1.00 118.62 43 GLU C O 1
ATOM 3109 N N . ILE E 2 44 ? 18.234 34.730 14.654 1.00 113.77 44 ILE C N 1
ATOM 3110 C CA . ILE E 2 44 ? 18.273 33.830 13.501 1.00 108.43 44 ILE C CA 1
ATOM 3111 C C . ILE E 2 44 ? 17.795 32.434 13.884 1.00 105.68 44 ILE C C 1
ATOM 3112 O O . ILE E 2 44 ? 16.957 31.837 13.201 1.00 106.47 44 ILE C O 1
ATOM 3117 N N . LEU E 2 45 ? 18.301 31.896 14.995 1.00 107.29 45 LEU C N 1
ATOM 3118 C CA . LEU E 2 45 ? 18.035 30.500 15.308 1.00 99.64 45 LEU C CA 1
ATOM 3119 C C . LEU E 2 45 ? 16.860 30.289 16.252 1.00 101.77 45 LEU C C 1
ATOM 3120 O O . LEU E 2 45 ? 16.447 29.141 16.435 1.00 102.55 45 LEU C O 1
ATOM 3125 N N . SER E 2 46 ? 16.284 31.348 16.817 1.00 105.74 46 SER C N 1
ATOM 3126 C CA . SER E 2 46 ? 15.228 31.166 17.806 1.00 107.80 46 SER C CA 1
ATOM 3127 C C . SER E 2 46 ? 13.996 30.548 17.159 1.00 109.78 46 SER C C 1
ATOM 3128 O O . SER E 2 46 ? 13.528 31.010 16.113 1.00 112.54 46 SER C O 1
ATOM 3131 N N . GLY E 2 47 ? 13.466 29.499 17.792 1.00 108.56 47 GLY C N 1
ATOM 3132 C CA . GLY E 2 47 ? 12.357 28.746 17.243 1.00 110.10 47 GLY C CA 1
ATOM 3133 C C . GLY E 2 47 ? 12.710 27.755 16.152 1.00 109.72 47 GLY C C 1
ATOM 3134 O O . GLY E 2 47 ? 11.851 26.945 15.779 1.00 109.72 47 GLY C O 1
ATOM 3135 N N . ARG E 2 48 ? 13.933 27.787 15.624 1.00 107.34 48 ARG C N 1
ATOM 3136 C CA . ARG E 2 48 ? 14.319 26.895 14.537 1.00 101.15 48 ARG C CA 1
ATOM 3137 C C . ARG E 2 48 ? 14.768 25.543 15.080 1.00 98.41 48 ARG C C 1
ATOM 3138 O O . ARG E 2 48 ? 15.695 25.459 15.897 1.00 93.99 48 ARG C O 1
ATOM 3146 N N . GLN E 2 49 ? 14.088 24.492 14.634 1.00 96.75 49 GLN C N 1
ATOM 3147 C CA . GLN E 2 49 ? 14.447 23.126 14.981 1.00 97.43 49 GLN C CA 1
ATOM 3148 C C . GLN E 2 49 ? 15.724 22.710 14.258 1.00 92.08 49 GLN C C 1
ATOM 3149 O O . GLN E 2 49 ? 15.953 23.078 13.103 1.00 91.05 49 GLN C O 1
ATOM 3155 N N . VAL E 2 50 ? 16.546 21.904 14.927 1.00 87.55 50 VAL C N 1
ATOM 3156 C CA . VAL E 2 50 ? 17.642 21.238 14.232 1.00 84.93 50 VAL C CA 1
ATOM 3157 C C . VAL E 2 50 ? 17.048 20.045 13.496 1.00 86.99 50 VAL C C 1
ATOM 3158 O O . VAL E 2 50 ? 16.234 19.301 14.050 1.00 88.28 50 VAL C O 1
ATOM 3162 N N . LEU E 2 51 ? 17.412 19.862 12.232 1.00 84.66 51 LEU C N 1
ATOM 3163 C CA . LEU E 2 51 ? 16.910 18.669 11.579 1.00 83.15 51 LEU C CA 1
ATOM 3164 C C . LEU E 2 51 ? 17.982 17.623 11.363 1.00 81.47 51 LEU C C 1
ATOM 3165 O O . LEU E 2 51 ? 17.644 16.454 11.170 1.00 81.74 51 LEU C O 1
ATOM 3170 N N . SER E 2 52 ? 19.254 17.999 11.462 1.00 73.41 52 SER C N 1
ATOM 3171 C CA . SER E 2 52 ? 20.359 17.083 11.222 1.00 74.77 52 SER C CA 1
ATOM 3172 C C . SER E 2 52 ? 21.646 17.767 11.650 1.00 67.63 52 SER C C 1
ATOM 3173 O O . SER E 2 52 ? 21.745 18.999 11.614 1.00 69.27 52 SER C O 1
ATOM 3176 N N . CYS E 2 53 ? 22.629 16.953 12.036 1.00 65.47 53 CYS C N 1
ATOM 3177 C CA . CYS E 2 53 ? 24.015 17.375 12.174 1.00 65.16 53 CYS C CA 1
ATOM 3178 C C . CYS E 2 53 ? 24.912 16.556 11.264 1.00 63.19 53 CYS C C 1
ATOM 3179 O O . CYS E 2 53 ? 24.602 15.413 10.935 1.00 66.90 53 CYS C O 1
ATOM 3182 N N . GLY E 2 54 ? 26.076 17.117 10.947 1.00 65.11 54 GLY C N 1
ATOM 3183 C CA . GLY E 2 54 ? 26.937 16.527 9.937 1.00 63.28 54 GLY C CA 1
ATOM 3184 C C . GLY E 2 54 ? 28.350 17.056 10.086 1.00 64.87 54 GLY C C 1
ATOM 3185 O O . GLY E 2 54 ? 28.627 17.924 10.914 1.00 67.96 54 GLY C O 1
ATOM 3186 N N . ARG E 2 55 ? 29.258 16.503 9.284 1.00 62.99 55 ARG C N 1
ATOM 3187 C CA . ARG E 2 55 ? 30.645 16.953 9.260 1.00 58.39 55 ARG C CA 1
ATOM 3188 C C . ARG E 2 55 ? 31.157 16.904 7.829 1.00 56.31 55 ARG C C 1
ATOM 3189 O O . ARG E 2 55 ? 30.863 15.955 7.102 1.00 58.48 55 ARG C O 1
ATOM 3197 N N . ARG E 2 56 ? 31.946 17.903 7.437 1.00 53.20 56 ARG C N 1
ATOM 3198 C CA . ARG E 2 56 ? 32.695 17.850 6.182 1.00 55.34 56 ARG C CA 1
ATOM 3199 C C . ARG E 2 56 ? 34.109 18.358 6.428 1.00 51.11 56 ARG C C 1
ATOM 3200 O O . ARG E 2 56 ? 34.285 19.513 6.821 1.00 52.62 56 ARG C O 1
ATOM 3208 N N . ALA E 2 57 ? 35.105 17.520 6.168 1.00 48.08 57 ALA C N 1
ATOM 3209 C CA . ALA E 2 57 ? 36.499 17.826 6.499 1.00 56.65 57 ALA C CA 1
ATOM 3210 C C . ALA E 2 57 ? 36.554 18.011 8.005 1.00 57.41 57 ALA C C 1
ATOM 3211 O O . ALA E 2 57 ? 36.010 17.155 8.742 1.00 56.11 57 ALA C O 1
ATOM 3213 N N . LYS E 2 58 ? 37.136 19.090 8.532 1.00 56.35 58 LYS C N 1
ATOM 3214 C CA . LYS E 2 58 ? 37.166 19.352 9.960 1.00 56.35 58 LYS C CA 1
ATOM 3215 C C . LYS E 2 58 ? 36.082 20.336 10.387 1.00 62.56 58 LYS C C 1
ATOM 3216 O O . LYS E 2 58 ? 36.110 20.809 11.522 1.00 62.36 58 LYS C O 1
ATOM 3222 N N . TYR E 2 59 ? 35.112 20.630 9.511 1.00 58.76 59 TYR C N 1
ATOM 3223 C CA . TYR E 2 59 ? 33.973 21.460 9.866 1.00 59.39 59 TYR C CA 1
ATOM 3224 C C . TYR E 2 59 ? 32.823 20.604 10.373 1.00 60.14 59 TYR C C 1
ATOM 3225 O O . TYR E 2 59 ? 32.585 19.506 9.865 1.00 58.73 59 TYR C O 1
ATOM 3234 N N . LEU E 2 60 ? 32.140 21.104 11.407 1.00 58.52 60 LEU C N 1
ATOM 3235 C CA . LEU E 2 60 ? 30.850 20.597 11.860 1.00 58.48 60 LEU C CA 1
ATOM 3236 C C . LEU E 2 60 ? 29.731 21.426 11.248 1.00 58.87 60 LEU C C 1
ATOM 3237 O O . LEU E 2 60 ? 29.878 22.631 11.058 1.00 60.89 60 LEU C O 1
ATOM 3242 N N . LEU E 2 61 ? 28.594 20.779 10.978 1.00 67.79 61 LEU C N 1
ATOM 3243 C CA . LEU E 2 61 ? 27.469 21.414 10.284 1.00 71.98 61 LEU C CA 1
ATOM 3244 C C . LEU E 2 61 ? 26.185 21.162 11.060 1.00 71.38 61 LEU C C 1
ATOM 3245 O O . LEU E 2 61 ? 25.797 20.006 11.265 1.00 69.80 61 LEU C O 1
ATOM 3250 N N . ILE E 2 62 ? 25.527 22.230 11.493 1.00 67.20 62 ILE C N 1
ATOM 3251 C CA . ILE E 2 62 ? 24.259 22.118 12.200 1.00 71.84 62 ILE C CA 1
ATOM 3252 C C . ILE E 2 62 ? 23.180 22.681 11.296 1.00 72.64 62 ILE C C 1
ATOM 3253 O O . ILE E 2 62 ? 23.240 23.859 10.921 1.00 77.77 62 ILE C O 1
ATOM 3258 N N . ARG E 2 63 ? 22.172 21.864 10.983 1.00 76.51 63 ARG C N 1
ATOM 3259 C CA . ARG E 2 63 ? 21.234 22.170 9.903 1.00 79.59 63 ARG C CA 1
ATOM 3260 C C . ARG E 2 63 ? 19.863 22.569 10.445 1.00 84.25 63 ARG C C 1
ATOM 3261 O O . ARG E 2 63 ? 19.396 22.046 11.467 1.00 79.67 63 ARG C O 1
ATOM 3269 N N . PHE E 2 64 ? 19.248 23.545 9.774 1.00 88.40 64 PHE C N 1
ATOM 3270 C CA . PHE E 2 64 ? 17.888 23.979 10.069 1.00 93.34 64 PHE C CA 1
ATOM 3271 C C . PHE E 2 64 ? 17.112 24.066 8.759 1.00 100.16 64 PHE C C 1
ATOM 3272 O O . PHE E 2 64 ? 17.647 23.716 7.709 1.00 99.00 64 PHE C O 1
ATOM 3280 N N . GLN E 2 65 ? 15.870 24.548 8.785 1.00 107.02 65 GLN C N 1
ATOM 3281 C CA . GLN E 2 65 ? 15.119 24.734 7.549 1.00 112.05 65 GLN C CA 1
ATOM 3282 C C . GLN E 2 65 ? 15.412 26.068 6.878 1.00 114.48 65 GLN C C 1
ATOM 3283 O O . GLN E 2 65 ? 14.968 26.289 5.744 1.00 114.83 65 GLN C O 1
ATOM 3289 N N . THR E 2 66 ? 16.160 26.948 7.543 1.00 116.31 66 THR C N 1
ATOM 3290 C CA . THR E 2 66 ? 16.484 28.268 7.028 1.00 101.72 66 THR C CA 1
ATOM 3291 C C . THR E 2 66 ? 17.937 28.437 6.603 1.00 98.69 66 THR C C 1
ATOM 3292 O O . THR E 2 66 ? 18.247 29.429 5.941 1.00 100.68 66 THR C O 1
ATOM 3296 N N . GLY E 2 67 ? 18.842 27.567 7.043 1.00 94.48 67 GLY C N 1
ATOM 3297 C CA . GLY E 2 67 ? 20.247 27.716 6.716 1.00 91.50 67 GLY C CA 1
ATOM 3298 C C . GLY E 2 67 ? 21.090 26.776 7.545 1.00 89.81 67 GLY C C 1
ATOM 3299 O O . GLY E 2 67 ? 20.580 25.987 8.343 1.00 89.49 67 GLY C O 1
ATOM 3300 N N . VAL E 2 68 ? 22.404 26.879 7.343 1.00 87.93 68 VAL C N 1
ATOM 3301 C CA . VAL E 2 68 ? 23.377 25.986 7.971 1.00 84.73 68 VAL C CA 1
ATOM 3302 C C . VAL E 2 68 ? 24.344 26.786 8.829 1.00 79.72 68 VAL C C 1
ATOM 3303 O O . VAL E 2 68 ? 24.853 27.830 8.402 1.00 81.29 68 VAL C O 1
ATOM 3307 N N . LEU E 2 69 ? 24.569 26.306 10.051 1.00 88.27 69 LEU C N 1
ATOM 3308 C CA . LEU E 2 69 ? 25.610 26.803 10.935 1.00 76.42 69 LEU C CA 1
ATOM 3309 C C . LEU E 2 69 ? 26.848 25.925 10.804 1.00 72.38 69 LEU C C 1
ATOM 3310 O O . LEU E 2 69 ? 26.767 24.697 10.950 1.00 69.92 69 LEU C O 1
ATOM 3315 N N . LEU E 2 70 ? 27.985 26.551 10.514 1.00 71.93 70 LEU C N 1
ATOM 3316 C CA . LEU E 2 70 ? 29.265 25.863 10.391 1.00 68.48 70 LEU C CA 1
ATOM 3317 C C . LEU E 2 70 ? 30.136 26.218 11.581 1.00 70.89 70 LEU C C 1
ATOM 3318 O O . LEU E 2 70 ? 30.228 27.390 11.959 1.00 73.45 70 LEU C O 1
ATOM 3323 N N . ILE E 2 71 ? 30.756 25.210 12.183 1.00 67.03 71 ILE C N 1
ATOM 3324 C CA . ILE E 2 71 ? 31.631 25.414 13.324 1.00 63.01 71 ILE C CA 1
ATOM 3325 C C . ILE E 2 71 ? 32.970 24.758 13.040 1.00 60.05 71 ILE C C 1
ATOM 3326 O O . ILE E 2 71 ? 33.030 23.563 12.732 1.00 57.74 71 ILE C O 1
ATOM 3331 N N . HIS E 2 72 ? 34.043 25.530 13.160 1.00 67.23 72 HIS C N 1
ATOM 3332 C CA . HIS E 2 72 ? 35.410 25.020 13.070 1.00 60.02 72 HIS C CA 1
ATOM 3333 C C . HIS E 2 72 ? 36.109 25.181 14.416 1.00 59.16 72 HIS C C 1
ATOM 3334 O O . HIS E 2 72 ? 35.925 26.192 15.102 1.00 62.41 72 HIS C O 1
ATOM 3341 N N . LEU E 2 73 ? 36.867 24.167 14.818 1.00 54.54 73 LEU C N 1
ATOM 3342 C CA . LEU E 2 73 ? 37.504 24.158 16.135 1.00 60.08 73 LEU C CA 1
ATOM 3343 C C . LEU E 2 73 ? 38.927 24.693 16.119 1.00 59.48 73 LEU C C 1
ATOM 3344 O O . LEU E 2 73 ? 39.483 24.961 17.193 1.00 56.47 73 LEU C O 1
ATOM 3349 N N . GLY E 2 74 ? 39.528 24.832 14.940 1.00 58.18 74 GLY C N 1
ATOM 3350 C CA . GLY E 2 74 ? 40.896 25.313 14.849 1.00 53.41 74 GLY C CA 1
ATOM 3351 C C . GLY E 2 74 ? 41.882 24.409 15.555 1.00 59.60 74 GLY C C 1
ATOM 3352 O O . GLY E 2 74 ? 41.806 23.176 15.483 1.00 58.43 74 GLY C O 1
ATOM 3353 N N . MET E 2 75 ? 42.807 25.026 16.291 1.00 58.29 75 MET C N 1
ATOM 3354 C CA . MET E 2 75 ? 43.841 24.282 16.995 1.00 55.44 75 MET C CA 1
ATOM 3355 C C . MET E 2 75 ? 43.491 23.972 18.451 1.00 56.83 75 MET C C 1
ATOM 3356 O O . MET E 2 75 ? 44.140 23.112 19.055 1.00 57.86 75 MET C O 1
ATOM 3361 N N . SER E 2 76 ? 42.493 24.648 19.033 1.00 55.47 76 SER C N 1
ATOM 3362 C CA . SER E 2 76 ? 42.184 24.404 20.439 1.00 56.03 76 SER C CA 1
ATOM 3363 C C . SER E 2 76 ? 40.700 24.522 20.777 1.00 56.75 76 SER C C 1
ATOM 3364 O O . SER E 2 76 ? 40.371 24.716 21.954 1.00 53.44 76 SER C O 1
ATOM 3367 N N . GLY E 2 77 ? 39.797 24.377 19.814 1.00 51.23 77 GLY C N 1
ATOM 3368 C CA . GLY E 2 77 ? 38.380 24.559 20.079 1.00 54.91 77 GLY C CA 1
ATOM 3369 C C . GLY E 2 77 ? 37.706 23.288 20.578 1.00 57.46 77 GLY C C 1
ATOM 3370 O O . GLY E 2 77 ? 38.114 22.180 20.241 1.00 56.69 77 GLY C O 1
ATOM 3371 N N . SER E 2 78 ? 36.629 23.471 21.347 1.00 51.67 78 SER C N 1
ATOM 3372 C CA . SER E 2 78 ? 35.895 22.368 21.944 1.00 66.79 78 SER C CA 1
ATOM 3373 C C . SER E 2 78 ? 34.413 22.629 21.744 1.00 52.35 78 SER C C 1
ATOM 3374 O O . SER E 2 78 ? 33.969 23.770 21.844 1.00 54.94 78 SER C O 1
ATOM 3377 N N . LEU E 2 79 ? 33.633 21.576 21.529 1.00 51.42 79 LEU C N 1
ATOM 3378 C CA . LEU E 2 79 ? 32.182 21.713 21.601 1.00 58.60 79 LEU C CA 1
ATOM 3379 C C . LEU E 2 79 ? 31.654 20.685 22.584 1.00 59.66 79 LEU C C 1
ATOM 3380 O O . LEU E 2 79 ? 31.982 19.496 22.484 1.00 63.31 79 LEU C O 1
ATOM 3385 N N . ARG E 2 80 ? 30.837 21.160 23.530 1.00 62.49 80 ARG C N 1
ATOM 3386 C CA . ARG E 2 80 ? 30.340 20.405 24.670 1.00 67.59 80 ARG C CA 1
ATOM 3387 C C . ARG E 2 80 ? 28.852 20.558 24.930 1.00 69.66 80 ARG C C 1
ATOM 3388 O O . ARG E 2 80 ? 28.286 21.638 24.802 1.00 71.07 80 ARG C O 1
ATOM 3396 N N . ILE E 2 81 ? 28.253 19.470 25.387 1.00 55.37 81 ILE C N 1
ATOM 3397 C CA . ILE E 2 81 ? 26.842 19.417 25.757 1.00 57.66 81 ILE C CA 1
ATOM 3398 C C . ILE E 2 81 ? 26.740 19.423 27.283 1.00 62.16 81 ILE C C 1
ATOM 3399 O O . ILE E 2 81 ? 27.463 18.693 27.975 1.00 55.67 81 ILE C O 1
ATOM 3404 N N . PHE E 2 82 ? 25.839 20.242 27.813 1.00 65.39 82 PHE C N 1
ATOM 3405 C CA . PHE E 2 82 ? 25.447 20.186 29.217 1.00 62.36 82 PHE C CA 1
ATOM 3406 C C . PHE E 2 82 ? 23.950 19.943 29.299 1.00 64.06 82 PHE C C 1
ATOM 3407 O O . PHE E 2 82 ? 23.162 20.763 28.822 1.00 66.87 82 PHE C O 1
ATOM 3415 N N . THR E 2 83 ? 23.568 18.828 29.914 1.00 63.25 83 THR C N 1
ATOM 3416 C CA . THR E 2 83 ? 22.172 18.542 30.195 1.00 82.75 83 THR C CA 1
ATOM 3417 C C . THR E 2 83 ? 21.631 19.567 31.207 1.00 82.40 83 THR C C 1
ATOM 3418 O O . THR E 2 83 ? 22.407 20.199 31.934 1.00 68.01 83 THR C O 1
ATOM 3422 N N . PRO E 2 84 ? 20.300 19.763 31.248 1.00 79.05 84 PRO C N 1
ATOM 3423 C CA . PRO E 2 84 ? 19.732 20.817 32.103 1.00 80.65 84 PRO C CA 1
ATOM 3424 C C . PRO E 2 84 ? 20.098 20.701 33.561 1.00 80.11 84 PRO C C 1
ATOM 3425 O O . PRO E 2 84 ? 20.166 21.725 34.248 1.00 80.50 84 PRO C O 1
ATOM 3429 N N . SER E 2 85 ? 20.321 19.483 34.048 1.00 80.04 85 SER C N 1
ATOM 3430 C CA . SER E 2 85 ? 20.673 19.194 35.429 1.00 77.78 85 SER C CA 1
ATOM 3431 C C . SER E 2 85 ? 22.133 19.457 35.741 1.00 68.43 85 SER C C 1
ATOM 3432 O O . SER E 2 85 ? 22.577 19.154 36.857 1.00 67.43 85 SER C O 1
ATOM 3435 N N . ASP E 2 86 ? 22.907 19.945 34.791 1.00 67.27 86 ASP C N 1
ATOM 3436 C CA . ASP E 2 86 ? 24.353 20.049 34.952 1.00 64.60 86 ASP C CA 1
ATOM 3437 C C . ASP E 2 86 ? 24.672 21.478 35.368 1.00 67.20 86 ASP C C 1
ATOM 3438 O O . ASP E 2 86 ? 24.542 22.411 34.570 1.00 67.94 86 ASP C O 1
ATOM 3443 N N . GLY E 2 87 ? 25.084 21.649 36.627 1.00 67.41 87 GLY C N 1
ATOM 3444 C CA . GLY E 2 87 ? 25.373 22.972 37.142 1.00 68.10 87 GLY C CA 1
ATOM 3445 C C . GLY E 2 87 ? 26.583 23.629 36.525 1.00 66.90 87 GLY C C 1
ATOM 3446 O O . GLY E 2 87 ? 26.790 24.830 36.722 1.00 68.82 87 GLY C O 1
ATOM 3447 N N . ARG E 2 88 ? 27.371 22.895 35.751 1.00 64.01 88 ARG C N 1
ATOM 3448 C CA . ARG E 2 88 ? 28.444 23.596 35.067 1.00 67.22 88 ARG C CA 1
ATOM 3449 C C . ARG E 2 88 ? 27.917 24.580 34.031 1.00 65.72 88 ARG C C 1
ATOM 3450 O O . ARG E 2 88 ? 28.673 25.456 33.609 1.00 66.10 88 ARG C O 1
ATOM 3458 N N . ILE E 2 89 ? 26.627 24.490 33.686 1.00 67.65 89 ILE C N 1
ATOM 3459 C CA . ILE E 2 89 ? 25.959 25.517 32.884 1.00 70.65 89 ILE C CA 1
ATOM 3460 C C . ILE E 2 89 ? 26.211 26.902 33.457 1.00 73.20 89 ILE C C 1
ATOM 3461 O O . ILE E 2 89 ? 26.436 27.866 32.715 1.00 74.64 89 ILE C O 1
ATOM 3466 N N . GLY E 2 90 ? 26.191 27.023 34.800 1.00 78.94 90 GLY C N 1
ATOM 3467 C CA . GLY E 2 90 ? 26.375 28.290 35.466 1.00 76.28 90 GLY C CA 1
ATOM 3468 C C . GLY E 2 90 ? 27.799 28.758 35.642 1.00 74.93 90 GLY C C 1
ATOM 3469 O O . GLY E 2 90 ? 28.013 29.880 36.114 1.00 77.26 90 GLY C O 1
ATOM 3470 N N . ARG E 2 91 ? 28.788 27.957 35.261 1.00 71.47 91 ARG C N 1
ATOM 3471 C CA . ARG E 2 91 ? 30.196 28.273 35.502 1.00 70.10 91 ARG C CA 1
ATOM 3472 C C . ARG E 2 91 ? 31.017 28.205 34.216 1.00 68.47 91 ARG C C 1
ATOM 3473 O O . ARG E 2 91 ? 31.808 27.274 34.020 1.00 65.35 91 ARG C O 1
ATOM 3481 N N . PRO E 2 92 ? 30.867 29.182 33.321 1.00 70.73 92 PRO C N 1
ATOM 3482 C CA . PRO E 2 92 ? 31.749 29.243 32.155 1.00 69.41 92 PRO C CA 1
ATOM 3483 C C . PRO E 2 92 ? 33.062 29.926 32.510 1.00 69.37 92 PRO C C 1
ATOM 3484 O O . PRO E 2 92 ? 33.102 30.876 33.296 1.00 71.72 92 PRO C O 1
ATOM 3488 N N . ASP E 2 93 ? 34.146 29.443 31.902 1.00 70.20 93 ASP C N 1
ATOM 3489 C CA . ASP E 2 93 ? 35.447 30.073 32.076 1.00 74.14 93 ASP C CA 1
ATOM 3490 C C . ASP E 2 93 ? 35.656 31.152 30.999 1.00 72.22 93 ASP C C 1
ATOM 3491 O O . ASP E 2 93 ? 34.787 31.407 30.164 1.00 73.64 93 ASP C O 1
ATOM 3496 N N . ARG E 2 94 ? 36.826 31.804 31.024 1.00 71.03 94 ARG C N 1
ATOM 3497 C CA . ARG E 2 94 ? 37.102 32.943 30.150 1.00 72.27 94 ARG C CA 1
ATOM 3498 C C . ARG E 2 94 ? 37.216 32.558 28.679 1.00 76.67 94 ARG C C 1
ATOM 3499 O O . ARG E 2 94 ? 37.170 33.445 27.820 1.00 79.43 94 ARG C O 1
ATOM 3507 N N . HIS E 2 95 ? 37.406 31.278 28.374 1.00 67.66 95 HIS C N 1
ATOM 3508 C CA . HIS E 2 95 ? 37.504 30.796 27.009 1.00 71.63 95 HIS C CA 1
ATOM 3509 C C . HIS E 2 95 ? 36.199 30.196 26.517 1.00 71.27 95 HIS C C 1
ATOM 3510 O O . HIS E 2 95 ? 36.141 29.731 25.378 1.00 70.70 95 HIS C O 1
ATOM 3517 N N . ASP E 2 96 ? 35.150 30.194 27.343 1.00 72.89 96 ASP C N 1
ATOM 3518 C CA . ASP E 2 96 ? 33.870 29.608 26.947 1.00 70.70 96 ASP C CA 1
ATOM 3519 C C . ASP E 2 96 ? 33.106 30.690 26.197 1.00 75.82 96 ASP C C 1
ATOM 3520 O O . ASP E 2 96 ? 32.227 31.370 26.729 1.00 73.44 96 ASP C O 1
ATOM 3525 N N . HIS E 2 97 ? 33.436 30.820 24.911 1.00 70.62 97 HIS C N 1
ATOM 3526 C CA . HIS E 2 97 ? 33.059 32.022 24.175 1.00 74.14 97 HIS C CA 1
ATOM 3527 C C . HIS E 2 97 ? 31.593 32.043 23.766 1.00 76.10 97 HIS C C 1
ATOM 3528 O O . HIS E 2 97 ? 31.015 33.124 23.633 1.00 79.72 97 HIS C O 1
ATOM 3535 N N . VAL E 2 98 ? 30.968 30.895 23.543 1.00 74.09 98 VAL C N 1
ATOM 3536 C CA . VAL E 2 98 ? 29.622 30.884 22.994 1.00 78.25 98 VAL C CA 1
ATOM 3537 C C . VAL E 2 98 ? 28.819 29.764 23.622 1.00 74.53 98 VAL C C 1
ATOM 3538 O O . VAL E 2 98 ? 29.271 28.622 23.662 1.00 71.17 98 VAL C O 1
ATOM 3542 N N . ASP E 2 99 ? 27.594 30.072 24.015 1.00 77.22 99 ASP C N 1
ATOM 3543 C CA . ASP E 2 99 ? 26.601 29.076 24.381 1.00 76.55 99 ASP C CA 1
ATOM 3544 C C . ASP E 2 99 ? 25.476 29.094 23.354 1.00 80.79 99 ASP C C 1
ATOM 3545 O O . ASP E 2 99 ? 25.045 30.161 22.911 1.00 83.87 99 ASP C O 1
ATOM 3550 N N . ILE E 2 100 ? 24.977 27.916 23.007 1.00 76.96 100 ILE C N 1
ATOM 3551 C CA . ILE E 2 100 ? 23.780 27.775 22.195 1.00 79.04 100 ILE C CA 1
ATOM 3552 C C . ILE E 2 100 ? 22.780 27.013 23.049 1.00 79.31 100 ILE C C 1
ATOM 3553 O O . ILE E 2 100 ? 22.936 25.806 23.272 1.00 76.44 100 ILE C O 1
ATOM 3558 N N . VAL E 2 101 ? 21.780 27.724 23.571 1.00 82.93 101 VAL C N 1
ATOM 3559 C CA . VAL E 2 101 ? 20.868 27.199 24.574 1.00 83.71 101 VAL C CA 1
ATOM 3560 C C . VAL E 2 101 ? 19.576 26.762 23.903 1.00 85.74 101 VAL C C 1
ATOM 3561 O O . VAL E 2 101 ? 18.942 27.548 23.193 1.00 88.98 101 VAL C O 1
ATOM 3565 N N . PHE E 2 102 ? 19.159 25.530 24.163 1.00 84.15 102 PHE C N 1
ATOM 3566 C CA . PHE E 2 102 ? 17.974 24.957 23.544 1.00 85.88 102 PHE C CA 1
ATOM 3567 C C . PHE E 2 102 ? 16.715 25.146 24.390 1.00 92.41 102 PHE C C 1
ATOM 3568 O O . PHE E 2 102 ? 16.768 25.386 25.603 1.00 89.69 102 PHE C O 1
ATOM 3576 N N . SER E 2 103 ? 15.568 25.018 23.708 1.00 96.37 103 SER C N 1
ATOM 3577 C CA . SER E 2 103 ? 14.243 25.150 24.317 1.00 100.41 103 SER C CA 1
ATOM 3578 C C . SER E 2 103 ? 14.081 24.354 25.605 1.00 97.35 103 SER C C 1
ATOM 3579 O O . SER E 2 103 ? 13.273 24.726 26.460 1.00 97.93 103 SER C O 1
ATOM 3582 N N . ASP E 2 104 ? 14.789 23.237 25.737 1.00 94.42 104 ASP C N 1
ATOM 3583 C CA . ASP E 2 104 ? 14.650 22.338 26.875 1.00 92.30 104 ASP C CA 1
ATOM 3584 C C . ASP E 2 104 ? 15.621 22.641 28.003 1.00 90.59 104 ASP C C 1
ATOM 3585 O O . ASP E 2 104 ? 15.549 21.986 29.039 1.00 91.39 104 ASP C O 1
ATOM 3590 N N . GLY E 2 105 ? 16.562 23.555 27.807 1.00 86.76 105 GLY C N 1
ATOM 3591 C CA . GLY E 2 105 ? 17.582 23.857 28.783 1.00 84.82 105 GLY C CA 1
ATOM 3592 C C . GLY E 2 105 ? 18.949 23.309 28.444 1.00 80.46 105 GLY C C 1
ATOM 3593 O O . GLY E 2 105 ? 19.954 23.835 28.945 1.00 79.13 105 GLY C O 1
ATOM 3594 N N . THR E 2 106 ? 19.017 22.275 27.598 1.00 86.99 106 THR C N 1
ATOM 3595 C CA . THR E 2 106 ? 20.292 21.793 27.074 1.00 74.59 106 THR C CA 1
ATOM 3596 C C . THR E 2 106 ? 21.134 22.957 26.577 1.00 74.72 106 THR C C 1
ATOM 3597 O O . THR E 2 106 ? 20.623 23.895 25.964 1.00 77.56 106 THR C O 1
ATOM 3601 N N . VAL E 2 107 ? 22.423 22.912 26.888 1.00 71.89 107 VAL C N 1
ATOM 3602 C CA . VAL E 2 107 ? 23.380 23.926 26.473 1.00 71.78 107 VAL C CA 1
ATOM 3603 C C . VAL E 2 107 ? 24.487 23.241 25.683 1.00 71.82 107 VAL C C 1
ATOM 3604 O O . VAL E 2 107 ? 25.036 22.228 26.130 1.00 67.17 107 VAL C O 1
ATOM 3608 N N . MET E 2 108 ? 24.786 23.772 24.494 1.00 74.26 108 MET C N 1
ATOM 3609 C CA . MET E 2 108 ? 25.978 23.406 23.732 1.00 68.62 108 MET C CA 1
ATOM 3610 C C . MET E 2 108 ? 26.982 24.545 23.832 1.00 66.28 108 MET C C 1
ATOM 3611 O O . MET E 2 108 ? 26.665 25.683 23.488 1.00 73.36 108 MET C O 1
ATOM 3616 N N . ARG E 2 109 ? 28.172 24.251 24.335 1.00 63.70 109 ARG C N 1
ATOM 3617 C CA . ARG E 2 109 ? 29.145 25.277 24.686 1.00 71.80 109 ARG C CA 1
ATOM 3618 C C . ARG E 2 109 ? 30.366 25.156 23.793 1.00 69.85 109 ARG C C 1
ATOM 3619 O O . ARG E 2 109 ? 30.916 24.060 23.624 1.00 59.23 109 ARG C O 1
ATOM 3627 N N . TYR E 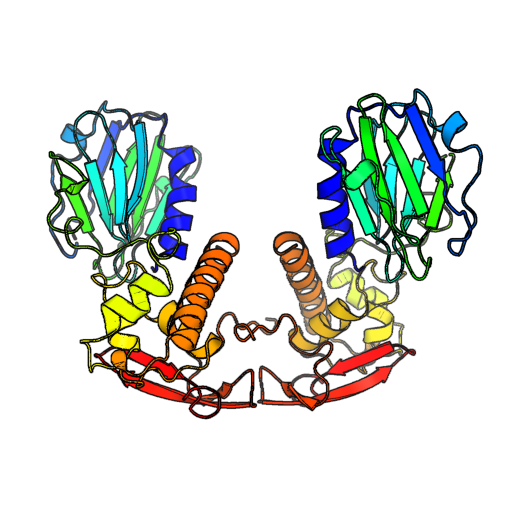2 110 ? 30.773 26.280 23.213 1.00 66.76 110 TYR C N 1
ATOM 3628 C CA . TYR E 2 110 ? 31.958 26.339 22.372 1.00 64.25 110 TYR C CA 1
ATOM 3629 C C . TYR E 2 110 ? 33.094 26.994 23.150 1.00 62.35 110 TYR C C 1
ATOM 3630 O O . TYR E 2 110 ? 32.941 28.104 23.657 1.00 71.27 110 TYR C O 1
ATOM 3639 N N . ARG E 2 111 ? 34.236 26.326 23.224 1.00 59.59 111 ARG C N 1
ATOM 3640 C CA . ARG E 2 111 ? 35.368 26.827 23.986 1.00 62.00 111 ARG C CA 1
ATOM 3641 C C . ARG E 2 111 ? 36.607 26.848 23.111 1.00 58.27 111 ARG C C 1
ATOM 3642 O O . ARG E 2 111 ? 36.831 25.924 22.330 1.00 59.76 111 ARG C O 1
ATOM 3650 N N . ASP E 2 112 ? 37.430 27.877 23.261 1.00 59.75 112 ASP C N 1
ATOM 3651 C CA . ASP E 2 112 ? 38.524 28.026 22.312 1.00 63.63 112 ASP C CA 1
ATOM 3652 C C . ASP E 2 112 ? 39.595 29.016 22.763 1.00 64.89 112 ASP C C 1
ATOM 3653 O O . ASP E 2 112 ? 39.553 30.181 22.354 1.00 68.55 112 ASP C O 1
ATOM 3658 N N . PRO E 2 113 ? 40.608 28.586 23.519 1.00 61.16 113 PRO C N 1
ATOM 3659 C CA . PRO E 2 113 ? 41.587 29.562 24.036 1.00 62.66 113 PRO C CA 1
ATOM 3660 C C . PRO E 2 113 ? 42.259 30.408 22.960 1.00 64.42 113 PRO C C 1
ATOM 3661 O O . PRO E 2 113 ? 42.311 31.633 23.105 1.00 67.45 113 PRO C O 1
ATOM 3665 N N . ARG E 2 114 ? 42.784 29.821 21.887 1.00 68.86 114 ARG C N 1
ATOM 3666 C CA . ARG E 2 114 ? 43.433 30.672 20.888 1.00 70.18 114 ARG C CA 1
ATOM 3667 C C . ARG E 2 114 ? 42.455 31.283 19.898 1.00 72.96 114 ARG C C 1
ATOM 3668 O O . ARG E 2 114 ? 42.812 32.260 19.237 1.00 75.71 114 ARG C O 1
ATOM 3676 N N . LYS E 2 115 ? 41.208 30.832 19.880 1.00 70.72 115 LYS C N 1
ATOM 3677 C CA . LYS E 2 115 ? 40.191 31.248 18.908 1.00 70.60 115 LYS C CA 1
ATOM 3678 C C . LYS E 2 115 ? 40.747 31.291 17.492 1.00 70.58 115 LYS C C 1
ATOM 3679 O O . LYS E 2 115 ? 40.718 32.320 16.805 1.00 69.49 115 LYS C O 1
ATOM 3685 N N . PHE E 2 116 ? 41.200 30.122 17.051 1.00 67.26 116 PHE C N 1
ATOM 3686 C CA . PHE E 2 116 ? 41.478 29.870 15.651 1.00 69.18 116 PHE C CA 1
ATOM 3687 C C . PHE E 2 116 ? 40.284 29.229 14.973 1.00 74.30 116 PHE C C 1
ATOM 3688 O O . PHE E 2 116 ? 40.300 29.053 13.751 1.00 81.29 116 PHE C O 1
ATOM 3696 N N . GLY E 2 117 ? 39.253 28.890 15.746 1.00 73.57 117 GLY C N 1
ATOM 3697 C CA . GLY E 2 117 ? 38.055 28.286 15.216 1.00 61.72 117 GLY C CA 1
ATOM 3698 C C . GLY E 2 117 ? 37.158 29.314 14.564 1.00 65.09 117 GLY C C 1
ATOM 3699 O O . GLY E 2 117 ? 37.516 30.476 14.374 1.00 67.67 117 GLY C O 1
ATOM 3700 N N . ALA E 2 118 ? 35.945 28.881 14.252 1.00 65.31 118 ALA C N 1
ATOM 3701 C CA . ALA E 2 118 ? 35.033 29.770 13.561 1.00 71.93 118 ALA C CA 1
ATOM 3702 C C . ALA E 2 118 ? 33.602 29.327 13.803 1.00 69.06 118 ALA C C 1
ATOM 3703 O O . ALA E 2 118 ? 33.310 28.127 13.826 1.00 67.87 118 ALA C O 1
ATOM 3705 N N . ILE E 2 119 ? 32.723 30.304 13.975 1.00 72.43 119 ILE C N 1
ATOM 3706 C CA . ILE E 2 119 ? 31.285 30.099 13.939 1.00 78.50 119 ILE C CA 1
ATOM 3707 C C . ILE E 2 119 ? 30.764 30.980 12.819 1.00 79.67 119 ILE C C 1
ATOM 3708 O O . ILE E 2 119 ? 30.854 32.210 12.909 1.00 80.17 119 ILE C O 1
ATOM 3713 N N . LEU E 2 120 ? 30.252 30.356 11.754 1.00 76.76 120 LEU C N 1
ATOM 3714 C CA . LEU E 2 120 ? 29.733 31.056 10.588 1.00 79.79 120 LEU C CA 1
ATOM 3715 C C . LEU E 2 120 ? 28.330 30.562 10.270 1.00 80.86 120 LEU C C 1
ATOM 3716 O O . LEU E 2 120 ? 28.060 29.357 10.329 1.00 78.47 120 LEU C O 1
ATOM 3721 N N . TRP E 2 121 ? 27.453 31.496 9.913 1.00 84.85 121 TRP C N 1
ATOM 3722 C CA . TRP E 2 121 ? 26.082 31.201 9.515 1.00 92.48 121 TRP C CA 1
ATOM 3723 C C . TRP E 2 121 ? 25.912 31.448 8.012 1.00 88.36 121 TRP C C 1
ATOM 3724 O O . TRP E 2 121 ? 26.298 32.510 7.514 1.00 90.74 121 TRP C O 1
ATOM 3735 N N . TYR E 2 122 ? 25.336 30.468 7.300 1.00 87.30 122 TYR C N 1
ATOM 3736 C CA . TYR E 2 122 ? 25.285 30.474 5.834 1.00 88.23 122 TYR C CA 1
ATOM 3737 C C . TYR E 2 122 ? 23.929 30.013 5.300 1.00 103.29 122 TYR C C 1
ATOM 3738 O O . TYR E 2 122 ? 23.328 29.072 5.828 1.00 88.57 122 TYR C O 1
ATOM 3747 N N . GLU E 2 123 ? 23.474 30.683 4.230 1.00 107.00 123 GLU C N 1
ATOM 3748 C CA . GLU E 2 123 ? 22.162 30.509 3.557 1.00 112.35 123 GLU C CA 1
ATOM 3749 C C . GLU E 2 123 ? 21.342 29.265 3.893 1.00 112.67 123 GLU C C 1
ATOM 3750 O O . GLU E 2 123 ? 20.936 28.519 2.994 1.00 113.29 123 GLU C O 1
ATOM 3756 N N . GLU E 2 126 ? 24.856 24.411 0.397 1.00 102.92 126 GLU C N 1
ATOM 3757 C CA . GLU E 2 126 ? 25.899 23.952 1.326 1.00 99.16 126 GLU C CA 1
ATOM 3758 C C . GLU E 2 126 ? 27.161 23.618 0.542 1.00 96.50 126 GLU C C 1
ATOM 3759 O O . GLU E 2 126 ? 28.259 24.092 0.847 1.00 94.67 126 GLU C O 1
ATOM 3765 N N . GLU E 2 127 ? 26.978 22.778 -0.475 1.00 93.54 127 GLU C N 1
ATOM 3766 C CA . GLU E 2 127 ? 28.065 22.289 -1.312 1.00 89.28 127 GLU C CA 1
ATOM 3767 C C . GLU E 2 127 ? 28.773 23.406 -2.071 1.00 86.62 127 GLU C C 1
ATOM 3768 O O . GLU E 2 127 ? 29.786 23.143 -2.731 1.00 81.02 127 GLU C O 1
ATOM 3774 N N . HIS E 2 128 ? 28.230 24.622 -2.063 1.00 87.32 128 HIS C N 1
ATOM 3775 C CA . HIS E 2 128 ? 28.848 25.747 -2.745 1.00 87.57 128 HIS C CA 1
ATOM 3776 C C . HIS E 2 128 ? 29.504 26.741 -1.792 1.00 84.02 128 HIS C C 1
ATOM 3777 O O . HIS E 2 128 ? 30.008 27.768 -2.254 1.00 82.37 128 HIS C O 1
ATOM 3784 N N . HIS E 2 129 ? 29.528 26.461 -0.486 1.00 83.92 129 HIS C N 1
ATOM 3785 C CA . HIS E 2 129 ? 30.169 27.377 0.448 1.00 79.07 129 HIS C CA 1
ATOM 3786 C C . HIS E 2 129 ? 31.628 27.582 0.052 1.00 74.90 129 HIS C C 1
ATOM 3787 O O . HIS E 2 129 ? 32.306 26.622 -0.334 1.00 74.51 129 HIS C O 1
ATOM 3794 N N . PRO E 2 130 ? 32.143 28.813 0.122 1.00 77.07 130 PRO C N 1
ATOM 3795 C CA . PRO E 2 130 ? 33.524 29.057 -0.337 1.00 76.29 130 PRO C CA 1
ATOM 3796 C C . PRO E 2 130 ? 34.573 28.223 0.380 1.00 76.03 130 PRO C C 1
ATOM 3797 O O . PRO E 2 130 ? 35.595 27.882 -0.229 1.00 72.36 130 PRO C O 1
ATOM 3801 N N . LEU E 2 131 ? 34.366 27.884 1.660 1.00 71.10 131 LEU C N 1
ATOM 3802 C CA . LEU E 2 131 ? 35.351 27.084 2.376 1.00 71.59 131 LEU C CA 1
ATOM 3803 C C . LEU E 2 131 ? 35.196 25.588 2.135 1.00 64.77 131 LEU C C 1
ATOM 3804 O O . LEU E 2 131 ? 36.138 24.845 2.389 1.00 64.14 131 LEU C O 1
ATOM 3809 N N . LEU E 2 132 ? 34.048 25.123 1.647 1.00 65.37 132 LEU C N 1
ATOM 3810 C CA . LEU E 2 132 ? 33.826 23.697 1.441 1.00 62.86 132 LEU C CA 1
ATOM 3811 C C . LEU E 2 132 ? 33.889 23.270 -0.028 1.00 66.93 132 LEU C C 1
ATOM 3812 O O . LEU E 2 132 ? 34.029 22.071 -0.302 1.00 60.72 132 LEU C O 1
ATOM 3817 N N . GLU E 2 133 ? 33.806 24.223 -0.966 1.00 65.64 133 GLU C N 1
ATOM 3818 C CA . GLU E 2 133 ? 33.557 23.895 -2.374 1.00 69.39 133 GLU C CA 1
ATOM 3819 C C . GLU E 2 133 ? 34.745 23.190 -3.010 1.00 66.52 133 GLU C C 1
ATOM 3820 O O . GLU E 2 133 ? 34.574 22.171 -3.682 1.00 65.83 133 GLU C O 1
ATOM 3826 N N . LYS E 2 134 ? 35.954 23.680 -2.766 1.00 67.06 134 LYS C N 1
ATOM 3827 C CA . LYS E 2 134 ? 37.160 23.179 -3.398 1.00 65.71 134 LYS C CA 1
ATOM 3828 C C . LYS E 2 134 ? 37.892 22.121 -2.582 1.00 69.72 134 LYS C C 1
ATOM 3829 O O . LYS E 2 134 ? 39.033 21.791 -2.916 1.00 72.04 134 LYS C O 1
ATOM 3835 N N . LEU E 2 135 ? 37.274 21.562 -1.541 1.00 66.59 135 LEU C N 1
ATOM 3836 C CA . LEU E 2 135 ? 37.960 20.545 -0.750 1.00 64.34 135 LEU C CA 1
ATOM 3837 C C . LEU E 2 135 ? 38.047 19.229 -1.531 1.00 65.72 135 LEU C C 1
ATOM 3838 O O . LEU E 2 135 ? 37.233 18.944 -2.417 1.00 64.61 135 LEU C O 1
ATOM 3843 N N . GLY E 2 136 ? 39.057 18.422 -1.195 1.00 62.17 136 GLY C N 1
ATOM 3844 C CA . GLY E 2 136 ? 39.257 17.132 -1.824 1.00 53.06 136 GLY C CA 1
ATOM 3845 C C . GLY E 2 136 ? 38.343 16.105 -1.188 1.00 53.01 136 GLY C C 1
ATOM 3846 O O . GLY E 2 136 ? 37.451 16.436 -0.395 1.00 53.20 136 GLY C O 1
ATOM 3847 N N . PRO E 2 137 ? 38.542 14.836 -1.509 1.00 48.14 137 PRO C N 1
ATOM 3848 C CA . PRO E 2 137 ? 37.637 13.802 -0.993 1.00 47.56 137 PRO C CA 1
ATOM 3849 C C . PRO E 2 137 ? 37.860 13.497 0.480 1.00 53.27 137 PRO C C 1
ATOM 3850 O O . PRO E 2 137 ? 38.943 13.695 1.031 1.00 51.39 137 PRO C O 1
ATOM 3854 N N . GLU E 2 138 ? 36.821 12.921 1.077 1.00 51.01 138 GLU C N 1
ATOM 3855 C CA . GLU E 2 138 ? 36.889 12.416 2.436 1.00 52.95 138 GLU C CA 1
ATOM 3856 C C . GLU E 2 138 ? 37.831 11.214 2.521 1.00 52.57 138 GLU C C 1
ATOM 3857 O O . GLU E 2 138 ? 37.697 10.266 1.740 1.00 57.79 138 GLU C O 1
ATOM 3863 N N . PRO E 2 139 ? 38.782 11.213 3.463 1.00 48.59 139 PRO C N 1
ATOM 3864 C CA . PRO E 2 139 ? 39.735 10.091 3.576 1.00 45.42 139 PRO C CA 1
ATOM 3865 C C . PRO E 2 139 ? 39.091 8.745 3.892 1.00 45.60 139 PRO C C 1
ATOM 3866 O O . PRO E 2 139 ? 39.676 7.704 3.573 1.00 47.38 139 PRO C O 1
ATOM 3870 N N . LEU E 2 140 ? 37.932 8.723 4.543 1.00 48.45 140 LEU C N 1
ATOM 3871 C CA . LEU E 2 140 ? 37.239 7.475 4.826 1.00 50.64 140 LEU C CA 1
ATOM 3872 C C . LEU E 2 140 ? 36.162 7.131 3.799 1.00 57.37 140 LEU C C 1
ATOM 3873 O O . LEU E 2 140 ? 35.325 6.264 4.072 1.00 57.65 140 LEU C O 1
ATOM 3878 N N . SER E 2 141 ? 36.134 7.802 2.648 1.00 57.15 141 SER C N 1
ATOM 3879 C CA . SER E 2 141 ? 35.188 7.471 1.599 1.00 58.12 141 SER C CA 1
ATOM 3880 C C . SER E 2 141 ? 35.876 6.637 0.534 1.00 61.98 141 SER C C 1
ATOM 3881 O O . SER E 2 141 ? 37.104 6.554 0.463 1.00 61.29 141 SER C O 1
ATOM 3884 N N . GLU E 2 142 ? 35.056 6.030 -0.322 1.00 67.43 142 GLU C N 1
ATOM 3885 C CA . GLU E 2 142 ? 35.619 5.269 -1.421 1.00 68.42 142 GLU C CA 1
ATOM 3886 C C . GLU E 2 142 ? 36.421 6.166 -2.348 1.00 68.38 142 GLU C C 1
ATOM 3887 O O . GLU E 2 142 ? 37.402 5.715 -2.955 1.00 64.18 142 GLU C O 1
ATOM 3893 N N . ALA E 2 143 ? 36.062 7.451 -2.424 1.00 62.21 143 ALA C N 1
ATOM 3894 C CA . ALA E 2 143 ? 36.722 8.341 -3.373 1.00 58.62 143 ALA C CA 1
ATOM 3895 C C . ALA E 2 143 ? 38.208 8.510 -3.085 1.00 55.56 143 ALA C C 1
ATOM 3896 O O . ALA E 2 143 ? 38.951 8.903 -3.984 1.00 57.65 143 ALA C O 1
ATOM 3898 N N . PHE E 2 144 ? 38.664 8.239 -1.860 1.00 55.46 144 PHE C N 1
ATOM 3899 C CA . PHE E 2 144 ? 40.093 8.345 -1.543 1.00 51.70 144 PHE C CA 1
ATOM 3900 C C . PHE E 2 144 ? 40.730 6.976 -1.734 1.00 50.68 144 PHE C C 1
ATOM 3901 O O . PHE E 2 144 ? 40.743 6.155 -0.828 1.00 50.59 144 PHE C O 1
ATOM 3909 N N . CYS E 2 145 ? 41.201 6.686 -2.947 1.00 50.29 145 CYS C N 1
ATOM 3910 C CA . CYS E 2 145 ? 41.772 5.378 -3.239 1.00 47.45 145 CYS C CA 1
ATOM 3911 C C . CYS E 2 145 ? 43.178 5.518 -3.797 1.00 46.27 145 CYS C C 1
ATOM 3912 O O . CYS E 2 145 ? 43.604 6.594 -4.223 1.00 51.88 145 CYS C O 1
ATOM 3915 N N . ALA E 2 146 ? 43.902 4.400 -3.750 1.00 47.53 146 ALA C N 1
ATOM 3916 C CA . ALA E 2 146 ? 45.203 4.261 -4.415 1.00 48.46 146 ALA C CA 1
ATOM 3917 C C . ALA E 2 146 ? 45.208 4.765 -5.848 1.00 50.09 146 ALA C C 1
ATOM 3918 O O . ALA E 2 146 ? 46.200 5.358 -6.303 1.00 51.40 146 ALA C O 1
ATOM 3920 N N . ASP E 2 147 ? 44.159 4.475 -6.611 1.00 54.18 147 ASP C N 1
ATOM 3921 C CA . ASP E 2 147 ? 44.188 4.898 -8.010 1.00 55.20 147 ASP C CA 1
ATOM 3922 C C . ASP E 2 147 ? 44.121 6.412 -8.120 1.00 53.36 147 ASP C C 1
ATOM 3923 O O . ASP E 2 147 ? 44.869 7.026 -8.895 1.00 50.34 147 ASP C O 1
ATOM 3928 N N . TYR E 2 148 ? 43.245 7.031 -7.338 1.00 50.51 148 TYR C N 1
ATOM 3929 C CA . TYR E 2 148 ? 43.175 8.484 -7.311 1.00 46.67 148 TYR C CA 1
ATOM 3930 C C . TYR E 2 148 ? 44.494 9.091 -6.845 1.00 51.48 148 TYR C C 1
ATOM 3931 O O . TYR E 2 148 ? 45.037 9.994 -7.490 1.00 58.42 148 TYR C O 1
ATOM 3940 N N . LEU E 2 149 ? 45.022 8.609 -5.716 1.00 55.60 149 LEU C N 1
ATOM 3941 C CA . LEU E 2 149 ? 46.198 9.238 -5.124 1.00 50.92 149 LEU C CA 1
ATOM 3942 C C . LEU E 2 149 ? 47.390 9.142 -6.054 1.00 49.54 149 LEU C C 1
ATOM 3943 O O . LEU E 2 149 ? 48.050 10.148 -6.343 1.00 48.99 149 LEU C O 1
ATOM 3948 N N . TYR E 2 150 ? 47.694 7.926 -6.523 1.00 48.93 150 TYR C N 1
ATOM 3949 C CA . TYR E 2 150 ? 48.786 7.774 -7.472 1.00 52.83 150 TYR C CA 1
ATOM 3950 C C . TYR E 2 150 ? 48.633 8.746 -8.630 1.00 52.36 150 TYR C C 1
ATOM 3951 O O . TYR E 2 150 ? 49.605 9.395 -9.024 1.00 52.74 150 TYR C O 1
ATOM 3960 N N . ALA E 2 151 ? 47.403 8.920 -9.138 1.00 51.15 151 ALA C N 1
ATOM 3961 C CA . ALA E 2 151 ? 47.186 9.819 -10.273 1.00 54.29 151 ALA C CA 1
ATOM 3962 C C . ALA E 2 151 ? 47.267 11.286 -9.861 1.00 55.22 151 ALA C C 1
ATOM 3963 O O . ALA E 2 151 ? 47.807 12.118 -10.610 1.00 56.01 151 ALA C O 1
ATOM 3965 N N . ARG E 2 152 ? 46.704 11.638 -8.685 1.00 45.90 152 ARG C N 1
ATOM 3966 C CA . ARG E 2 152 ? 46.758 13.032 -8.265 1.00 45.68 152 ARG C CA 1
ATOM 3967 C C . ARG E 2 152 ? 48.189 13.466 -7.998 1.00 50.14 152 ARG C C 1
ATOM 3968 O O . ARG E 2 152 ? 48.520 14.639 -8.174 1.00 52.47 152 ARG C O 1
ATOM 3976 N N . LEU E 2 153 ? 49.053 12.545 -7.602 1.00 51.44 153 LEU C N 1
ATOM 3977 C CA . LEU E 2 153 ? 50.430 12.866 -7.245 1.00 52.12 153 LEU C CA 1
ATOM 3978 C C . LEU E 2 153 ? 51.382 12.863 -8.450 1.00 56.30 153 LEU C C 1
ATOM 3979 O O . LEU E 2 153 ? 52.566 13.179 -8.287 1.00 57.04 153 LEU C O 1
ATOM 3984 N N . LYS E 2 154 ? 50.903 12.544 -9.659 1.00 61.30 154 LYS C N 1
ATOM 3985 C CA . LYS E 2 154 ? 51.830 12.315 -10.773 1.00 54.98 154 LYS C CA 1
ATOM 3986 C C . LYS E 2 154 ? 52.614 13.574 -11.137 1.00 55.66 154 LYS C C 1
ATOM 3987 O O . LYS E 2 154 ? 53.783 13.478 -11.519 1.00 59.92 154 LYS C O 1
ATOM 3993 N N . ALA E 2 155 ? 52.037 14.760 -10.953 1.00 58.35 155 ALA C N 1
ATOM 3994 C CA . ALA E 2 155 ? 52.726 15.997 -11.307 1.00 62.82 155 ALA C CA 1
ATOM 3995 C C . ALA E 2 155 ? 53.198 16.825 -10.109 1.00 64.25 155 ALA C C 1
ATOM 3996 O O . ALA E 2 155 ? 53.539 17.998 -10.286 1.00 63.16 155 ALA C O 1
ATOM 3998 N N . GLN E 2 156 ? 53.252 16.257 -8.907 1.00 64.69 156 GLN C N 1
ATOM 3999 C CA . GLN E 2 156 ? 53.689 16.993 -7.725 1.00 65.47 156 GLN C CA 1
ATOM 4000 C C . GLN E 2 156 ? 55.074 16.511 -7.311 1.00 66.79 156 GLN C C 1
ATOM 4001 O O . GLN E 2 156 ? 55.238 15.352 -6.918 1.00 64.85 156 GLN C O 1
ATOM 4007 N N . LYS E 2 157 ? 56.061 17.403 -7.389 1.00 68.21 157 LYS C N 1
ATOM 4008 C CA . LYS E 2 157 ? 57.421 17.121 -6.945 1.00 67.99 157 LYS C CA 1
ATOM 4009 C C . LYS E 2 157 ? 57.586 17.265 -5.439 1.00 63.69 157 LYS C C 1
ATOM 4010 O O . LYS E 2 157 ? 58.581 16.781 -4.886 1.00 62.87 157 LYS C O 1
ATOM 4016 N N . ARG E 2 158 ? 56.632 17.892 -4.766 1.00 61.43 158 ARG C N 1
ATOM 4017 C CA . ARG E 2 158 ? 56.841 18.266 -3.382 1.00 61.85 158 ARG C CA 1
ATOM 4018 C C . ARG E 2 158 ? 56.839 17.045 -2.470 1.00 53.64 158 ARG C C 1
ATOM 4019 O O . ARG E 2 158 ? 56.279 15.989 -2.785 1.00 54.51 158 ARG C O 1
ATOM 4027 N N . ALA E 2 159 ? 57.458 17.221 -1.308 1.00 54.79 159 ALA C N 1
ATOM 4028 C CA . ALA E 2 159 ? 57.455 16.190 -0.275 1.00 51.11 159 ALA C CA 1
ATOM 4029 C C . ALA E 2 159 ? 56.059 15.617 -0.095 1.00 49.80 159 ALA C C 1
ATOM 4030 O O . ALA E 2 159 ? 55.069 16.350 -0.068 1.00 52.85 159 ALA C O 1
ATOM 4032 N N . VAL E 2 160 ? 55.975 14.293 0.004 1.00 43.26 160 VAL C N 1
ATOM 4033 C CA . VAL E 2 160 ? 54.654 13.691 0.137 1.00 51.18 160 VAL C CA 1
ATOM 4034 C C . VAL E 2 160 ? 53.922 14.187 1.394 1.00 51.86 160 VAL C C 1
ATOM 4035 O O . VAL E 2 160 ? 52.684 14.247 1.411 1.00 53.79 160 VAL C O 1
ATOM 4039 N N . LYS E 2 161 ? 54.649 14.576 2.449 1.00 54.19 161 LYS C N 1
ATOM 4040 C CA . LYS E 2 161 ? 53.960 15.034 3.661 1.00 51.64 161 LYS C CA 1
ATOM 4041 C C . LYS E 2 161 ? 53.125 16.276 3.389 1.00 50.98 161 LYS C C 1
ATOM 4042 O O . LYS E 2 161 ? 52.029 16.430 3.944 1.00 48.62 161 LYS C O 1
ATOM 4048 N N . LEU E 2 162 ? 53.638 17.175 2.552 1.00 58.46 162 LEU C N 1
ATOM 4049 C CA . LEU E 2 162 ? 52.883 18.361 2.157 1.00 58.64 162 LEU C CA 1
ATOM 4050 C C . LEU E 2 162 ? 51.608 17.977 1.419 1.00 59.14 162 LEU C C 1
ATOM 4051 O O . LEU E 2 162 ? 50.519 18.462 1.742 1.00 63.67 162 LEU C O 1
ATOM 4056 N N . ALA E 2 163 ? 51.730 17.103 0.418 1.00 60.08 163 ALA C N 1
ATOM 4057 C CA . ALA E 2 163 ? 50.564 16.666 -0.341 1.00 57.81 163 ALA C CA 1
ATOM 4058 C C . ALA E 2 163 ? 49.547 15.981 0.561 1.00 55.40 163 ALA C C 1
ATOM 4059 O O . ALA E 2 163 ? 48.341 16.199 0.417 1.00 56.85 163 ALA C O 1
ATOM 4061 N N . LEU E 2 164 ? 50.007 15.136 1.492 1.00 47.43 164 LEU C N 1
ATOM 4062 C CA . LEU E 2 164 ? 49.050 14.416 2.324 1.00 47.89 164 LEU C CA 1
ATOM 4063 C C . LEU E 2 164 ? 48.301 15.352 3.278 1.00 47.04 164 LEU C C 1
ATOM 4064 O O . LEU E 2 164 ? 47.149 15.071 3.636 1.00 44.54 164 LEU C O 1
ATOM 4069 N N . MET E 2 165 ? 48.928 16.461 3.696 1.00 44.13 165 MET C N 1
ATOM 4070 C CA . MET E 2 165 ? 48.323 17.490 4.548 1.00 48.31 165 MET C CA 1
ATOM 4071 C C . MET E 2 165 ? 47.602 18.570 3.751 1.00 51.42 165 MET C C 1
ATOM 4072 O O . MET E 2 165 ? 47.057 19.518 4.336 1.00 51.90 165 MET C O 1
ATOM 4077 N N . ASP E 2 166 ? 47.572 18.436 2.434 1.00 51.62 166 ASP C N 1
ATOM 4078 C CA . ASP E 2 166 ? 46.951 19.414 1.541 1.00 53.15 166 ASP C CA 1
ATOM 4079 C C . ASP E 2 166 ? 45.470 19.084 1.403 1.00 51.28 166 ASP C C 1
ATOM 4080 O O . ASP E 2 166 ? 45.109 18.009 0.911 1.00 52.28 166 ASP C O 1
ATOM 4085 N N . ASN E 2 167 ? 44.613 20.005 1.816 1.00 52.00 167 ASN C N 1
ATOM 4086 C CA . ASN E 2 167 ? 43.191 19.715 1.746 1.00 56.68 167 ASN C CA 1
ATOM 4087 C C . ASN E 2 167 ? 42.687 19.535 0.318 1.00 55.29 167 ASN C C 1
ATOM 4088 O O . ASN E 2 167 ? 41.595 18.987 0.129 1.00 52.90 167 ASN C O 1
ATOM 4093 N N . ALA E 2 168 ? 43.435 19.993 -0.688 1.00 59.18 168 ALA C N 1
ATOM 4094 C CA . ALA E 2 168 ? 43.002 19.762 -2.066 1.00 63.12 168 ALA C CA 1
ATOM 4095 C C . ALA E 2 168 ? 43.230 18.328 -2.509 1.00 61.66 168 ALA C C 1
ATOM 4096 O O . ALA E 2 168 ? 42.605 17.885 -3.478 1.00 71.90 168 ALA C O 1
ATOM 4098 N N . VAL E 2 169 ? 44.106 17.596 -1.836 1.00 61.22 169 VAL C N 1
ATOM 4099 C CA . VAL E 2 169 ? 44.343 16.201 -2.190 1.00 55.65 169 VAL C CA 1
ATOM 4100 C C . VAL E 2 169 ? 43.451 15.263 -1.385 1.00 51.32 169 VAL C C 1
ATOM 4101 O O . VAL E 2 169 ? 42.919 14.285 -1.925 1.00 48.00 169 VAL C O 1
ATOM 4105 N N . VAL E 2 170 ? 43.284 15.549 -0.095 1.00 50.39 170 VAL C N 1
ATOM 4106 C CA . VAL E 2 170 ? 42.449 14.769 0.808 1.00 50.38 170 VAL C CA 1
ATOM 4107 C C . VAL E 2 170 ? 42.300 15.587 2.088 1.00 50.12 170 VAL C C 1
ATOM 4108 O O . VAL E 2 170 ? 43.249 16.237 2.534 1.00 49.57 170 VAL C O 1
ATOM 4112 N N . VAL E 2 171 ? 41.106 15.601 2.655 1.00 47.15 171 VAL C N 1
ATOM 4113 C CA . VAL E 2 171 ? 40.820 16.408 3.828 1.00 50.71 171 VAL C CA 1
ATOM 4114 C C . VAL E 2 171 ? 41.204 15.638 5.086 1.00 49.62 171 VAL C C 1
ATOM 4115 O O . VAL E 2 171 ? 41.336 14.415 5.082 1.00 45.95 171 VAL C O 1
ATOM 4119 N N . GLY E 2 172 ? 41.421 16.376 6.171 1.00 55.39 172 GLY C N 1
ATOM 4120 C CA . GLY E 2 172 ? 41.373 15.807 7.498 1.00 52.90 172 GLY C CA 1
ATOM 4121 C C . GLY E 2 172 ? 42.640 15.148 8.006 1.00 55.72 172 GLY C C 1
ATOM 4122 O O . GLY E 2 172 ? 42.657 14.705 9.163 1.00 56.09 172 GLY C O 1
ATOM 4123 N N . VAL E 2 173 ? 43.695 15.044 7.194 1.00 52.02 173 VAL C N 1
ATOM 4124 C CA . VAL E 2 173 ? 44.940 14.399 7.628 1.00 50.96 173 VAL C CA 1
ATOM 4125 C C . VAL E 2 173 ? 45.880 15.497 8.120 1.00 52.33 173 VAL C C 1
ATOM 4126 O O . VAL E 2 173 ? 46.711 16.010 7.374 1.00 52.55 173 VAL C O 1
ATOM 4130 N N . GLY E 2 174 ? 45.766 15.843 9.409 1.00 46.54 174 GLY C N 1
ATOM 4131 C CA . GLY E 2 174 ? 46.591 16.878 10.001 1.00 44.55 174 GLY C CA 1
ATOM 4132 C C . GLY E 2 174 ? 47.941 16.359 10.473 1.00 43.45 174 GLY C C 1
ATOM 4133 O O . GLY E 2 174 ? 48.360 15.237 10.176 1.00 44.30 174 GLY C O 1
ATOM 4134 N N . ASN E 2 175 ? 48.624 17.203 11.258 1.00 43.59 175 ASN C N 1
ATOM 4135 C CA . ASN E 2 175 ? 50.043 16.965 11.550 1.00 45.47 175 ASN C CA 1
ATOM 4136 C C . ASN E 2 175 ? 50.253 15.656 12.280 1.00 46.82 175 ASN C C 1
ATOM 4137 O O . ASN E 2 175 ? 51.239 14.944 12.038 1.00 47.41 175 ASN C O 1
ATOM 4142 N N . ILE E 2 176 ? 49.355 15.326 13.195 1.00 42.14 176 ILE C N 1
ATOM 4143 C CA . ILE E 2 176 ? 49.520 14.091 13.937 1.00 43.35 176 ILE C CA 1
ATOM 4144 C C . ILE E 2 176 ? 49.366 12.887 13.015 1.00 41.79 176 ILE C C 1
ATOM 4145 O O . ILE E 2 176 ? 50.299 12.096 12.828 1.00 44.85 176 ILE C O 1
ATOM 4150 N N . TYR E 2 177 ? 48.203 12.753 12.386 1.00 44.39 177 TYR C N 1
ATOM 4151 C CA . TYR E 2 177 ? 47.902 11.522 11.670 1.00 42.71 177 TYR C CA 1
ATOM 4152 C C . TYR E 2 177 ? 48.628 11.416 10.331 1.00 42.94 177 TYR C C 1
ATOM 4153 O O . TYR E 2 177 ? 48.819 10.302 9.833 1.00 42.70 177 TYR C O 1
ATOM 4162 N N . ALA E 2 178 ? 49.107 12.527 9.774 1.00 42.64 178 ALA C N 1
ATOM 4163 C CA . ALA E 2 178 ? 50.027 12.408 8.647 1.00 46.24 178 ALA C CA 1
ATOM 4164 C C . ALA E 2 178 ? 51.384 11.882 9.099 1.00 44.26 178 ALA C C 1
ATOM 4165 O O . ALA E 2 178 ? 51.984 11.027 8.433 1.00 46.53 178 ALA C O 1
ATOM 4167 N N . ASN E 2 179 ? 51.888 12.379 10.233 1.00 43.59 179 ASN C N 1
ATOM 4168 C CA . ASN E 2 179 ? 53.131 11.843 10.789 1.00 42.19 179 ASN C CA 1
ATOM 4169 C C . ASN E 2 179 ? 52.999 10.364 11.091 1.00 37.11 179 ASN C C 1
ATOM 4170 O O . ASN E 2 179 ? 53.863 9.561 10.723 1.00 39.01 179 ASN C O 1
ATOM 4175 N N . GLU E 2 180 ? 51.901 9.980 11.744 1.00 35.96 180 GLU C N 1
ATOM 4176 C CA . GLU E 2 180 ? 51.725 8.583 12.128 1.00 36.08 180 GLU C CA 1
ATOM 4177 C C . GLU E 2 180 ? 51.497 7.690 10.913 1.00 38.35 180 GLU C C 1
ATOM 4178 O O . GLU E 2 180 ? 52.015 6.569 10.858 1.00 31.43 180 GLU C O 1
ATOM 4184 N N . SER E 2 181 ? 50.731 8.167 9.922 1.00 40.50 181 SER C N 1
ATOM 4185 C CA . SER E 2 181 ? 50.508 7.339 8.745 1.00 42.15 181 SER C CA 1
ATOM 4186 C C . SER E 2 181 ? 51.797 7.139 7.981 1.00 37.28 181 SER C C 1
ATOM 4187 O O . SER E 2 181 ? 52.142 6.006 7.627 1.00 41.25 181 SER C O 1
ATOM 4190 N N . LEU E 2 182 ? 52.579 8.204 7.801 1.00 40.23 182 LEU C N 1
ATOM 4191 C CA . LEU E 2 182 ? 53.817 8.046 7.038 1.00 38.75 182 LEU C CA 1
ATOM 4192 C C . LEU E 2 182 ? 54.765 7.075 7.720 1.00 43.34 182 LEU C C 1
ATOM 4193 O O . LEU E 2 182 ? 55.423 6.270 7.051 1.00 43.65 182 LEU C O 1
ATOM 4198 N N . PHE E 2 183 ? 54.844 7.109 9.052 1.00 39.88 183 PHE C N 1
ATOM 4199 C CA . PHE E 2 183 ? 55.663 6.103 9.720 1.00 36.50 183 PHE C CA 1
ATOM 4200 C C . PHE E 2 183 ? 55.079 4.714 9.519 1.00 33.50 183 PHE C C 1
ATOM 4201 O O . PHE E 2 183 ? 55.785 3.773 9.163 1.00 32.94 183 PHE C O 1
ATOM 4209 N N . ARG E 2 184 ? 53.787 4.556 9.742 1.00 33.47 184 ARG C N 1
ATOM 4210 C CA . ARG E 2 184 ? 53.258 3.199 9.687 1.00 37.72 184 ARG C CA 1
ATOM 4211 C C . ARG E 2 184 ? 53.342 2.604 8.283 1.00 41.51 184 ARG C C 1
ATOM 4212 O O . ARG E 2 184 ? 53.433 1.380 8.144 1.00 42.25 184 ARG C O 1
ATOM 4220 N N . ALA E 2 185 ? 53.340 3.441 7.241 1.00 44.07 185 ALA C N 1
ATOM 4221 C CA . ALA E 2 185 ? 53.455 2.983 5.856 1.00 45.19 185 ALA C CA 1
ATOM 4222 C C . ALA E 2 185 ? 54.893 2.863 5.390 1.00 46.32 185 ALA C C 1
ATOM 4223 O O . ALA E 2 185 ? 55.125 2.480 4.240 1.00 53.93 185 ALA C O 1
ATOM 4225 N N . GLY E 2 186 ? 55.857 3.200 6.238 1.00 44.42 186 GLY C N 1
ATOM 4226 C CA . GLY E 2 186 ? 57.250 3.037 5.891 1.00 43.53 186 GLY C CA 1
ATOM 4227 C C . GLY E 2 186 ? 57.805 4.063 4.936 1.00 42.60 186 GLY C C 1
ATOM 4228 O O . GLY E 2 186 ? 58.831 3.799 4.303 1.00 42.96 186 GLY C O 1
ATOM 4229 N N . ILE E 2 187 ? 57.211 5.252 4.850 1.00 43.63 187 ILE C N 1
ATOM 4230 C CA . ILE E 2 187 ? 57.575 6.230 3.829 1.00 49.04 187 ILE C CA 1
ATOM 4231 C C . ILE E 2 187 ? 58.124 7.493 4.478 1.00 45.47 187 ILE C C 1
ATOM 4232 O O . ILE E 2 187 ? 57.476 8.078 5.347 1.00 46.04 187 ILE C O 1
ATOM 4237 N N . SER E 2 188 ? 59.299 7.916 4.039 1.00 48.39 188 SER C N 1
ATOM 4238 C CA . SER E 2 188 ? 59.863 9.182 4.481 1.00 51.19 188 SER C CA 1
ATOM 4239 C C . SER E 2 188 ? 58.909 10.327 4.161 1.00 51.89 188 SER C C 1
ATOM 4240 O O . SER E 2 188 ? 58.316 10.354 3.075 1.00 55.46 188 SER C O 1
ATOM 4243 N N . PRO E 2 189 ? 58.742 11.289 5.073 1.00 50.16 189 PRO C N 1
ATOM 4244 C CA . PRO E 2 189 ? 57.931 12.472 4.752 1.00 45.97 189 PRO C CA 1
ATOM 4245 C C . PRO E 2 189 ? 58.514 13.323 3.647 1.00 43.81 189 PRO C C 1
ATOM 4246 O O . PRO E 2 189 ? 57.789 14.149 3.083 1.00 44.84 189 PRO C O 1
ATOM 4250 N N . HIS E 2 190 ? 59.800 13.162 3.352 1.00 44.75 190 HIS C N 1
ATOM 4251 C CA . HIS E 2 190 ? 60.527 13.922 2.353 1.00 50.06 190 HIS C CA 1
ATOM 4252 C C . HIS E 2 190 ? 60.491 13.300 0.963 1.00 48.66 190 HIS C C 1
ATOM 4253 O O . HIS E 2 190 ? 61.076 13.867 0.055 1.00 50.85 190 HIS C O 1
ATOM 4260 N N . ARG E 2 191 ? 59.892 12.134 0.792 1.00 47.15 191 ARG C N 1
ATOM 4261 C CA . ARG E 2 191 ? 59.789 11.514 -0.524 1.00 50.07 191 ARG C CA 1
ATOM 4262 C C . ARG E 2 191 ? 58.974 12.398 -1.462 1.00 51.30 191 ARG C C 1
ATOM 4263 O O . ARG E 2 191 ? 57.839 12.760 -1.118 1.00 49.57 191 ARG C O 1
ATOM 4271 N N . PRO E 2 192 ? 59.505 12.795 -2.620 1.00 54.72 192 PRO C N 1
ATOM 4272 C CA . PRO E 2 192 ? 58.666 13.491 -3.602 1.00 52.69 192 PRO C CA 1
ATOM 4273 C C . PRO E 2 192 ? 57.366 12.732 -3.825 1.00 52.31 192 PRO C C 1
ATOM 4274 O O . PRO E 2 192 ? 57.356 11.507 -4.000 1.00 50.61 192 PRO C O 1
ATOM 4278 N N . ALA E 2 193 ? 56.247 13.454 -3.755 1.00 53.39 193 ALA C N 1
ATOM 4279 C CA . ALA E 2 193 ? 54.959 12.783 -3.884 1.00 53.47 193 ALA C CA 1
ATOM 4280 C C . ALA E 2 193 ? 54.902 11.932 -5.159 1.00 52.91 193 ALA C C 1
ATOM 4281 O O . ALA E 2 193 ? 54.502 10.763 -5.112 1.00 50.33 193 ALA C O 1
ATOM 4283 N N . ASN E 2 194 ? 55.373 12.473 -6.296 1.00 53.01 194 ASN C N 1
ATOM 4284 C CA . ASN E 2 194 ? 55.353 11.708 -7.546 1.00 56.37 194 ASN C CA 1
ATOM 4285 C C . ASN E 2 194 ? 56.369 10.569 -7.586 1.00 57.97 194 ASN C C 1
ATOM 4286 O O . ASN E 2 194 ? 56.464 9.906 -8.624 1.00 57.52 194 ASN C O 1
ATOM 4291 N N . ARG E 2 195 ? 57.135 10.327 -6.521 1.00 59.34 195 ARG C N 1
ATOM 4292 C CA . ARG E 2 195 ? 58.026 9.173 -6.470 1.00 56.64 195 ARG C CA 1
ATOM 4293 C C . ARG E 2 195 ? 57.503 8.034 -5.607 1.00 56.59 195 ARG C C 1
ATOM 4294 O O . ARG E 2 195 ? 58.213 7.052 -5.410 1.00 56.27 195 ARG C O 1
ATOM 4302 N N . LEU E 2 196 ? 56.300 8.146 -5.067 1.00 57.32 196 LEU C N 1
ATOM 4303 C CA . LEU E 2 196 ? 55.668 6.989 -4.450 1.00 54.41 196 LEU C CA 1
ATOM 4304 C C . LEU E 2 196 ? 55.230 6.012 -5.530 1.00 59.02 196 LEU C C 1
ATOM 4305 O O . LEU E 2 196 ? 54.506 6.391 -6.452 1.00 60.95 196 LEU C O 1
ATOM 4310 N N . LYS E 2 197 ? 55.613 4.749 -5.402 1.00 58.31 197 LYS C N 1
ATOM 4311 C CA . LYS E 2 197 ? 55.102 3.800 -6.375 1.00 60.01 197 LYS C CA 1
ATOM 4312 C C . LYS E 2 197 ? 53.657 3.460 -6.031 1.00 60.80 197 LYS C C 1
ATOM 4313 O O . LYS E 2 197 ? 53.185 3.722 -4.926 1.00 58.25 197 LYS C O 1
ATOM 4319 N N . LYS E 2 198 ? 52.953 2.873 -7.000 1.00 61.00 198 LYS C N 1
ATOM 4320 C CA . LYS E 2 198 ? 51.529 2.585 -6.820 1.00 63.30 198 LYS C CA 1
ATOM 4321 C C . LYS E 2 198 ? 51.276 1.718 -5.595 1.00 61.66 198 LYS C C 1
ATOM 4322 O O . LYS E 2 198 ? 50.359 1.991 -4.808 1.00 62.92 198 LYS C O 1
ATOM 4328 N N . LYS E 2 199 ? 52.074 0.669 -5.407 1.00 63.64 199 LYS C N 1
ATOM 4329 C CA . LYS E 2 199 ? 51.897 -0.145 -4.214 1.00 64.17 199 LYS C CA 1
ATOM 4330 C C . LYS E 2 199 ? 52.123 0.682 -2.958 1.00 61.96 199 LYS C C 1
ATOM 4331 O O . LYS E 2 199 ? 51.476 0.451 -1.931 1.00 58.40 199 LYS C O 1
ATOM 4337 N N . GLU E 2 200 ? 53.016 1.662 -3.033 1.00 57.05 200 GLU C N 1
ATOM 4338 C CA . GLU E 2 200 ? 53.258 2.524 -1.885 1.00 51.26 200 GLU C CA 1
ATOM 4339 C C . GLU E 2 200 ? 52.089 3.461 -1.650 1.00 53.95 200 GLU C C 1
ATOM 4340 O O . GLU E 2 200 ? 51.755 3.748 -0.487 1.00 52.39 200 GLU C O 1
ATOM 4346 N N . CYS E 2 201 ? 51.407 3.882 -2.727 1.00 52.60 201 CYS C N 1
ATOM 4347 C CA . CYS E 2 201 ? 50.265 4.770 -2.559 1.00 52.72 201 CYS C CA 1
ATOM 4348 C C . CYS E 2 201 ? 49.071 4.014 -2.040 1.00 51.29 201 CYS C C 1
ATOM 4349 O O . CYS E 2 201 ? 48.332 4.526 -1.198 1.00 51.41 201 CYS C O 1
ATOM 4352 N N . ALA E 2 202 ? 48.973 2.743 -2.400 1.00 50.81 202 ALA C N 1
ATOM 4353 C CA . ALA E 2 202 ? 47.906 1.892 -1.878 1.00 50.47 202 ALA C CA 1
ATOM 4354 C C . ALA E 2 202 ? 48.077 1.639 -0.390 1.00 50.98 202 ALA C C 1
ATOM 4355 O O . ALA E 2 202 ? 47.085 1.608 0.356 1.00 48.90 202 ALA C O 1
ATOM 4357 N N . LEU E 2 203 ? 49.326 1.471 0.061 1.00 50.70 203 LEU C N 1
ATOM 4358 C CA . LEU E 2 203 ? 49.572 1.238 1.483 1.00 50.37 203 LEU C CA 1
ATOM 4359 C C . LEU E 2 203 ? 49.315 2.509 2.283 1.00 50.95 203 LEU C C 1
ATOM 4360 O O . LEU E 2 203 ? 48.560 2.497 3.261 1.00 51.37 203 LEU C O 1
ATOM 4365 N N . LEU E 2 204 ? 49.854 3.638 1.809 1.00 51.43 204 LEU C N 1
ATOM 4366 C CA . LEU E 2 204 ? 49.604 4.914 2.463 1.00 46.64 204 LEU C CA 1
ATOM 4367 C C . LEU E 2 204 ? 48.116 5.213 2.538 1.00 48.50 204 LEU C C 1
ATOM 4368 O O . LEU E 2 204 ? 47.629 5.727 3.551 1.00 51.29 204 LEU C O 1
ATOM 4373 N N . VAL E 2 205 ? 47.363 4.880 1.493 1.00 48.06 205 VAL C N 1
ATOM 4374 C CA . VAL E 2 205 ? 45.920 5.103 1.565 1.00 44.82 205 VAL C CA 1
ATOM 4375 C C . VAL E 2 205 ? 45.315 4.236 2.650 1.00 42.30 205 VAL C C 1
ATOM 4376 O O . VAL E 2 205 ? 44.510 4.696 3.466 1.00 43.12 205 VAL C O 1
ATOM 4380 N N . GLU E 2 206 ? 45.707 2.973 2.682 1.00 42.79 206 GLU C N 1
ATOM 4381 C CA . GLU E 2 206 ? 45.101 2.026 3.595 1.00 49.28 206 GLU C CA 1
ATOM 4382 C C . GLU E 2 206 ? 45.504 2.302 5.042 1.00 48.75 206 GLU C C 1
ATOM 4383 O O . GLU E 2 206 ? 44.734 2.016 5.970 1.00 45.09 206 GLU C O 1
ATOM 4389 N N . THR E 2 207 ? 46.675 2.904 5.245 1.00 44.57 207 THR C N 1
ATOM 4390 C CA . THR E 2 207 ? 47.123 3.244 6.591 1.00 46.63 207 THR C CA 1
ATOM 4391 C C . THR E 2 207 ? 46.376 4.452 7.135 1.00 48.61 207 THR C C 1
ATOM 4392 O O . THR E 2 207 ? 46.025 4.489 8.318 1.00 47.14 207 THR C O 1
ATOM 4396 N N . VAL E 2 208 ? 46.157 5.465 6.286 1.00 42.75 208 VAL C N 1
ATOM 4397 C CA . VAL E 2 208 ? 45.339 6.609 6.667 1.00 44.48 208 VAL C CA 1
ATOM 4398 C C . VAL E 2 208 ? 43.977 6.132 7.151 1.00 45.64 208 VAL C C 1
ATOM 4399 O O . VAL E 2 208 ? 43.489 6.542 8.211 1.00 46.17 208 VAL C O 1
ATOM 4403 N N . LYS E 2 209 ? 43.342 5.256 6.375 1.00 43.57 209 LYS C N 1
ATOM 4404 C CA . LYS E 2 209 ? 42.004 4.793 6.727 1.00 42.62 209 LYS C CA 1
ATOM 4405 C C . LYS E 2 209 ? 42.017 4.043 8.056 1.00 41.28 209 LYS C C 1
ATOM 4406 O O . LYS E 2 209 ? 41.161 4.272 8.914 1.00 46.24 209 LYS C O 1
ATOM 4412 N N . ALA E 2 210 ? 43.002 3.174 8.256 1.00 39.58 210 ALA C N 1
ATOM 4413 C CA . ALA E 2 210 ? 43.068 2.390 9.489 1.00 38.63 210 ALA C CA 1
ATOM 4414 C C . ALA E 2 210 ? 43.358 3.284 10.686 1.00 41.46 210 ALA C C 1
ATOM 4415 O O . ALA E 2 210 ? 42.638 3.251 11.694 1.00 40.73 210 ALA C O 1
ATOM 4417 N N . VAL E 2 211 ? 44.391 4.127 10.567 1.00 42.33 211 VAL C N 1
ATOM 4418 C CA . VAL E 2 211 ? 44.755 5.034 11.655 1.00 44.70 211 VAL C CA 1
ATOM 4419 C C . VAL E 2 211 ? 43.576 5.923 12.016 1.00 45.64 211 VAL C C 1
ATOM 4420 O O . VAL E 2 211 ? 43.199 6.049 13.188 1.00 43.33 211 VAL C O 1
ATOM 4424 N N . LEU E 2 212 ? 42.955 6.540 11.007 1.00 42.62 212 LEU C N 1
ATOM 4425 C CA . LEU E 2 212 ? 41.882 7.474 11.305 1.00 44.35 212 LEU C CA 1
ATOM 4426 C C . LEU E 2 212 ? 40.677 6.767 11.911 1.00 44.44 212 LEU C C 1
ATOM 4427 O O . LEU E 2 212 ? 39.992 7.324 12.790 1.00 45.18 212 LEU C O 1
ATOM 4432 N N . GLN E 2 213 ? 40.377 5.562 11.426 1.00 46.02 213 GLN C N 1
ATOM 4433 C CA . GLN E 2 213 ? 39.217 4.838 11.933 1.00 46.41 213 GLN C CA 1
ATOM 4434 C C . GLN E 2 213 ? 39.440 4.394 13.364 1.00 51.36 213 GLN C C 1
ATOM 4435 O O . GLN E 2 213 ? 38.508 4.403 14.179 1.00 49.73 213 GLN C O 1
ATOM 4441 N N . ARG E 2 214 ? 40.652 3.933 13.667 1.00 49.56 214 ARG C N 1
ATOM 4442 C CA . ARG E 2 214 ? 40.918 3.476 15.015 1.00 54.82 214 ARG C CA 1
ATOM 4443 C C . ARG E 2 214 ? 40.833 4.634 15.987 1.00 54.72 214 ARG C C 1
ATOM 4444 O O . ARG E 2 214 ? 40.317 4.469 17.096 1.00 54.77 214 ARG C O 1
ATOM 4452 N N . ALA E 2 215 ? 41.265 5.826 15.561 1.00 51.20 215 ALA C N 1
ATOM 4453 C CA . ALA E 2 215 ? 41.160 6.995 16.426 1.00 49.99 215 ALA C CA 1
ATOM 4454 C C . ALA E 2 215 ? 39.701 7.384 16.649 1.00 49.62 215 ALA C C 1
ATOM 4455 O O . ALA E 2 215 ? 39.317 7.763 17.766 1.00 44.33 215 ALA C O 1
ATOM 4457 N N . ILE E 2 216 ? 38.854 7.244 15.623 1.00 48.72 216 ILE C N 1
ATOM 4458 C CA . ILE E 2 216 ? 37.434 7.544 15.815 1.00 52.89 216 ILE C CA 1
ATOM 4459 C C . ILE E 2 216 ? 36.816 6.594 16.842 1.00 59.93 216 ILE C C 1
ATOM 4460 O O . ILE E 2 216 ? 35.944 6.985 17.626 1.00 61.10 216 ILE C O 1
ATOM 4465 N N . GLU E 2 217 ? 37.244 5.329 16.852 1.00 66.47 217 GLU C N 1
ATOM 4466 C CA . GLU E 2 217 ? 36.665 4.380 17.800 1.00 73.94 217 GLU C CA 1
ATOM 4467 C C . GLU E 2 217 ? 37.271 4.526 19.187 1.00 73.96 217 GLU C C 1
ATOM 4468 O O . GLU E 2 217 ? 36.553 4.455 20.188 1.00 74.82 217 GLU C O 1
ATOM 4474 N N . THR E 2 218 ? 38.581 4.769 19.263 1.00 73.59 218 THR C N 1
ATOM 4475 C CA . THR E 2 218 ? 39.209 5.040 20.550 1.00 72.66 218 THR C CA 1
ATOM 4476 C C . THR E 2 218 ? 38.628 6.299 21.182 1.00 73.70 218 THR C C 1
ATOM 4477 O O . THR E 2 218 ? 38.392 6.345 22.396 1.00 80.54 218 THR C O 1
ATOM 4481 N N . GLY E 2 219 ? 38.383 7.326 20.377 1.00 71.77 219 GLY C N 1
ATOM 4482 C CA . GLY E 2 219 ? 37.798 8.553 20.881 1.00 71.83 219 GLY C CA 1
ATOM 4483 C C . GLY E 2 219 ? 36.317 8.383 21.157 1.00 72.67 219 GLY C C 1
ATOM 4484 O O . GLY E 2 219 ? 35.908 8.207 22.310 1.00 73.66 219 GLY C O 1
ATOM 4485 N N . SER E 2 233 ? 53.745 9.106 37.497 1.00 96.62 233 SER C N 1
ATOM 4486 C CA . SER E 2 233 ? 52.765 8.716 38.507 1.00 94.16 233 SER C CA 1
ATOM 4487 C C . SER E 2 233 ? 52.028 7.423 38.116 1.00 89.12 233 SER C C 1
ATOM 4488 O O . SER E 2 233 ? 51.965 6.481 38.908 1.00 89.99 233 SER C O 1
ATOM 4491 N N . GLY E 2 234 ? 51.475 7.388 36.898 1.00 82.56 234 GLY C N 1
ATOM 4492 C CA . GLY E 2 234 ? 50.725 6.245 36.415 1.00 76.14 234 GLY C CA 1
ATOM 4493 C C . GLY E 2 234 ? 51.573 5.275 35.606 1.00 69.07 234 GLY C C 1
ATOM 4494 O O . GLY E 2 234 ? 52.804 5.309 35.615 1.00 69.02 234 GLY C O 1
ATOM 4495 N N . TYR E 2 235 ? 50.884 4.383 34.900 1.00 63.39 235 TYR C N 1
ATOM 4496 C CA . TYR E 2 235 ? 51.514 3.302 34.152 1.00 60.83 235 TYR C CA 1
ATOM 4497 C C . TYR E 2 235 ? 51.949 3.766 32.752 1.00 55.91 235 TYR C C 1
ATOM 4498 O O . TYR E 2 235 ? 51.391 4.715 32.190 1.00 54.97 235 TYR C O 1
ATOM 4507 N N . PHE E 2 236 ? 52.938 3.062 32.177 1.00 54.69 236 PHE C N 1
ATOM 4508 C CA . PHE E 2 236 ? 53.457 3.438 30.857 1.00 56.22 236 PHE C CA 1
ATOM 4509 C C . PHE E 2 236 ? 52.335 3.448 29.817 1.00 54.33 236 PHE C C 1
ATOM 4510 O O . PHE E 2 236 ? 51.587 2.476 29.678 1.00 52.59 236 PHE C O 1
ATOM 4518 N N . GLN E 2 237 ? 52.182 4.572 29.122 1.00 55.04 237 GLN C N 1
ATOM 4519 C CA . GLN E 2 237 ? 51.279 4.660 27.982 1.00 55.47 237 GLN C CA 1
ATOM 4520 C C . GLN E 2 237 ? 52.013 5.383 26.864 1.00 60.09 237 GLN C C 1
ATOM 4521 O O . GLN E 2 237 ? 52.933 6.167 27.116 1.00 65.81 237 GLN C O 1
ATOM 4523 N N . GLN E 2 238 ? 51.596 5.114 25.624 1.00 59.09 238 GLN C N 1
ATOM 4524 C CA . GLN E 2 238 ? 52.250 5.698 24.452 1.00 60.10 238 GLN C CA 1
ATOM 4525 C C . GLN E 2 238 ? 51.246 5.643 23.298 1.00 58.84 238 GLN C C 1
ATOM 4526 O O . GLN E 2 238 ? 51.087 4.590 22.671 1.00 58.60 238 GLN C O 1
ATOM 4532 N N . GLU E 2 239 ? 50.572 6.769 23.035 1.00 55.78 239 GLU C N 1
ATOM 4533 C CA . GLU E 2 239 ? 49.607 6.787 21.941 1.00 61.21 239 GLU C CA 1
ATOM 4534 C C . GLU E 2 239 ? 50.294 6.643 20.582 1.00 57.86 239 GLU C C 1
ATOM 4535 O O . GLU E 2 239 ? 49.826 5.878 19.731 1.00 57.99 239 GLU C O 1
ATOM 4541 N N . TYR E 2 240 ? 51.433 7.321 20.384 1.00 52.16 240 TYR C N 1
ATOM 4542 C CA . TYR E 2 240 ? 51.989 7.581 19.062 1.00 50.86 240 TYR C CA 1
ATOM 4543 C C . TYR E 2 240 ? 53.296 6.840 18.798 1.00 48.64 240 TYR C C 1
ATOM 4544 O O . TYR E 2 240 ? 54.109 6.625 19.699 1.00 44.74 240 TYR C O 1
ATOM 4553 N N . THR E 2 241 ? 53.510 6.498 17.521 1.00 45.61 241 THR C N 1
ATOM 4554 C CA . THR E 2 241 ? 54.730 5.814 17.113 1.00 41.18 241 THR C CA 1
ATOM 4555 C C . THR E 2 241 ? 55.863 6.804 16.890 1.00 46.07 241 THR C C 1
ATOM 4556 O O . THR E 2 241 ? 57.027 6.484 17.150 1.00 48.93 241 THR C O 1
ATOM 4560 N N . VAL E 2 242 ? 55.562 7.997 16.373 1.00 47.97 242 VAL C N 1
ATOM 4561 C CA . VAL E 2 242 ? 56.619 8.978 16.165 1.00 42.60 242 VAL C CA 1
ATOM 4562 C C . VAL E 2 242 ? 56.196 10.353 16.631 1.00 38.52 242 VAL C C 1
ATOM 4563 O O . VAL E 2 242 ? 57.051 11.197 16.912 1.00 41.37 242 VAL C O 1
ATOM 4567 N N . TYR E 2 243 ? 54.898 10.643 16.631 1.00 41.33 243 TYR C N 1
ATOM 4568 C CA . TYR E 2 243 ? 54.514 12.035 16.835 1.00 46.49 243 TYR C CA 1
ATOM 4569 C C . TYR E 2 243 ? 54.836 12.452 18.257 1.00 51.16 243 TYR C C 1
ATOM 4570 O O . TYR E 2 243 ? 54.448 11.770 19.197 1.00 46.48 243 TYR C O 1
ATOM 4579 N N . GLY E 2 244 ? 55.497 13.594 18.412 1.00 57.65 244 GLY C N 1
ATOM 4580 C CA . GLY E 2 244 ? 55.826 14.087 19.734 1.00 58.34 244 GLY C CA 1
ATOM 4581 C C . GLY E 2 244 ? 56.826 13.237 20.475 1.00 59.45 244 GLY C C 1
ATOM 4582 O O . GLY E 2 244 ? 56.872 13.272 21.708 1.00 57.35 244 GLY C O 1
ATOM 4583 N N . ARG E 2 245 ? 57.614 12.450 19.759 1.00 54.88 245 ARG C N 1
ATOM 4584 C CA . ARG E 2 245 ? 58.568 11.543 20.373 1.00 51.89 245 ARG C CA 1
ATOM 4585 C C . ARG E 2 245 ? 59.972 11.829 19.869 1.00 49.67 245 ARG C C 1
ATOM 4586 O O . ARG E 2 245 ? 60.756 10.926 19.585 1.00 50.99 245 ARG C O 1
ATOM 4594 N N . HIS E 2 246 ? 60.293 13.106 19.750 1.00 42.05 246 HIS C N 1
ATOM 4595 C CA . HIS E 2 246 ? 61.638 13.502 19.388 1.00 53.13 246 HIS C CA 1
ATOM 4596 C C . HIS E 2 246 ? 62.659 12.881 20.334 1.00 57.99 246 HIS C C 1
ATOM 4597 O O . HIS E 2 246 ? 62.530 12.977 21.555 1.00 57.35 246 HIS C O 1
ATOM 4604 N N . ASN E 2 247 ? 63.668 12.228 19.754 1.00 60.51 247 ASN C N 1
ATOM 4605 C CA . ASN E 2 247 ? 64.810 11.693 20.477 1.00 63.38 247 ASN C CA 1
ATOM 4606 C C . ASN E 2 247 ? 64.453 10.528 21.385 1.00 62.50 247 ASN C C 1
ATOM 4607 O O . ASN E 2 247 ? 65.248 10.162 22.248 1.00 63.32 247 ASN C O 1
ATOM 4612 N N . GLN E 2 248 ? 63.293 9.920 21.192 1.00 64.03 248 GLN C N 1
ATOM 4613 C CA . GLN E 2 248 ? 62.909 8.690 21.861 1.00 63.09 248 GLN C CA 1
ATOM 4614 C C . GLN E 2 248 ? 62.986 7.526 20.878 1.00 60.96 248 GLN C C 1
ATOM 4615 O O . GLN E 2 248 ? 63.135 7.743 19.673 1.00 61.97 248 GLN C O 1
ATOM 4621 N N . PRO E 2 249 ? 62.969 6.278 21.351 1.00 59.56 249 PRO C N 1
ATOM 4622 C CA . PRO E 2 249 ? 63.236 5.156 20.434 1.00 60.09 249 PRO C CA 1
ATOM 4623 C C . PRO E 2 249 ? 62.071 4.843 19.510 1.00 55.81 249 PRO C C 1
ATOM 4624 O O . PRO E 2 249 ? 60.901 4.858 19.908 1.00 53.00 249 PRO C O 1
ATOM 4628 N N . CYS E 2 250 ? 62.416 4.482 18.288 1.00 52.45 250 CYS C N 1
ATOM 4629 C CA . CYS E 2 250 ? 61.426 4.030 17.336 1.00 51.56 250 CYS C CA 1
ATOM 4630 C C . CYS E 2 250 ? 60.856 2.714 17.828 1.00 45.72 250 CYS C C 1
ATOM 4631 O O . CYS E 2 250 ? 61.622 1.824 18.207 1.00 44.99 250 CYS C O 1
ATOM 4634 N N . PRO E 2 251 ? 59.539 2.531 17.843 1.00 44.22 251 PRO C N 1
ATOM 4635 C CA . PRO E 2 251 ? 58.985 1.270 18.344 1.00 45.21 251 PRO C CA 1
ATOM 4636 C C . PRO E 2 251 ? 59.351 0.068 17.494 1.00 49.72 251 PRO C C 1
ATOM 4637 O O . PRO E 2 251 ? 59.123 -1.069 17.929 1.00 51.19 251 PRO C O 1
ATOM 4641 N N . ARG E 2 252 ? 59.948 0.279 16.321 1.00 51.37 252 ARG C N 1
ATOM 4642 C CA . ARG E 2 252 ? 60.268 -0.806 15.399 1.00 49.48 252 ARG C CA 1
ATOM 4643 C C . ARG E 2 252 ? 61.745 -1.190 15.433 1.00 48.47 252 ARG C C 1
ATOM 4644 O O . ARG E 2 252 ? 62.068 -2.372 15.577 1.00 48.50 252 ARG C O 1
ATOM 4652 N N . CYS E 2 253 ? 62.652 -0.240 15.177 1.00 52.82 253 CYS C N 1
ATOM 4653 C CA . CYS E 2 253 ? 64.085 -0.524 15.211 1.00 50.62 253 CYS C CA 1
ATOM 4654 C C . CYS E 2 253 ? 64.758 -0.163 16.528 1.00 52.83 253 CYS C C 1
ATOM 4655 O O . CYS E 2 253 ? 65.935 -0.499 16.716 1.00 52.85 253 CYS C O 1
ATOM 4658 N N . GLY E 2 254 ? 64.111 0.629 17.378 1.00 52.06 254 GLY C N 1
ATOM 4659 C CA . GLY E 2 254 ? 64.793 1.154 18.538 1.00 50.44 254 GLY C CA 1
ATOM 4660 C C . GLY E 2 254 ? 65.659 2.371 18.285 1.00 53.33 254 GLY C C 1
ATOM 4661 O O . GLY E 2 254 ? 66.119 2.995 19.261 1.00 52.45 254 GLY C O 1
ATOM 4662 N N . GLY E 2 255 ? 65.908 2.727 17.018 1.00 51.61 255 GLY C N 1
ATOM 4663 C CA . GLY E 2 255 ? 66.684 3.917 16.731 1.00 53.13 255 GLY C CA 1
ATOM 4664 C C . GLY E 2 255 ? 65.938 5.186 17.096 1.00 51.14 255 GLY C C 1
ATOM 4665 O O . GLY E 2 255 ? 64.723 5.190 17.307 1.00 51.02 255 GLY C O 1
ATOM 4666 N N . LEU E 2 256 ? 66.682 6.285 17.196 1.00 53.43 256 LEU C N 1
ATOM 4667 C CA . LEU E 2 256 ? 66.106 7.524 17.701 1.00 55.67 256 LEU C CA 1
ATOM 4668 C C . LEU E 2 256 ? 65.279 8.215 16.620 1.00 57.22 256 LEU C C 1
ATOM 4669 O O . LEU E 2 256 ? 65.685 8.317 15.459 1.00 56.58 256 LEU C O 1
ATOM 4674 N N . VAL E 2 257 ? 64.123 8.708 17.026 1.00 56.21 257 VAL C N 1
ATOM 4675 C CA . VAL E 2 257 ? 63.247 9.438 16.128 1.00 56.69 257 VAL C CA 1
ATOM 4676 C C . VAL E 2 257 ? 63.782 10.850 15.979 1.00 59.44 257 VAL C C 1
ATOM 4677 O O . VAL E 2 257 ? 64.144 11.501 16.966 1.00 61.83 257 VAL C O 1
ATOM 4681 N N . VAL E 2 258 ? 63.852 11.314 14.752 1.00 59.62 258 VAL C N 1
ATOM 4682 C CA . VAL E 2 258 ? 64.287 12.662 14.434 1.00 60.32 258 VAL C CA 1
ATOM 4683 C C . VAL E 2 258 ? 63.049 13.531 14.306 1.00 58.01 258 VAL C C 1
ATOM 4684 O O . VAL E 2 258 ? 61.982 13.074 13.865 1.00 51.80 258 VAL C O 1
ATOM 4688 N N . LYS E 2 259 ? 63.186 14.797 14.679 1.00 58.76 259 LYS C N 1
ATOM 4689 C CA . LYS E 2 259 ? 62.171 15.799 14.398 1.00 58.60 259 LYS C CA 1
ATOM 4690 C C . LYS E 2 259 ? 62.789 16.833 13.480 1.00 60.35 259 LYS C C 1
ATOM 4691 O O . LYS E 2 259 ? 63.845 17.388 13.793 1.00 65.56 259 LYS C O 1
ATOM 4697 N N . GLU E 2 260 ? 62.150 17.077 12.343 1.00 62.18 260 GLU C N 1
ATOM 4698 C CA . GLU E 2 260 ? 62.589 18.114 11.422 1.00 63.72 260 GLU C CA 1
ATOM 4699 C C . GLU E 2 260 ? 61.418 19.034 11.098 1.00 63.54 260 GLU C C 1
ATOM 4700 O O . GLU E 2 260 ? 60.256 18.734 11.385 1.00 63.95 260 GLU C O 1
ATOM 4706 N N . THR E 2 261 ? 61.726 20.151 10.462 1.00 68.09 261 THR C N 1
ATOM 4707 C CA . THR E 2 261 ? 60.711 21.114 10.063 1.00 70.03 261 THR C CA 1
ATOM 4708 C C . THR E 2 261 ? 60.489 21.012 8.561 1.00 65.66 261 THR C C 1
ATOM 4709 O O . THR E 2 261 ? 61.406 21.255 7.773 1.00 69.30 261 THR C O 1
ATOM 4713 N N . LEU E 2 262 ? 59.265 20.653 8.183 1.00 65.55 262 LEU C N 1
ATOM 4714 C CA . LEU E 2 262 ? 58.867 20.452 6.798 1.00 66.06 262 LEU C CA 1
ATOM 4715 C C . LEU E 2 262 ? 57.550 21.180 6.588 1.00 65.70 262 LEU C C 1
ATOM 4716 O O . LEU E 2 262 ? 56.547 20.841 7.229 1.00 66.32 262 LEU C O 1
ATOM 4721 N N . GLY E 2 263 ? 57.557 22.180 5.708 1.00 70.59 263 GLY C N 1
ATOM 4722 C CA . GLY E 2 263 ? 56.369 22.978 5.452 1.00 71.86 263 GLY C CA 1
ATOM 4723 C C . GLY E 2 263 ? 55.882 23.765 6.648 1.00 71.56 263 GLY C C 1
ATOM 4724 O O . GLY E 2 263 ? 54.671 23.995 6.779 1.00 70.74 263 GLY C O 1
ATOM 4725 N N . GLN E 2 264 ? 56.799 24.203 7.514 1.00 74.17 264 GLN C N 1
ATOM 4726 C CA . GLN E 2 264 ? 56.551 24.895 8.776 1.00 73.46 264 GLN C CA 1
ATOM 4727 C C . GLN E 2 264 ? 55.949 23.985 9.845 1.00 70.66 264 GLN C C 1
ATOM 4728 O O . GLN E 2 264 ? 55.644 24.463 10.945 1.00 70.44 264 GLN C O 1
ATOM 4734 N N . ARG E 2 265 ? 55.817 22.690 9.590 1.00 66.40 265 ARG C N 1
ATOM 4735 C CA . ARG E 2 265 ? 55.137 21.789 10.500 1.00 60.23 265 ARG C CA 1
ATOM 4736 C C . ARG E 2 265 ? 56.149 20.819 11.098 1.00 58.72 265 ARG C C 1
ATOM 4737 O O . ARG E 2 265 ? 57.062 20.354 10.404 1.00 58.78 265 ARG C O 1
ATOM 4745 N N . GLY E 2 266 ? 55.986 20.527 12.390 1.00 59.19 266 GLY C N 1
ATOM 4746 C CA . GLY E 2 266 ? 56.812 19.550 13.077 1.00 53.10 266 GLY C CA 1
ATOM 4747 C C . GLY E 2 266 ? 56.702 18.188 12.440 1.00 50.25 266 GLY C C 1
ATOM 4748 O O . GLY E 2 266 ? 55.602 17.625 12.338 1.00 50.12 266 GLY C O 1
ATOM 4749 N N . THR E 2 267 ? 57.839 17.634 12.024 1.00 49.94 267 THR C N 1
ATOM 4750 C CA . THR E 2 267 ? 57.859 16.412 11.228 1.00 48.77 267 THR C CA 1
ATOM 4751 C C . THR E 2 267 ? 58.759 15.390 11.907 1.00 48.45 267 THR C C 1
ATOM 4752 O O . THR E 2 267 ? 59.981 15.561 11.956 1.00 50.13 267 THR C O 1
ATOM 4756 N N . PHE E 2 268 ? 58.137 14.330 12.423 1.00 48.20 268 PHE C N 1
ATOM 4757 C CA . PHE E 2 268 ? 58.783 13.291 13.213 1.00 49.25 268 PHE C CA 1
ATOM 4758 C C . PHE E 2 268 ? 58.875 12.023 12.386 1.00 44.28 268 PHE C C 1
ATOM 4759 O O . PHE E 2 268 ? 57.855 11.553 11.880 1.00 42.68 268 PHE C O 1
ATOM 4767 N N . TYR E 2 269 ? 60.062 11.429 12.301 1.00 42.54 269 TYR C N 1
ATOM 4768 C CA . TYR E 2 269 ? 60.145 10.167 11.577 1.00 45.92 269 TYR C CA 1
ATOM 4769 C C . TYR E 2 269 ? 61.411 9.416 11.946 1.00 45.69 269 TYR C C 1
ATOM 4770 O O . TYR E 2 269 ? 62.349 9.976 12.521 1.00 45.56 269 TYR C O 1
ATOM 4779 N N . CYS E 2 270 ? 61.449 8.144 11.534 1.00 42.53 270 CYS C N 1
ATOM 4780 C CA . CYS E 2 270 ? 62.652 7.334 11.665 1.00 46.73 270 CYS C CA 1
ATOM 4781 C C . CYS E 2 270 ? 63.272 7.104 10.297 1.00 49.16 270 CYS C C 1
ATOM 4782 O O . CYS E 2 270 ? 62.641 6.479 9.429 1.00 47.92 270 CYS C O 1
ATOM 4785 N N . PRO E 2 271 ? 64.508 7.561 10.069 1.00 50.09 271 PRO C N 1
ATOM 4786 C CA . PRO E 2 271 ? 65.097 7.453 8.730 1.00 52.63 271 PRO C CA 1
ATOM 4787 C C . PRO E 2 271 ? 65.504 6.043 8.376 1.00 55.94 271 PRO C C 1
ATOM 4788 O O . PRO E 2 271 ? 65.853 5.786 7.210 1.00 53.96 271 PRO C O 1
ATOM 4792 N N . ASN E 2 272 ? 65.464 5.127 9.346 1.00 54.80 272 ASN C N 1
ATOM 4793 C CA . ASN E 2 272 ? 65.800 3.728 9.132 1.00 57.25 272 ASN C CA 1
ATOM 4794 C C . ASN E 2 272 ? 64.591 2.931 8.667 1.00 53.28 272 ASN C C 1
ATOM 4795 O O . ASN E 2 272 ? 64.708 2.108 7.750 1.00 53.15 272 ASN C O 1
ATOM 4800 N N . CYS E 2 273 ? 63.418 3.213 9.236 1.00 47.41 273 CYS C N 1
ATOM 4801 C CA . CYS E 2 273 ? 62.189 2.504 8.911 1.00 46.39 273 CYS C CA 1
ATOM 4802 C C . CYS E 2 273 ? 61.334 3.256 7.890 1.00 49.95 273 CYS C C 1
ATOM 4803 O O . CYS E 2 273 ? 60.248 2.785 7.546 1.00 48.89 273 CYS C O 1
ATOM 4806 N N . GLN E 2 274 ? 61.838 4.360 7.335 1.00 49.83 274 GLN C N 1
ATOM 4807 C CA . GLN E 2 274 ? 61.075 5.209 6.419 1.00 50.30 274 GLN C CA 1
ATOM 4808 C C . GLN E 2 274 ? 62.007 5.711 5.332 1.00 52.39 274 GLN C C 1
ATOM 4809 O O . GLN E 2 274 ? 63.008 6.356 5.647 1.00 54.04 274 GLN C O 1
ATOM 4815 N N . LYS E 2 275 ? 61.706 5.393 4.066 1.00 53.56 275 LYS C N 1
ATOM 4816 C CA . LYS E 2 275 ? 62.591 5.752 2.947 1.00 55.72 275 LYS C CA 1
ATOM 4817 C C . LYS E 2 275 ? 61.902 6.554 1.834 1.00 55.20 275 LYS C C 1
ATOM 4818 O O . LYS E 2 275 ? 60.669 6.625 1.783 1.00 54.70 275 LYS C O 1
#

InterPro domains:
  IPR000214 Zinc finger, DNA glycosylase/AP lyase-type [PS51066] (241-275)
  IPR010663 Zinc finger, FPG/IleRS-type [PF06827] (248-275)
  IPR010979 Small ribosomal subunit protein uS13-like, H2TH [SSF46946] (136-228)
  IPR012319 Formamidopyrimidine-DNA glycosylase, catalytic domain [PF01149] (1-119)
  IPR012319 Formamidopyrimidine-DNA glycosylase, catalytic domain [PS51068] (2-117)
  IPR012319 Formamidopyrimidine-DNA glycosylase, catalytic domain [SM00898] (2-120)
  IPR015886 Formamidopyrimidine-DNA glycosylase, H2TH DNA-binding [PF06831] (135-225)
  IPR015886 Formamidopyrimidine-DNA glycosylase, H2TH DNA-binding [SM01232] (135-227)
  IPR015887 DNA glycosylase/AP lyase, zinc finger domain, DNA-binding site [PS01242] (250-274)
  IPR020629 Formamidopyrimidine-DNA glycosylase [MF_00103] (1-275)
  IPR020629 Formamidopyrimidine-DNA glycosylase [NF002211] (1-275)
  IPR020629 Formamidopyrimidine-DNA glycosylase [TIGR00577] (1-274)
  IPR035937 Formamidopyrimidine-DNA glycosylase, N-terminal [G3DSA:3.20.190.10] (2-132)
  IPR035937 Formamidopyrimidine-DNA glycosylase, N-terminal [SSF81624] (2-140)

Nearest PDB structures (foldseek):
  6tc9-assembly1_A  TM=1.004E+00  e=8.796E-61  Neisseria meningitidis alpha522
  6tc9-assembly2_C  TM=9.948E-01  e=1.355E-57  Neisseria meningitidis alpha522
  6tc6-assembly2_C  TM=8.846E-01  e=1.183E-47  Neisseria meningitidis alpha522
  6tc6-assembly1_A  TM=8.883E-01  e=1.517E-47  Neisseria meningitidis alpha522
  1l2d-assembly1_A  TM=9.114E-01  e=1.687E-31  Geobacillus stearothermophilus

Sequence (518 aa):
PELPEVETTLRGIAPHIEGKTVEAVVLRQLLRWQINPDLGEILSGRQVLSCGRRAKYLLIRFQTGVLLIHLGMSGSLRIFTPSDGRIGRPDRHDHVDIVFSDGTVMRYRDPRKFGAILWYEGIEEHHPLLEKLGPEPLSEAFCADYLYARLKAQKRAVKLALMDNAVVVGVGNIYANESLFRAGISPHRPANRLKKKECALLVETVKAVLQRAIETGGYFQQEYTVYGRHNQPCPRCGGLVVKETLGQRGTFYCPNCQKPELPEVETTLRGIAPHIEGKTVEAVVLRQLKLRWQINPDLGEILSGRQVLSCGRRAKYLLIRFQTGVLLIHLGMSGSLRIFTPSDGRIGRPDRHDHVDIVFSDGTVMRYRDPRKFGAILWYEEEHHPLLEKLGPEPLSEAFCADYLYARLKAQKRAVKLALMDNAVVVGVGNIYANESLFRAGISPHRPANRLKKKECALLVETVKAVLQRAIETGSGYFQQEYTVYGRHNQPCPRCGGLVVKETLGQRGTFYCPNCQK

Radius of gyration: 27.71 Å; Cα contacts (8 Å, |Δi|>4): 1103; chains: 2; bounding box: 54×76×64 Å

Secondary structure (DSSP, 8-state):
--HHHHHHHHHHHHHHHSSSBEEEEEES----SPPPTTHHHHHTTPBP-EEEEETTEEEEE-SS-EEEEE-TTT-EEEEE-TT-GGGG---TTEEEEEEETTS-EEEEE-TT---EEEEE-S-GGG-TTTTT----TTSTTS-HHHHHHHTTT--SBHHHHHT-TTT-SS--HHHHHHHHHHTT--TTSBGGGS-HHHHHHHHHHHHHHHHHHHHH--------SSTT-TTSB-TTT-PBPEEEEETTEEEEE-TTT--/--HHHHHHHHHHHHHHHSS-BEEEEEES--EESEE--TTHHHHHTTPBP-EEEEETTEEEEE-SS-EEEEE-TTT-EEEEE-TT-GGGG---TTEEEEEEETTS-EEEEE-SS---EEEEE--TT-TTTTT----TTSTTS-HHHHHHHTTT--SBHHHHHT-TTT-SS--HHHHHHHHHHTT--TTSBGGGS-HHHHHHHHHHHHHHHHHHHHH---------SSTT-TTSB-TTT-PBPEEEEETTEEEEE-TTT--

Foldseek 3Di:
DFDLVLLLLQVQCWVPAQQFAFAAKDFQDAFPHGDDPCVGVVRHRWHFHDWDDDFQWIWTDTPFWIKIKHQAPFKDKDKDDQPRCCVVPDDPQQGMWTATPRGIIITMGHVVRNMDIDIGGDDPCPPPVNVQFDEELQDPRLALVLQLVVQQVFQFFVLVVVPDRNSYGRCDDQNSLQLQAVLQADSGHGSNPQDSVSSRSSSVSSNVVSVVSNVVSVDDDDPGQWPPQAQAARPPPGDGWHWDQGPNGTHIHDPVSHD/DFDLVLLLLQVQCWVPAQQFAFAAKDFQDAPQVHGDDPCVGVVRHRWHFHGWDDDFQWIWTDTPQWIKIKHQAPHKDKDKDDQPRVCVVPDDPQQGMWTATPRGIIITMGHVVSNMDIDIGSDCPPPVNVQFDDELQDPRQALVLQLVVQQPFQFFVLCLVPDRNSYGRCDDQNSLQLQAVLQADSGHGSNPQDSVSSRSSSVSSNVVSVVSNVVSVDDDDDPGQWPPQAQAARPPPGDGWHWDADPNGTHIHDPVSHD